Protein AF-A0A964ZDN5-F1 (afdb_monomer)

Mean predicted aligned error: 12.37 Å

Sequence (653 aa):
MYTLMAFVLLLPAGPNDLDLGQLRELLYDRLDPRGQSQAALLLVQSKDPAAEKIVRIGLRQTENEETFQALAAAVRLKQDSRFVSELLGALVANRPRIRQVVAETLAGLASPELVKRLAVVITDPKTDLRVRQTALWTLGRTGRQEAAAVLIGQCDASEELRRVAMLALTELTGQTHGTDAARWKTWWEEHKSMTHEQWLEMRLAYHTARSLRLEGDLLRYRAQVNRLHQMLYARLPLAERFGYLEALRDHEDPSVRALAVVFAVELRSTVTDVLRIAFLSEMVVHLTHDTNADVQRGAVLALGRFNDDKATDRLRDLLAAPSSVVRSAAVRALATRARGNTTENRALQKEAIPLLQKALDDKSLEVVVEAAEALGTLGAAEAGPVLTDLLRHGAENVRHTAAQALERTADAGLLDGLVKGLDDTSGPVRFSLVGAISKALAGSKEITIEQRKRWLTRLVQVMTSDEDVAVRTRAASVLGECGGPDQLEALWGVVQSGTEGRLQEKAWEAMLDVLGRATNLKQVEAWDQELIKNKQLGRRVQLWSRVYARWEERADQRENATQALAGLVGAQTDDGKWQAAAPLGQTLLVRCAEAGEAARSRCLKLLLRIAHMALADGNKSEVLRIVQEVRGYLMPGPLTEEFEAVRMKASRE

Nearest PDB structures (foldseek):
  7p0h-assembly2_B  TM=8.931E-01  e=7.434E-08  synthetic construct
  6hwp-assembly1_A  TM=4.500E-01  e=1.275E-10  synthetic construct
  3ltm-assembly1_B  TM=8.274E-01  e=6.513E-05  synthetic construct
  6gx7-assembly2_F  TM=7.157E-01  e=1.850E-05  synthetic construct
  4d4z-assembly1_A  TM=3.824E-01  e=1.417E-04  Homo sapiens

Radius of gyration: 45.0 Å; Cα contacts (8 Å, |Δi|>4): 819; chains: 1; bounding box: 92×51×133 Å

pLDDT: mean 90.54, std 9.88, range [26.73, 98.5]

Structure (mmCIF, N/CA/C/O backbone):
data_AF-A0A964ZDN5-F1
#
_entry.id   AF-A0A964ZDN5-F1
#
loop_
_atom_site.group_PDB
_atom_site.id
_atom_site.type_symbol
_atom_site.label_atom_id
_atom_site.label_alt_id
_atom_site.label_comp_id
_atom_site.label_asym_id
_atom_site.label_entity_id
_atom_site.label_seq_id
_atom_site.pdbx_PDB_ins_code
_atom_site.Cartn_x
_atom_site.Cartn_y
_atom_site.Cartn_z
_atom_site.occupancy
_atom_site.B_iso_or_equiv
_atom_site.auth_seq_id
_atom_site.auth_comp_id
_atom_site.auth_asym_id
_atom_site.auth_atom_id
_atom_site.pdbx_PDB_model_num
ATOM 1 N N . MET A 1 1 ? 24.102 2.404 -35.359 1.00 33.84 1 MET A N 1
ATOM 2 C CA . MET A 1 1 ? 23.690 0.984 -35.465 1.00 33.84 1 MET A CA 1
ATOM 3 C C . MET A 1 1 ? 22.176 0.848 -35.276 1.00 33.84 1 MET A C 1
ATOM 5 O O . MET A 1 1 ? 21.541 0.240 -36.125 1.00 33.84 1 MET A O 1
ATOM 9 N N . TYR A 1 2 ? 21.582 1.520 -34.278 1.00 26.73 2 TYR A N 1
ATOM 10 C CA . TYR A 1 2 ? 20.122 1.569 -34.079 1.00 26.73 2 TYR A CA 1
ATOM 11 C C . TYR A 1 2 ? 19.316 2.252 -35.205 1.00 26.73 2 TYR A C 1
ATOM 13 O O . TYR A 1 2 ? 18.208 1.825 -35.493 1.00 26.73 2 TYR A O 1
ATOM 21 N N . THR A 1 3 ? 19.885 3.214 -35.935 1.00 33.50 3 THR A N 1
ATOM 22 C CA . THR A 1 3 ? 19.218 3.876 -37.076 1.00 33.50 3 THR A CA 1
ATOM 23 C C . THR A 1 3 ? 19.219 3.085 -38.388 1.00 33.50 3 THR A C 1
ATOM 25 O O . THR A 1 3 ? 18.589 3.519 -39.337 1.00 33.50 3 THR A O 1
ATOM 28 N N . LEU A 1 4 ? 19.897 1.934 -38.467 1.00 34.56 4 LEU A N 1
ATOM 29 C CA . LEU A 1 4 ? 19.897 1.074 -39.665 1.00 34.56 4 LEU A CA 1
ATOM 30 C C . LEU A 1 4 ? 19.229 -0.285 -39.410 1.00 34.56 4 LEU A C 1
ATOM 32 O O . LEU A 1 4 ? 18.619 -0.830 -40.322 1.00 34.56 4 LEU A O 1
ATOM 36 N N . MET A 1 5 ? 19.270 -0.816 -38.178 1.00 34.88 5 MET A N 1
ATOM 37 C CA . MET A 1 5 ? 18.525 -2.043 -37.845 1.00 34.88 5 MET A CA 1
ATOM 38 C C . MET A 1 5 ? 17.014 -1.819 -37.710 1.00 34.88 5 MET A C 1
ATOM 40 O O . MET A 1 5 ? 16.253 -2.737 -37.992 1.00 34.88 5 MET A O 1
ATOM 44 N N . ALA A 1 6 ? 16.565 -0.615 -37.340 1.00 34.84 6 ALA A N 1
ATOM 45 C CA . ALA A 1 6 ? 15.138 -0.312 -37.194 1.00 34.84 6 ALA A CA 1
ATOM 46 C C . ALA A 1 6 ? 14.388 -0.090 -38.528 1.00 34.84 6 ALA A C 1
ATOM 48 O O . ALA A 1 6 ? 13.175 0.071 -38.515 1.00 34.84 6 ALA A O 1
ATOM 49 N N . PHE A 1 7 ? 15.076 -0.093 -39.677 1.00 46.03 7 PHE A N 1
ATOM 50 C CA . PHE A 1 7 ? 14.495 0.300 -40.972 1.00 46.03 7 PHE A CA 1
ATOM 51 C C . PHE A 1 7 ? 14.442 -0.829 -42.020 1.00 46.03 7 PHE A C 1
ATOM 53 O O . PHE A 1 7 ? 14.193 -0.568 -43.191 1.00 46.03 7 PHE A O 1
ATOM 60 N N . VAL A 1 8 ? 14.643 -2.094 -41.626 1.00 38.12 8 VAL A N 1
ATOM 61 C CA . VAL A 1 8 ? 14.678 -3.248 -42.561 1.00 38.12 8 VAL A CA 1
ATOM 62 C C . VAL A 1 8 ? 13.284 -3.811 -42.905 1.00 38.12 8 VAL A C 1
ATOM 64 O O . VAL A 1 8 ? 13.169 -4.795 -43.628 1.00 38.12 8 VAL A O 1
ATOM 67 N N . LEU A 1 9 ? 12.193 -3.183 -42.470 1.00 40.91 9 LEU A N 1
ATOM 68 C CA . LEU A 1 9 ? 10.842 -3.617 -42.835 1.00 40.91 9 LEU A CA 1
ATOM 69 C C . LEU A 1 9 ? 10.139 -2.539 -43.655 1.00 40.91 9 LEU A C 1
ATOM 71 O O . LEU A 1 9 ? 9.464 -1.695 -43.081 1.00 40.91 9 LEU A O 1
ATOM 75 N N . LEU A 1 10 ? 10.303 -2.588 -44.984 1.00 36.94 10 LEU A N 1
ATOM 76 C CA . LEU A 1 10 ? 9.213 -2.425 -45.958 1.00 36.94 10 LEU A CA 1
ATOM 77 C C . LEU A 1 10 ? 9.695 -2.679 -47.405 1.00 36.94 10 LEU A C 1
ATOM 79 O O . LEU A 1 10 ? 10.447 -1.900 -47.981 1.00 36.94 10 LEU A O 1
ATOM 83 N N . LEU A 1 11 ? 9.118 -3.753 -47.961 1.00 40.62 11 LEU A N 1
ATOM 84 C CA . LEU A 1 11 ? 8.831 -4.085 -49.366 1.00 40.62 11 LEU A CA 1
ATOM 85 C C . LEU A 1 11 ? 9.754 -5.035 -50.167 1.00 40.62 11 LEU A C 1
ATOM 87 O O . LEU A 1 11 ? 10.964 -5.093 -49.947 1.00 40.62 11 LEU A O 1
ATOM 91 N N . PRO A 1 12 ? 9.138 -5.844 -51.066 1.00 42.34 12 PRO A N 1
ATOM 92 C CA . PRO A 1 12 ? 9.705 -7.043 -51.657 1.00 42.34 12 PRO A CA 1
ATOM 93 C C . PRO A 1 12 ? 10.286 -6.736 -53.038 1.00 42.34 12 PRO A C 1
ATOM 95 O O . PRO A 1 12 ? 9.567 -6.354 -53.956 1.00 42.34 12 PRO A O 1
ATOM 98 N N . ALA A 1 13 ? 11.574 -6.974 -53.225 1.00 39.81 13 ALA A N 1
ATOM 99 C CA . ALA A 1 13 ? 12.118 -7.167 -54.560 1.00 39.81 13 ALA A CA 1
ATOM 100 C C . ALA A 1 13 ? 13.007 -8.405 -54.509 1.00 39.81 13 ALA A C 1
ATOM 102 O O . ALA A 1 13 ? 13.967 -8.471 -53.738 1.00 39.81 13 ALA A O 1
ATOM 103 N N . GLY A 1 14 ? 12.631 -9.427 -55.278 1.00 44.53 14 GLY A N 1
ATOM 104 C CA . GLY A 1 14 ? 13.486 -10.585 -55.498 1.00 44.53 14 GLY A CA 1
ATOM 105 C C . GLY A 1 14 ? 14.813 -10.150 -56.140 1.00 44.53 14 GLY A C 1
ATOM 106 O O . GLY A 1 14 ? 14.854 -9.136 -56.833 1.00 44.53 14 GLY A O 1
ATOM 107 N N . PRO A 1 15 ? 15.904 -10.903 -55.937 1.00 48.38 15 PRO A N 1
ATOM 108 C CA . PRO A 1 15 ? 17.268 -10.486 -56.279 1.00 48.38 15 PRO A CA 1
ATOM 109 C C . PRO A 1 15 ? 17.588 -10.321 -57.782 1.00 48.38 15 PRO A C 1
ATOM 111 O O . PRO A 1 15 ? 18.757 -10.130 -58.101 1.00 48.38 15 PRO A O 1
ATOM 114 N N . ASN A 1 16 ? 16.610 -10.380 -58.696 1.00 48.16 16 ASN A N 1
ATOM 115 C CA . ASN A 1 16 ? 16.863 -10.500 -60.139 1.00 48.16 16 ASN A CA 1
ATOM 116 C C . ASN A 1 16 ? 16.370 -9.352 -61.041 1.00 48.16 16 ASN A C 1
ATOM 118 O O . ASN A 1 16 ? 16.678 -9.407 -62.221 1.00 48.16 16 ASN A O 1
ATOM 122 N N . ASP A 1 17 ? 15.724 -8.302 -60.523 1.00 55.12 17 ASP A N 1
ATOM 123 C CA . ASP A 1 17 ? 15.399 -7.084 -61.301 1.00 55.12 17 ASP A CA 1
ATOM 124 C C . ASP A 1 17 ? 15.786 -5.824 -60.506 1.00 55.12 17 ASP A C 1
ATOM 126 O O . ASP A 1 17 ? 14.956 -4.987 -60.153 1.00 55.12 17 ASP A O 1
ATOM 130 N N . LEU A 1 18 ? 17.064 -5.714 -60.131 1.00 66.06 18 LEU A N 1
ATOM 131 C CA . LEU A 1 18 ? 17.584 -4.485 -59.529 1.00 66.06 18 LEU A CA 1
ATOM 132 C C . LEU A 1 18 ? 17.942 -3.502 -60.649 1.00 66.06 18 LEU A C 1
ATOM 134 O O . LEU A 1 18 ? 18.928 -3.710 -61.357 1.00 66.06 18 LEU A O 1
ATOM 138 N N . ASP A 1 19 ? 17.184 -2.413 -60.788 1.00 83.50 19 ASP A N 1
ATOM 139 C CA . ASP A 1 19 ? 17.571 -1.301 -61.661 1.00 83.50 19 ASP A CA 1
ATOM 140 C C . ASP A 1 19 ? 18.791 -0.579 -61.061 1.00 83.50 19 ASP A C 1
ATOM 142 O O . ASP A 1 19 ? 18.693 0.283 -60.182 1.00 83.50 19 ASP A O 1
ATOM 146 N N . LEU A 1 20 ? 19.983 -0.965 -61.525 1.00 84.19 20 LEU A N 1
ATOM 147 C CA . LEU A 1 20 ? 21.248 -0.388 -61.072 1.00 84.19 20 LEU A CA 1
ATOM 148 C C . LEU A 1 20 ? 21.388 1.098 -61.430 1.00 84.19 20 LEU A C 1
ATOM 150 O O . LEU A 1 20 ? 22.160 1.799 -60.772 1.00 84.19 20 LEU A O 1
ATOM 154 N N . GLY A 1 21 ? 20.673 1.579 -62.452 1.00 83.12 21 GLY A N 1
ATOM 155 C CA . GLY A 1 21 ? 20.617 2.995 -62.804 1.00 83.12 21 GLY A CA 1
ATOM 156 C C . GLY A 1 21 ? 19.886 3.779 -61.722 1.00 83.12 21 GLY A C 1
ATOM 157 O O . GLY A 1 21 ? 20.460 4.698 -61.138 1.00 83.12 21 GLY A O 1
ATOM 158 N N . GLN A 1 22 ? 18.684 3.326 -61.367 1.00 85.62 22 GLN A N 1
ATOM 159 C CA . GLN A 1 22 ? 17.873 3.925 -60.308 1.00 85.62 22 GLN A CA 1
ATOM 160 C C . GLN A 1 22 ? 18.565 3.862 -58.937 1.00 85.62 22 GLN A C 1
ATOM 162 O O . GLN A 1 22 ? 18.602 4.852 -58.206 1.00 85.62 22 GLN A O 1
ATOM 167 N N . LEU A 1 23 ? 19.175 2.725 -58.581 1.00 87.38 23 LEU A N 1
ATOM 168 C CA . LEU A 1 23 ? 19.924 2.600 -57.323 1.00 87.38 23 LEU A CA 1
ATOM 169 C C . LEU A 1 23 ? 21.140 3.524 -57.283 1.00 87.38 23 LEU A C 1
ATOM 171 O O . LEU A 1 23 ? 21.480 4.053 -56.226 1.00 87.38 23 LEU A O 1
ATOM 175 N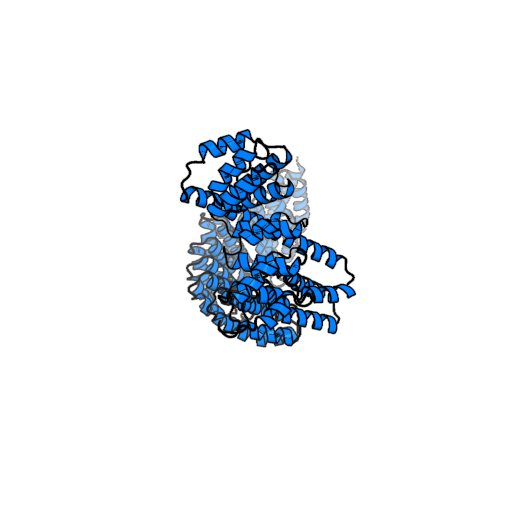 N . ARG A 1 24 ? 21.806 3.730 -58.423 1.00 87.94 24 ARG A N 1
ATOM 176 C CA . ARG A 1 24 ? 22.903 4.689 -58.511 1.00 87.94 24 ARG A CA 1
ATOM 177 C C . ARG A 1 24 ? 22.389 6.114 -58.328 1.00 87.94 24 ARG A C 1
ATOM 179 O O . ARG A 1 24 ? 23.028 6.857 -57.599 1.00 87.94 24 ARG A O 1
ATOM 186 N N . GLU A 1 25 ? 21.271 6.498 -58.931 1.00 87.69 25 GLU A N 1
ATOM 187 C CA . GLU A 1 25 ? 20.685 7.830 -58.725 1.00 87.69 25 GLU A CA 1
ATOM 188 C C . GLU A 1 25 ? 20.334 8.072 -57.251 1.00 87.69 25 GLU A C 1
ATOM 190 O O . GLU A 1 25 ? 20.810 9.046 -56.667 1.00 87.69 25 GLU A O 1
ATOM 195 N N . LEU A 1 26 ? 19.630 7.129 -56.616 1.00 88.06 26 LEU A N 1
ATOM 196 C CA . LEU A 1 26 ? 19.280 7.192 -55.191 1.00 88.06 26 LEU A CA 1
ATOM 197 C C . LEU A 1 26 ? 20.508 7.253 -54.274 1.00 88.06 26 LEU A C 1
ATOM 199 O O . LEU A 1 26 ? 20.492 7.934 -53.254 1.00 88.06 26 LEU A O 1
ATOM 203 N N . LEU A 1 27 ? 21.599 6.571 -54.632 1.00 88.69 27 LEU A N 1
ATOM 204 C CA . LEU A 1 27 ? 22.844 6.592 -53.862 1.00 88.69 27 LEU A CA 1
ATOM 205 C C . LEU A 1 27 ? 23.512 7.982 -53.826 1.00 88.69 27 LEU A C 1
ATOM 207 O O . LEU A 1 27 ? 24.248 8.286 -52.881 1.00 88.69 27 LEU A O 1
ATOM 211 N N . TYR A 1 28 ? 23.290 8.808 -54.852 1.00 88.44 28 TYR A N 1
ATOM 212 C CA . TYR A 1 28 ? 23.845 10.161 -54.955 1.00 88.44 28 TYR A CA 1
ATOM 213 C C . TYR A 1 28 ? 22.821 11.265 -54.631 1.00 88.44 28 TYR A C 1
ATOM 215 O O . TYR A 1 28 ? 23.195 12.441 -54.625 1.00 88.44 28 TYR A O 1
ATOM 223 N N . ASP A 1 29 ? 21.568 10.920 -54.315 1.00 86.31 29 ASP A N 1
ATOM 224 C CA . ASP A 1 29 ? 20.534 11.888 -53.943 1.00 86.31 29 ASP A CA 1
ATOM 225 C C . ASP A 1 29 ? 20.711 12.369 -52.498 1.00 86.31 29 ASP A C 1
ATOM 227 O O . ASP A 1 29 ? 20.417 11.658 -51.541 1.00 86.31 29 ASP A O 1
ATOM 231 N N . ARG A 1 30 ? 21.207 13.597 -52.320 1.00 79.62 30 ARG A N 1
ATOM 232 C CA . ARG A 1 30 ? 21.460 14.195 -50.996 1.00 79.62 30 ARG A CA 1
ATOM 233 C C . ARG A 1 30 ? 20.195 14.579 -50.231 1.00 79.62 30 ARG A C 1
ATOM 235 O O . ARG A 1 30 ? 20.268 14.818 -49.028 1.00 79.62 30 ARG A O 1
ATOM 242 N N . LEU A 1 31 ? 19.056 14.678 -50.914 1.00 82.88 31 LEU A N 1
ATOM 243 C CA . LEU A 1 31 ? 17.787 15.057 -50.296 1.00 82.88 31 LEU A CA 1
ATOM 244 C C . LEU A 1 31 ? 17.078 13.857 -49.654 1.00 82.88 31 LEU A C 1
ATOM 246 O O . LEU A 1 31 ? 16.189 14.063 -48.827 1.00 82.88 31 LEU A O 1
ATOM 250 N N . ASP A 1 32 ? 17.520 12.628 -49.951 1.00 80.12 32 ASP A N 1
ATOM 251 C CA . ASP A 1 32 ? 16.988 11.398 -49.362 1.00 80.12 32 ASP A CA 1
ATOM 252 C C . ASP A 1 32 ? 18.076 10.497 -48.728 1.00 80.12 32 ASP A C 1
ATOM 254 O O . ASP A 1 32 ? 18.463 9.461 -49.277 1.00 80.12 32 ASP A O 1
ATOM 258 N N . PRO A 1 33 ? 18.543 10.815 -47.503 1.00 79.69 33 PRO A N 1
ATOM 259 C CA . PRO A 1 33 ? 19.502 9.977 -46.775 1.00 79.69 33 PRO A CA 1
ATOM 260 C C . PRO A 1 33 ? 19.015 8.540 -46.506 1.00 79.69 33 PRO A C 1
ATOM 262 O O . PRO A 1 33 ? 19.828 7.629 -46.288 1.00 79.69 33 PRO A O 1
ATOM 265 N N . ARG A 1 34 ? 17.690 8.317 -46.483 1.00 78.56 34 ARG A N 1
ATOM 266 C CA . ARG A 1 34 ? 17.104 6.982 -46.294 1.00 78.56 34 ARG A CA 1
ATOM 267 C C . ARG A 1 34 ? 17.252 6.168 -47.573 1.00 78.56 34 ARG A C 1
ATOM 269 O O . ARG A 1 34 ? 17.802 5.067 -47.510 1.00 78.56 34 ARG A O 1
ATOM 276 N N . GLY A 1 35 ? 16.851 6.741 -48.706 1.00 82.62 35 GLY A N 1
ATOM 277 C CA . GLY A 1 35 ? 17.055 6.174 -50.036 1.00 82.62 35 GLY A CA 1
ATOM 278 C C . GLY A 1 35 ? 18.522 5.858 -50.307 1.00 82.62 35 GLY A C 1
ATOM 279 O O . GLY A 1 35 ? 18.831 4.741 -50.720 1.00 82.62 35 GLY A O 1
ATOM 280 N N . GLN A 1 36 ? 19.447 6.757 -49.950 1.00 86.75 36 GLN A N 1
ATOM 281 C CA . GLN A 1 36 ? 20.892 6.512 -50.060 1.00 86.75 36 GLN A CA 1
ATOM 282 C C . GLN A 1 36 ? 21.345 5.269 -49.285 1.00 86.75 36 GLN A C 1
ATOM 284 O O . GLN A 1 36 ? 22.065 4.415 -49.809 1.00 86.75 36 GLN A O 1
ATOM 289 N N . SER A 1 37 ? 20.931 5.161 -48.020 1.00 85.88 37 SER A N 1
ATOM 290 C CA . SER A 1 37 ? 21.315 4.050 -47.142 1.00 85.88 37 SER A CA 1
ATOM 291 C C . SER A 1 37 ? 20.750 2.716 -47.636 1.00 85.88 37 SER A C 1
ATOM 293 O O . SER A 1 37 ? 21.432 1.690 -47.588 1.00 85.88 37 SER A O 1
ATOM 295 N N . GLN A 1 38 ? 19.517 2.730 -48.144 1.00 85.50 38 GLN A N 1
ATOM 296 C CA . GLN A 1 38 ? 18.861 1.562 -48.725 1.00 85.50 38 GLN A CA 1
ATOM 297 C C . GLN A 1 38 ? 19.515 1.145 -50.047 1.00 85.50 38 GLN A C 1
ATOM 299 O O . GLN A 1 38 ? 19.815 -0.035 -50.234 1.00 85.50 38 GLN A O 1
ATOM 304 N N . ALA A 1 39 ? 19.806 2.100 -50.933 1.00 89.38 39 ALA A N 1
ATOM 305 C CA . ALA A 1 39 ? 20.486 1.844 -52.196 1.00 89.38 39 ALA A CA 1
ATOM 306 C C . ALA A 1 39 ? 21.887 1.260 -51.971 1.00 89.38 39 ALA A C 1
ATOM 308 O O . ALA A 1 39 ? 22.244 0.250 -52.578 1.00 89.38 39 ALA A O 1
ATOM 309 N N . ALA A 1 40 ? 22.650 1.824 -51.030 1.00 92.06 40 ALA A N 1
ATOM 310 C CA . ALA A 1 40 ? 23.947 1.290 -50.626 1.00 92.06 40 ALA A CA 1
ATOM 311 C C . ALA A 1 40 ? 23.851 -0.165 -50.137 1.00 92.06 40 ALA A C 1
ATOM 313 O O . ALA A 1 40 ? 24.679 -0.999 -50.507 1.00 92.06 40 ALA A O 1
ATOM 314 N N . LEU A 1 41 ? 22.831 -0.489 -49.336 1.00 90.00 41 LEU A N 1
ATOM 315 C CA . LEU A 1 41 ? 22.609 -1.841 -48.830 1.00 90.00 41 LEU A CA 1
ATOM 316 C C . LEU A 1 41 ? 22.322 -2.841 -49.957 1.00 90.00 41 LEU A C 1
ATOM 318 O O . LEU A 1 41 ? 22.949 -3.900 -50.000 1.00 90.00 41 LEU A O 1
ATOM 322 N N . LEU A 1 42 ? 21.418 -2.490 -50.873 1.00 89.94 42 LEU A N 1
ATOM 323 C CA . LEU A 1 42 ? 21.045 -3.334 -52.011 1.00 89.94 42 LEU A CA 1
ATOM 324 C C . LEU A 1 42 ? 22.228 -3.563 -52.960 1.00 89.94 42 LEU A C 1
ATOM 326 O O . LEU A 1 42 ? 22.466 -4.693 -53.384 1.00 89.94 42 LEU A O 1
ATOM 330 N N . LEU A 1 43 ? 23.019 -2.520 -53.231 1.00 91.56 43 LEU A N 1
ATOM 331 C CA . LEU A 1 43 ? 24.215 -2.614 -54.072 1.00 91.56 43 LEU A CA 1
ATOM 332 C C . LEU A 1 43 ? 25.286 -3.529 -53.462 1.00 91.56 43 LEU A C 1
ATOM 334 O O . LEU A 1 43 ? 25.861 -4.345 -54.176 1.00 91.56 43 LEU A O 1
ATOM 338 N N . VAL A 1 44 ? 25.529 -3.441 -52.149 1.00 92.06 44 VAL A N 1
ATOM 339 C CA . VAL A 1 44 ? 26.494 -4.313 -51.450 1.00 92.06 44 VAL A CA 1
ATOM 340 C C . VAL A 1 44 ? 26.017 -5.770 -51.406 1.00 92.06 44 VAL A C 1
ATOM 342 O O . VAL A 1 44 ? 26.829 -6.686 -51.520 1.00 92.06 44 VAL A O 1
ATOM 345 N N . GLN A 1 45 ? 24.710 -6.004 -51.254 1.00 89.69 45 GLN A N 1
ATOM 346 C CA . GLN A 1 45 ? 24.133 -7.354 -51.241 1.00 89.69 45 GLN A CA 1
ATOM 347 C C . GLN A 1 45 ? 24.080 -8.017 -52.618 1.00 89.69 45 GLN A C 1
ATOM 349 O O . GLN A 1 45 ? 24.014 -9.247 -52.694 1.00 89.69 45 GLN A O 1
ATOM 354 N N . SER A 1 46 ? 24.063 -7.221 -53.687 1.00 87.00 46 SER A N 1
ATOM 355 C CA . SER A 1 46 ? 23.949 -7.732 -55.045 1.00 87.00 46 SER A CA 1
ATOM 356 C C . SER A 1 46 ? 25.146 -8.611 -55.421 1.00 87.00 46 SER A C 1
ATOM 358 O O . SER A 1 46 ? 26.300 -8.335 -55.080 1.00 87.00 46 SER A O 1
ATOM 360 N N . LYS A 1 47 ? 24.853 -9.693 -56.149 1.00 84.31 47 LYS A N 1
ATOM 361 C CA . LYS A 1 47 ? 25.860 -10.577 -56.755 1.00 84.31 47 LYS A CA 1
ATOM 362 C C . LYS A 1 47 ? 26.286 -10.108 -58.149 1.00 84.31 47 LYS A C 1
ATOM 364 O O . LYS A 1 47 ? 27.176 -10.718 -58.734 1.00 84.31 47 LYS A O 1
ATOM 369 N N . ASP A 1 48 ? 25.659 -9.056 -58.676 1.00 87.44 48 ASP A N 1
ATOM 370 C CA . ASP A 1 48 ? 25.983 -8.496 -59.984 1.00 87.44 48 ASP A CA 1
ATOM 371 C C . ASP A 1 48 ? 27.371 -7.812 -59.956 1.00 87.44 48 ASP A C 1
ATOM 373 O O . ASP A 1 48 ? 27.582 -6.882 -59.164 1.00 87.44 48 ASP A O 1
ATOM 377 N N . PRO A 1 49 ? 28.325 -8.210 -60.823 1.00 88.19 49 PRO A N 1
ATOM 378 C CA . PRO A 1 49 ? 29.619 -7.539 -60.955 1.00 88.19 49 PRO A CA 1
ATOM 379 C C . PRO A 1 49 ? 29.521 -6.031 -61.240 1.00 88.19 49 PRO A C 1
ATOM 381 O O . PRO A 1 49 ? 30.403 -5.265 -60.840 1.00 88.19 49 PRO A O 1
ATOM 384 N N . ALA A 1 50 ? 28.459 -5.576 -61.912 1.00 88.50 50 ALA A N 1
ATOM 385 C CA . ALA A 1 50 ? 28.212 -4.161 -62.160 1.00 88.50 50 ALA A CA 1
ATOM 386 C C . ALA A 1 50 ? 27.866 -3.407 -60.866 1.00 88.50 50 ALA A C 1
ATOM 388 O O . ALA A 1 50 ? 28.379 -2.306 -60.650 1.00 88.50 50 ALA A O 1
ATOM 389 N N . ALA A 1 51 ? 27.083 -4.014 -59.968 1.00 90.12 51 ALA A N 1
ATOM 390 C CA . ALA A 1 51 ? 26.798 -3.455 -58.646 1.00 90.12 51 ALA A CA 1
ATOM 391 C C . ALA A 1 51 ? 28.070 -3.383 -57.787 1.00 90.12 51 ALA A C 1
ATOM 393 O O . ALA A 1 51 ? 28.362 -2.338 -57.202 1.00 90.12 51 ALA A O 1
ATOM 394 N N . GLU A 1 52 ? 28.894 -4.438 -57.794 1.00 93.31 52 GLU A N 1
ATOM 395 C CA . GLU A 1 52 ? 30.190 -4.434 -57.103 1.00 93.31 52 GLU A CA 1
ATOM 396 C C . GLU A 1 52 ? 31.093 -3.293 -57.603 1.00 93.31 52 GLU A C 1
ATOM 398 O O . GLU A 1 52 ? 31.721 -2.588 -56.807 1.00 93.31 52 GLU A O 1
ATOM 403 N N . LYS A 1 53 ? 31.128 -3.058 -58.920 1.00 93.31 53 LYS A N 1
ATOM 404 C CA . LYS A 1 53 ? 31.884 -1.952 -59.520 1.00 93.31 53 LYS A CA 1
ATOM 405 C C . LYS A 1 53 ? 31.388 -0.587 -59.033 1.00 93.31 53 LYS A C 1
ATOM 407 O O . LYS A 1 53 ? 32.223 0.271 -58.744 1.00 93.31 53 LYS A O 1
ATOM 412 N N . ILE A 1 54 ? 30.073 -0.386 -58.906 1.00 93.62 54 ILE A N 1
ATOM 413 C CA . ILE A 1 54 ? 29.491 0.851 -58.355 1.00 93.62 54 ILE A CA 1
ATOM 414 C C . ILE A 1 54 ? 29.973 1.066 -56.914 1.00 93.62 54 ILE A C 1
ATOM 416 O O . ILE A 1 54 ? 30.471 2.147 -56.595 1.00 93.62 54 ILE A O 1
ATOM 420 N N . VAL A 1 55 ? 29.924 0.027 -56.071 1.00 94.69 55 VAL A N 1
ATOM 421 C CA . VAL A 1 55 ? 30.399 0.094 -54.677 1.00 94.69 55 VAL A CA 1
ATOM 422 C C . VAL A 1 55 ? 31.895 0.423 -54.614 1.00 94.69 55 VAL A C 1
ATOM 424 O O . VAL A 1 55 ? 32.291 1.330 -53.882 1.00 94.69 55 VAL A O 1
ATOM 427 N N . ARG A 1 56 ? 32.740 -0.248 -55.415 1.00 95.94 56 ARG A N 1
ATOM 428 C CA . ARG A 1 56 ? 34.192 0.024 -55.462 1.00 95.94 56 ARG A CA 1
ATOM 429 C C . ARG A 1 56 ? 34.502 1.456 -55.888 1.00 95.94 56 ARG A C 1
ATOM 431 O O . ARG A 1 56 ? 35.418 2.062 -55.339 1.00 95.94 56 ARG A O 1
ATOM 438 N N . ILE A 1 57 ? 33.768 1.999 -56.860 1.00 93.69 57 ILE A N 1
ATOM 439 C CA . ILE A 1 57 ? 33.936 3.389 -57.305 1.00 93.69 57 ILE A CA 1
ATOM 440 C C . ILE A 1 57 ? 33.529 4.352 -56.187 1.00 93.69 57 ILE A C 1
ATOM 442 O O . ILE A 1 57 ? 34.306 5.245 -55.852 1.00 93.69 57 ILE A O 1
ATOM 446 N N . GLY A 1 58 ? 32.365 4.145 -55.567 1.00 92.50 58 GLY A N 1
ATOM 447 C CA . GLY A 1 58 ? 31.888 4.998 -54.477 1.00 92.50 58 GLY A CA 1
ATOM 448 C C . GLY A 1 58 ? 32.831 5.006 -53.268 1.00 92.50 58 GLY A C 1
ATOM 449 O O . GLY A 1 58 ? 33.149 6.069 -52.745 1.00 92.50 58 GLY A O 1
ATOM 450 N N . LEU A 1 59 ? 33.395 3.851 -52.896 1.00 94.31 59 LEU A N 1
ATOM 451 C CA . LEU A 1 59 ? 34.393 3.737 -51.821 1.00 94.31 59 LEU A CA 1
ATOM 452 C C . LEU A 1 59 ? 35.778 4.309 -52.178 1.00 94.31 59 LEU A C 1
ATOM 454 O O . LEU A 1 59 ? 36.637 4.417 -51.308 1.00 94.31 59 LEU A O 1
ATOM 458 N N . ARG A 1 60 ? 36.031 4.695 -53.433 1.00 93.69 60 ARG A N 1
ATOM 459 C CA . ARG A 1 60 ? 37.236 5.459 -53.818 1.00 93.69 60 ARG A CA 1
ATOM 460 C C . ARG A 1 60 ? 36.978 6.965 -53.838 1.00 93.69 60 ARG A C 1
ATOM 462 O O . ARG A 1 60 ? 37.913 7.753 -53.707 1.00 93.69 60 ARG A O 1
ATOM 469 N N . GLN A 1 61 ? 35.720 7.378 -53.970 1.00 91.75 61 GLN A N 1
ATOM 470 C CA . GLN A 1 61 ? 35.305 8.778 -54.037 1.00 91.75 61 GLN A CA 1
ATOM 471 C C . GLN A 1 61 ? 35.152 9.386 -52.639 1.00 91.75 61 GLN A C 1
ATOM 473 O O . GLN A 1 61 ? 34.057 9.696 -52.179 1.00 91.75 61 GLN A O 1
ATOM 478 N N . THR A 1 62 ? 36.281 9.623 -51.973 1.00 89.12 62 THR A N 1
ATOM 479 C CA . THR A 1 62 ? 36.309 10.216 -50.621 1.00 89.12 62 THR A CA 1
ATOM 480 C C . THR A 1 62 ? 35.876 11.690 -50.572 1.00 89.12 62 THR A C 1
ATOM 482 O O . THR A 1 62 ? 35.797 12.267 -49.493 1.00 89.12 62 THR A O 1
ATOM 485 N N . GLU A 1 63 ? 35.594 12.307 -51.726 1.00 88.50 63 GLU A N 1
ATOM 486 C CA . GLU A 1 63 ? 35.002 13.647 -51.866 1.00 88.50 63 GLU A CA 1
ATOM 487 C C . GLU A 1 63 ? 33.533 13.697 -51.424 1.00 88.50 63 GLU A C 1
ATOM 489 O O . GLU A 1 63 ? 33.074 14.731 -50.942 1.00 88.50 63 GLU A O 1
ATOM 494 N N . ASN A 1 64 ? 32.796 12.591 -51.574 1.00 88.44 64 ASN A N 1
ATOM 495 C CA . ASN A 1 64 ? 31.376 12.525 -51.250 1.00 88.44 64 ASN A CA 1
ATOM 496 C C . ASN A 1 64 ? 31.158 11.763 -49.934 1.00 88.44 64 ASN A C 1
ATOM 498 O O . ASN A 1 64 ? 30.992 10.542 -49.936 1.00 88.44 64 ASN A O 1
ATOM 502 N N . GLU A 1 65 ? 31.196 12.487 -48.810 1.00 89.31 65 GLU A N 1
ATOM 503 C CA . GLU A 1 65 ? 31.152 11.893 -47.465 1.00 89.31 65 GLU A CA 1
ATOM 504 C C . GLU A 1 65 ? 29.893 11.057 -47.210 1.00 89.31 65 GLU A C 1
ATOM 506 O O . GLU A 1 65 ? 29.998 9.973 -46.641 1.00 89.31 65 GLU A O 1
ATOM 511 N N . GLU A 1 66 ? 28.729 11.523 -47.662 1.00 88.94 66 GLU A N 1
ATOM 512 C CA . GLU A 1 66 ? 27.432 10.872 -47.435 1.00 88.94 66 GLU A CA 1
ATOM 513 C C . GLU A 1 66 ? 27.348 9.523 -48.156 1.00 88.94 66 GLU A C 1
ATOM 515 O O . GLU A 1 66 ? 27.124 8.486 -47.528 1.00 88.94 66 GLU A O 1
ATOM 520 N N . THR A 1 67 ? 27.637 9.511 -49.461 1.00 90.75 67 THR A N 1
ATOM 521 C CA . THR A 1 67 ? 27.659 8.284 -50.269 1.00 90.75 67 THR A CA 1
ATOM 522 C C . THR A 1 67 ? 28.723 7.305 -49.772 1.00 90.75 67 THR A C 1
ATOM 524 O O . THR A 1 67 ? 28.458 6.107 -49.652 1.00 90.75 67 THR A O 1
ATOM 527 N N . PHE A 1 68 ? 29.921 7.797 -49.432 1.00 94.38 68 PHE A N 1
ATOM 528 C CA . PHE A 1 68 ? 30.972 6.961 -48.854 1.00 94.38 68 PHE A CA 1
ATOM 529 C C . PHE A 1 68 ? 30.508 6.324 -47.541 1.00 94.38 68 PHE A C 1
ATOM 531 O O . PHE A 1 68 ? 30.687 5.124 -47.333 1.00 94.38 68 PHE A O 1
ATOM 538 N N . GLN A 1 69 ? 29.894 7.113 -46.656 1.00 92.44 69 GLN A N 1
ATOM 539 C CA . GLN A 1 69 ? 29.393 6.647 -45.370 1.00 92.44 69 GLN A CA 1
ATOM 540 C C . GLN A 1 69 ? 28.284 5.606 -45.529 1.00 92.44 69 GLN A C 1
ATOM 542 O O . GLN A 1 69 ? 28.324 4.591 -44.832 1.00 92.44 69 GLN A O 1
ATOM 547 N N . ALA A 1 70 ? 27.331 5.816 -46.440 1.00 90.94 70 ALA A N 1
ATOM 548 C CA . ALA A 1 70 ? 26.262 4.862 -46.723 1.00 90.94 70 ALA A CA 1
ATOM 549 C C . ALA A 1 70 ? 26.826 3.512 -47.205 1.00 90.94 70 ALA A C 1
ATOM 551 O O . ALA A 1 70 ? 26.489 2.464 -46.648 1.00 90.94 70 ALA A O 1
ATOM 552 N N . LEU A 1 71 ? 27.757 3.532 -48.169 1.00 95.38 71 LEU A N 1
ATOM 553 C CA . LEU A 1 71 ? 28.416 2.326 -48.684 1.00 95.38 71 LEU A CA 1
ATOM 554 C C . LEU A 1 71 ? 29.260 1.626 -47.616 1.00 95.38 71 LEU A C 1
ATOM 556 O O . LEU A 1 71 ? 29.136 0.418 -47.428 1.00 95.38 71 LEU A O 1
ATOM 560 N N . ALA A 1 72 ? 30.086 2.364 -46.876 1.00 94.50 72 ALA A N 1
ATOM 561 C CA . ALA A 1 72 ? 30.920 1.798 -45.821 1.00 94.50 72 ALA A CA 1
ATOM 562 C C . ALA A 1 72 ? 30.070 1.198 -44.684 1.00 94.50 72 ALA A C 1
ATOM 564 O O . ALA A 1 72 ? 30.369 0.113 -44.182 1.00 94.50 72 ALA A O 1
ATOM 565 N N . ALA A 1 73 ? 28.958 1.847 -44.321 1.00 91.06 73 ALA A N 1
ATOM 566 C CA . ALA A 1 73 ? 28.006 1.315 -43.352 1.00 91.06 73 ALA A CA 1
ATOM 567 C C . ALA A 1 73 ? 27.330 0.027 -43.849 1.00 91.06 73 ALA A C 1
ATOM 569 O O . ALA A 1 73 ? 27.215 -0.919 -43.067 1.00 91.06 73 ALA A O 1
ATOM 570 N N . ALA A 1 74 ? 26.932 -0.034 -45.123 1.00 92.69 74 ALA A N 1
ATOM 571 C CA . ALA A 1 74 ? 26.371 -1.233 -45.744 1.00 92.69 74 ALA A CA 1
ATOM 572 C C . ALA A 1 74 ? 27.383 -2.391 -45.780 1.00 92.69 74 ALA A C 1
ATOM 574 O O . ALA A 1 74 ? 27.050 -3.508 -45.383 1.00 92.69 74 ALA A O 1
ATOM 575 N N . VAL A 1 75 ? 28.636 -2.114 -46.157 1.00 94.88 75 VAL A N 1
ATOM 576 C CA . VAL A 1 75 ? 29.744 -3.084 -46.133 1.00 94.88 75 VAL A CA 1
ATOM 577 C C . VAL A 1 75 ? 29.977 -3.626 -44.720 1.00 94.88 75 VAL A C 1
ATOM 579 O O . VAL A 1 75 ? 30.019 -4.842 -44.531 1.00 94.88 75 VAL A O 1
ATOM 582 N N . ARG A 1 76 ? 30.053 -2.749 -43.707 1.00 92.75 76 ARG A N 1
ATOM 583 C CA . ARG A 1 76 ? 30.185 -3.153 -42.295 1.00 92.75 76 ARG A CA 1
ATOM 584 C C . ARG A 1 76 ? 29.011 -4.018 -41.840 1.00 92.75 76 ARG A C 1
ATOM 586 O O . ARG A 1 76 ? 29.216 -5.024 -41.172 1.00 92.75 76 ARG A O 1
ATOM 593 N N . LEU A 1 77 ? 27.784 -3.623 -42.183 1.00 88.75 77 LEU A N 1
ATOM 594 C CA . LEU A 1 77 ? 26.563 -4.334 -41.796 1.00 88.75 77 LEU A CA 1
ATOM 595 C C . LEU A 1 77 ? 26.502 -5.740 -42.406 1.00 88.75 77 LEU A C 1
ATOM 597 O O . LEU A 1 77 ? 26.049 -6.670 -41.746 1.00 88.75 77 LEU A O 1
ATOM 601 N N . LYS A 1 78 ? 26.957 -5.896 -43.654 1.00 91.19 78 LYS A N 1
ATOM 602 C CA . LYS A 1 78 ? 26.989 -7.187 -44.355 1.00 91.19 78 LYS A CA 1
ATOM 603 C C . LYS A 1 78 ? 28.249 -8.000 -44.101 1.00 91.19 78 LYS A C 1
ATOM 605 O O . LYS A 1 78 ? 28.314 -9.132 -44.565 1.00 91.19 78 LYS A O 1
ATOM 610 N N . GLN A 1 79 ? 29.202 -7.456 -43.343 1.00 89.62 79 GLN A N 1
ATOM 611 C CA . GLN A 1 79 ? 30.480 -8.104 -43.059 1.00 89.62 79 GLN A CA 1
ATOM 612 C C . GLN A 1 79 ? 31.231 -8.502 -44.345 1.00 89.62 79 GLN A C 1
ATOM 614 O O . GLN A 1 79 ? 31.893 -9.536 -44.408 1.00 89.62 79 GLN A O 1
ATOM 619 N N . ASP A 1 80 ? 31.109 -7.680 -45.394 1.00 90.94 80 ASP A N 1
ATOM 620 C CA . ASP A 1 80 ? 31.648 -7.989 -46.718 1.00 90.94 80 ASP A CA 1
ATOM 621 C C . ASP A 1 80 ? 33.123 -7.576 -46.842 1.00 90.94 80 ASP A C 1
ATOM 623 O O . ASP A 1 80 ? 33.470 -6.397 -46.936 1.00 90.94 80 ASP A O 1
ATOM 627 N N . SER A 1 81 ? 34.018 -8.562 -46.858 1.00 90.44 81 SER A N 1
ATOM 628 C CA . SER A 1 81 ? 35.465 -8.343 -46.903 1.00 90.44 81 SER A CA 1
ATOM 629 C C . SER A 1 81 ? 36.013 -8.008 -48.299 1.00 90.44 81 SER A C 1
ATOM 631 O O . SER A 1 81 ? 37.183 -7.625 -48.412 1.00 90.44 81 SER A O 1
ATOM 633 N N . ARG A 1 82 ? 35.197 -8.075 -49.365 1.00 93.12 82 ARG A N 1
ATOM 634 C CA . ARG A 1 82 ? 35.634 -7.814 -50.756 1.00 93.12 82 ARG A CA 1
ATOM 635 C C . ARG A 1 82 ? 36.176 -6.399 -50.979 1.00 93.12 82 ARG A C 1
ATOM 637 O O . ARG A 1 82 ? 36.962 -6.185 -51.907 1.00 93.12 82 ARG A O 1
ATOM 644 N N . PHE A 1 83 ? 35.767 -5.446 -50.141 1.00 95.06 83 PHE A N 1
ATOM 645 C CA . PHE A 1 83 ? 36.053 -4.013 -50.285 1.00 95.06 83 PHE A CA 1
ATOM 646 C C . PHE A 1 83 ? 37.133 -3.490 -49.323 1.00 95.06 83 PHE A C 1
ATOM 648 O O . PHE A 1 83 ? 37.363 -2.284 -49.225 1.00 95.06 83 PHE A O 1
ATOM 655 N N . VAL A 1 84 ? 37.821 -4.382 -48.599 1.00 93.88 84 VAL A N 1
ATOM 656 C CA . VAL A 1 84 ? 38.854 -4.000 -47.616 1.00 93.88 84 VAL A CA 1
ATOM 657 C C . VAL A 1 84 ? 39.989 -3.193 -48.256 1.00 93.88 84 VAL A C 1
ATOM 659 O O . VAL A 1 84 ? 40.542 -2.298 -47.622 1.00 93.88 84 VAL A O 1
ATOM 662 N N . SER A 1 85 ? 40.341 -3.474 -49.513 1.00 93.56 85 SER A N 1
ATOM 663 C CA . SER A 1 85 ? 41.410 -2.753 -50.213 1.00 93.56 85 SER A CA 1
ATOM 664 C C . SER A 1 85 ? 41.039 -1.304 -50.530 1.00 93.56 85 SER A C 1
ATOM 666 O O . SER A 1 85 ? 41.860 -0.415 -50.320 1.00 93.56 85 SER A O 1
ATOM 668 N N . GLU A 1 86 ? 39.808 -1.052 -50.973 1.00 95.50 86 GLU A N 1
ATOM 669 C CA . GLU A 1 86 ? 39.277 0.297 -51.180 1.00 95.50 86 GLU A CA 1
ATOM 670 C C . GLU A 1 86 ? 39.246 1.082 -49.867 1.00 95.50 86 GLU A C 1
ATOM 672 O O . GLU A 1 86 ? 39.709 2.220 -49.817 1.00 95.50 86 GLU A O 1
ATOM 677 N N . LEU A 1 87 ? 38.782 0.448 -48.787 1.00 94.62 87 LEU A N 1
ATOM 678 C CA . LEU A 1 87 ? 38.728 1.059 -47.460 1.00 94.62 87 LEU A CA 1
ATOM 679 C C . LEU A 1 87 ? 40.126 1.397 -46.922 1.00 94.62 87 LEU A C 1
ATOM 681 O O . LEU A 1 87 ? 40.334 2.498 -46.422 1.00 94.62 87 LEU A O 1
ATOM 685 N N . LEU A 1 88 ? 41.109 0.502 -47.066 1.00 91.88 88 LEU A N 1
ATOM 686 C CA . LEU A 1 88 ? 42.495 0.791 -46.676 1.00 91.88 88 LEU A CA 1
ATOM 687 C C . LEU A 1 88 ? 43.097 1.936 -47.500 1.00 91.88 88 LEU A C 1
ATOM 689 O O . LEU A 1 88 ? 43.768 2.795 -46.933 1.00 91.88 88 LEU A O 1
ATOM 693 N N . GLY A 1 89 ? 42.817 1.995 -48.806 1.00 90.81 89 GLY A N 1
ATOM 694 C CA . GLY A 1 89 ? 43.221 3.124 -49.650 1.00 90.81 89 GLY A CA 1
ATOM 695 C C . GLY A 1 89 ? 42.605 4.452 -49.195 1.00 90.81 89 GLY A C 1
ATOM 696 O O . GLY A 1 89 ? 43.268 5.488 -49.219 1.00 90.81 89 GLY A O 1
ATOM 697 N N . ALA A 1 90 ? 41.369 4.418 -48.693 1.00 92.81 90 ALA A N 1
ATOM 698 C CA . ALA A 1 90 ? 40.669 5.589 -48.175 1.00 92.81 90 ALA A CA 1
ATOM 699 C C . ALA A 1 90 ? 41.202 6.095 -46.817 1.00 92.81 90 ALA A C 1
ATOM 701 O O . ALA A 1 90 ? 40.870 7.215 -46.426 1.00 92.81 90 ALA A O 1
ATOM 702 N N . LEU A 1 91 ? 42.067 5.349 -46.111 1.00 87.81 91 LEU A N 1
ATOM 703 C CA . LEU A 1 91 ? 42.714 5.845 -44.886 1.00 87.81 91 LEU A CA 1
ATOM 704 C C . LEU A 1 91 ? 43.591 7.078 -45.143 1.00 87.81 91 LEU A C 1
ATOM 706 O O . LEU A 1 91 ? 43.696 7.937 -44.270 1.00 87.81 91 LEU A O 1
ATOM 710 N N . VAL A 1 92 ? 44.187 7.181 -46.336 1.00 87.44 92 VAL A N 1
ATOM 711 C CA . VAL A 1 92 ? 45.066 8.296 -46.740 1.00 87.44 92 VAL A CA 1
ATOM 712 C C . VAL A 1 92 ? 44.271 9.579 -47.025 1.00 87.44 92 VAL A C 1
ATOM 714 O O . VAL A 1 92 ? 44.845 10.659 -47.149 1.00 87.44 92 VAL A O 1
ATOM 717 N N . ALA A 1 93 ? 42.937 9.504 -47.081 1.00 84.50 93 ALA A N 1
ATOM 718 C CA . ALA A 1 93 ? 42.100 10.668 -47.325 1.00 84.50 93 ALA A CA 1
ATOM 719 C C . ALA A 1 93 ? 42.337 11.767 -46.275 1.00 84.50 93 ALA A C 1
ATOM 721 O O . ALA A 1 93 ? 42.288 11.542 -45.057 1.00 84.50 93 ALA A O 1
ATOM 722 N N . ASN A 1 94 ? 42.506 13.008 -46.739 1.00 80.00 94 ASN A N 1
ATOM 723 C CA . ASN A 1 94 ? 42.685 14.175 -45.873 1.00 80.00 94 ASN A CA 1
ATOM 724 C C . ASN A 1 94 ? 41.355 14.680 -45.266 1.00 80.00 94 ASN A C 1
ATOM 726 O O . ASN A 1 94 ? 41.139 15.878 -45.115 1.00 80.00 94 ASN A O 1
ATOM 730 N N . ARG A 1 95 ? 40.441 13.767 -44.915 1.00 88.00 95 ARG A N 1
ATOM 731 C CA . ARG A 1 95 ? 39.130 14.067 -44.322 1.00 88.00 95 ARG A CA 1
ATOM 732 C C . ARG A 1 95 ? 38.940 13.266 -43.029 1.00 88.00 95 ARG A C 1
ATOM 734 O O . ARG A 1 95 ? 38.866 12.038 -43.089 1.00 88.00 95 ARG A O 1
ATOM 741 N N . PRO A 1 96 ? 38.867 13.919 -41.852 1.00 87.56 96 PRO A N 1
ATOM 742 C CA . PRO A 1 96 ? 38.747 13.226 -40.567 1.00 87.56 96 PRO A CA 1
ATOM 743 C C . PRO A 1 96 ? 37.539 12.284 -40.472 1.00 87.56 96 PRO A C 1
ATOM 745 O O . PRO A 1 96 ? 37.681 11.171 -39.970 1.00 87.56 96 PRO A O 1
ATOM 748 N N . ARG A 1 97 ? 36.378 12.696 -41.002 1.00 87.31 97 ARG A N 1
ATOM 749 C CA . ARG A 1 97 ? 35.147 11.888 -41.001 1.00 87.31 97 ARG A CA 1
ATOM 750 C C . ARG A 1 97 ? 35.300 10.597 -41.803 1.00 87.31 97 ARG A C 1
ATOM 752 O O . ARG A 1 97 ? 34.986 9.530 -41.288 1.00 87.31 97 ARG A O 1
ATOM 759 N N . ILE A 1 98 ? 35.862 10.676 -43.013 1.00 91.94 98 ILE A N 1
ATOM 760 C CA . ILE A 1 98 ? 36.146 9.499 -43.851 1.00 91.94 98 ILE A CA 1
ATOM 761 C C . ILE A 1 98 ? 37.067 8.525 -43.117 1.00 91.94 98 ILE A C 1
ATOM 763 O O . ILE A 1 98 ? 36.749 7.344 -43.018 1.00 91.94 98 ILE A O 1
ATOM 767 N N . ARG A 1 99 ? 38.170 9.011 -42.531 1.00 91.12 99 ARG A N 1
ATOM 768 C CA . ARG A 1 99 ? 39.097 8.152 -41.776 1.00 91.12 99 ARG A CA 1
ATOM 769 C C . ARG A 1 99 ? 38.424 7.457 -40.596 1.00 91.12 99 ARG A C 1
ATOM 771 O O . ARG A 1 99 ? 38.679 6.277 -40.372 1.00 91.12 99 ARG A O 1
ATOM 778 N N . GLN A 1 100 ? 37.548 8.153 -39.872 1.00 89.56 100 GLN A N 1
ATOM 779 C CA . GLN A 1 100 ? 36.773 7.549 -38.790 1.00 89.56 100 GLN A CA 1
ATOM 780 C C . GLN A 1 100 ? 35.840 6.449 -39.314 1.00 89.56 100 GLN A C 1
ATOM 782 O O . GLN A 1 100 ? 35.857 5.337 -38.792 1.00 89.56 100 GLN A O 1
ATOM 787 N N . VAL A 1 101 ? 35.060 6.730 -40.361 1.00 91.25 101 VAL A N 1
ATOM 788 C CA . VAL A 1 101 ? 34.140 5.754 -40.967 1.00 91.25 101 VAL A CA 1
ATOM 789 C C . VAL A 1 101 ? 34.899 4.526 -41.473 1.00 91.25 101 VAL A C 1
ATOM 791 O O . VAL A 1 101 ? 34.473 3.396 -41.228 1.00 91.25 101 VAL A O 1
ATOM 794 N N . VAL A 1 102 ? 36.048 4.726 -42.123 1.00 94.44 102 VAL A N 1
ATOM 795 C CA . VAL A 1 102 ? 36.938 3.647 -42.565 1.00 94.44 102 VAL A CA 1
ATOM 796 C C . VAL A 1 102 ? 37.425 2.821 -41.379 1.00 94.44 102 VAL A C 1
ATOM 798 O O . VAL A 1 102 ? 37.289 1.601 -41.410 1.00 94.44 102 VAL A O 1
ATOM 801 N N . ALA A 1 103 ? 37.942 3.460 -40.327 1.00 92.44 103 ALA A N 1
ATOM 802 C CA . ALA A 1 103 ? 38.425 2.776 -39.129 1.00 92.44 103 ALA A CA 1
ATOM 803 C C . ALA A 1 103 ? 37.331 1.918 -38.481 1.00 92.44 103 ALA A C 1
ATOM 805 O O . ALA A 1 103 ? 37.554 0.756 -38.150 1.00 92.44 103 ALA A O 1
ATOM 806 N N . GLU A 1 104 ? 36.118 2.454 -38.341 1.00 90.31 104 GLU A N 1
ATOM 807 C CA . GLU A 1 104 ? 35.001 1.700 -37.777 1.00 90.31 104 GLU A CA 1
ATOM 808 C C . GLU A 1 104 ? 34.525 0.557 -38.685 1.00 90.31 104 GLU A C 1
ATOM 810 O O . GLU A 1 104 ? 34.075 -0.477 -38.188 1.00 90.31 104 GLU A O 1
ATOM 815 N N . THR A 1 105 ? 34.592 0.741 -40.005 1.00 93.44 105 THR A N 1
ATOM 816 C CA . THR A 1 105 ? 34.215 -0.277 -40.998 1.00 93.44 105 THR A CA 1
ATOM 817 C C . THR A 1 105 ? 35.224 -1.417 -41.000 1.00 93.44 105 THR A C 1
ATOM 819 O O . THR A 1 105 ? 34.841 -2.571 -40.841 1.00 93.44 105 THR A O 1
ATOM 822 N N . LEU A 1 106 ? 36.518 -1.099 -41.075 1.00 95.00 106 LEU A N 1
ATOM 823 C CA . LEU A 1 106 ? 37.606 -2.072 -41.013 1.00 95.00 106 LEU A CA 1
ATOM 824 C C . LEU A 1 106 ? 37.628 -2.827 -39.679 1.00 95.00 106 LEU A C 1
ATOM 826 O O . LEU A 1 106 ? 37.784 -4.044 -39.680 1.00 95.00 106 LEU A O 1
ATOM 830 N N . ALA A 1 107 ? 37.408 -2.148 -38.549 1.00 92.12 107 ALA A N 1
ATOM 831 C CA . ALA A 1 107 ? 37.297 -2.815 -37.252 1.00 92.12 107 ALA A CA 1
ATOM 832 C C . ALA A 1 107 ? 36.134 -3.824 -37.209 1.00 92.12 107 ALA A C 1
ATOM 834 O O . ALA A 1 107 ? 36.261 -4.871 -36.581 1.00 92.12 107 ALA A O 1
ATOM 835 N N . GLY A 1 108 ? 35.025 -3.532 -37.901 1.00 89.19 108 GLY A N 1
ATOM 836 C CA . GLY A 1 108 ? 33.911 -4.466 -38.068 1.00 89.19 108 GLY A CA 1
ATOM 837 C C . GLY A 1 108 ? 34.280 -5.701 -38.893 1.00 89.19 108 GLY A C 1
ATOM 838 O O . GLY A 1 108 ? 33.856 -6.791 -38.535 1.00 89.19 108 GLY A O 1
ATOM 839 N N . LEU A 1 109 ? 35.124 -5.540 -39.919 1.00 92.25 109 LEU A N 1
ATOM 840 C CA . LEU A 1 109 ? 35.603 -6.591 -40.833 1.00 92.25 109 LEU A CA 1
ATOM 841 C C . LEU A 1 109 ? 36.862 -7.325 -40.323 1.00 92.25 109 LEU A C 1
ATOM 843 O O . LEU A 1 109 ? 37.693 -7.796 -41.108 1.00 92.25 109 LEU A O 1
ATOM 847 N N . ALA A 1 110 ? 37.052 -7.381 -39.004 1.00 89.19 110 ALA A N 1
ATOM 848 C CA . ALA A 1 110 ? 38.276 -7.868 -38.384 1.00 89.19 110 ALA A CA 1
ATOM 849 C C . ALA A 1 110 ? 38.635 -9.301 -38.811 1.00 89.19 110 ALA A C 1
ATOM 851 O O . ALA A 1 110 ? 37.934 -10.264 -38.496 1.00 89.19 110 ALA A O 1
ATOM 852 N N . SER A 1 111 ? 39.801 -9.462 -39.433 1.00 91.56 111 SER A N 1
ATOM 853 C CA . SER A 1 111 ? 40.393 -10.754 -39.793 1.00 91.56 111 SER A CA 1
ATOM 854 C C . SER A 1 111 ? 41.894 -10.758 -39.485 1.00 91.56 111 SER A C 1
ATOM 856 O O . SER A 1 111 ? 42.497 -9.681 -39.439 1.00 91.56 111 SER A O 1
ATOM 858 N N . PRO A 1 112 ? 42.526 -11.934 -39.309 1.00 91.25 112 PRO A N 1
ATOM 859 C CA . PRO A 1 112 ? 43.977 -12.014 -39.126 1.00 91.25 112 PRO A CA 1
ATOM 860 C C . PRO A 1 112 ? 44.754 -11.342 -40.267 1.00 91.25 112 PRO A C 1
ATOM 862 O O . PRO A 1 112 ? 45.762 -10.680 -40.036 1.00 91.25 112 PRO A O 1
ATOM 865 N N . GLU A 1 113 ? 44.247 -11.445 -41.499 1.00 92.62 113 GLU A N 1
ATOM 866 C CA . GLU A 1 113 ? 44.850 -10.798 -42.667 1.00 92.62 113 GLU A CA 1
ATOM 867 C C . GLU A 1 113 ? 44.727 -9.270 -42.613 1.00 92.62 113 GLU A C 1
ATOM 869 O O . GLU A 1 113 ? 45.685 -8.554 -42.901 1.00 92.62 113 GLU A O 1
ATOM 874 N N . LEU A 1 114 ? 43.583 -8.741 -42.168 1.00 94.12 114 LEU A N 1
ATOM 875 C CA . LEU A 1 114 ? 43.429 -7.302 -41.965 1.00 94.12 114 LEU A CA 1
ATOM 876 C C . LEU A 1 114 ? 44.387 -6.775 -40.886 1.00 94.12 114 LEU A C 1
ATOM 878 O O . LEU A 1 114 ? 44.974 -5.711 -41.075 1.00 94.12 114 LEU A O 1
ATOM 882 N N . VAL A 1 115 ? 44.584 -7.520 -39.790 1.00 95.75 115 VAL A N 1
ATOM 883 C CA . VAL A 1 115 ? 45.550 -7.151 -38.738 1.00 95.75 115 VAL A CA 1
ATOM 884 C C . VAL A 1 115 ? 46.962 -7.053 -39.315 1.00 95.75 115 VAL A C 1
ATOM 886 O O . VAL A 1 115 ? 47.639 -6.054 -39.080 1.00 95.75 115 VAL A O 1
ATOM 889 N N . LYS A 1 116 ? 47.383 -8.028 -40.134 1.00 95.00 116 LYS A N 1
ATOM 890 C CA . LYS A 1 116 ? 48.687 -7.996 -40.821 1.00 95.00 116 LYS A CA 1
ATOM 891 C C . LYS A 1 116 ? 48.820 -6.787 -41.746 1.00 95.00 116 LYS A C 1
ATOM 893 O O . LYS A 1 116 ? 49.820 -6.077 -41.684 1.00 95.00 116 LYS A O 1
ATOM 898 N N . ARG A 1 117 ? 47.804 -6.511 -42.569 1.00 94.81 117 ARG A N 1
ATOM 899 C CA . ARG A 1 117 ? 47.807 -5.360 -43.489 1.00 94.81 117 ARG A CA 1
ATOM 900 C C . ARG A 1 117 ? 47.882 -4.025 -42.745 1.00 94.81 117 ARG A C 1
ATOM 902 O O . ARG A 1 117 ? 48.647 -3.155 -43.148 1.00 94.81 117 ARG A O 1
ATOM 909 N N . LEU A 1 118 ? 47.136 -3.867 -41.650 1.00 94.81 118 LEU A N 1
ATOM 910 C CA . LEU A 1 118 ? 47.205 -2.672 -40.802 1.00 94.81 118 LEU A CA 1
ATOM 911 C C . LEU A 1 118 ? 48.558 -2.555 -40.089 1.00 94.81 118 LEU A C 1
ATOM 913 O O . LEU A 1 118 ? 49.078 -1.449 -39.980 1.00 94.81 118 LEU A O 1
ATOM 917 N N . ALA A 1 119 ? 49.160 -3.669 -39.659 1.00 94.94 119 ALA A N 1
ATOM 918 C CA . ALA A 1 119 ? 50.490 -3.668 -39.054 1.00 94.94 119 ALA A CA 1
ATOM 919 C C . ALA A 1 119 ? 51.547 -3.092 -40.008 1.00 94.94 119 ALA A C 1
ATOM 921 O O . ALA A 1 119 ? 52.318 -2.232 -39.593 1.00 94.94 119 ALA A O 1
ATOM 922 N N . VAL A 1 120 ? 51.517 -3.477 -41.292 1.00 94.62 120 VAL A N 1
ATOM 923 C CA . VAL A 1 120 ? 52.418 -2.925 -42.323 1.00 94.62 120 VAL A CA 1
ATOM 924 C C . VAL A 1 120 ? 52.271 -1.404 -42.430 1.00 94.62 120 VAL A C 1
ATOM 926 O O . VAL A 1 120 ? 53.275 -0.694 -42.382 1.00 94.62 120 VAL A O 1
ATOM 929 N N . VAL A 1 121 ? 51.031 -0.901 -42.493 1.00 93.50 121 VAL A N 1
ATOM 930 C CA . VAL A 1 121 ? 50.727 0.544 -42.544 1.00 93.50 121 VAL A CA 1
ATOM 931 C C . VAL A 1 121 ? 51.267 1.275 -41.309 1.00 93.50 121 VAL A C 1
ATOM 933 O O . VAL A 1 121 ? 51.779 2.383 -41.418 1.00 93.50 121 VAL A O 1
ATOM 936 N N . ILE A 1 122 ? 51.176 0.663 -40.127 1.00 94.38 122 ILE A N 1
ATOM 937 C CA . ILE A 1 122 ? 51.631 1.256 -38.860 1.00 94.38 122 ILE A CA 1
ATOM 938 C C . ILE A 1 122 ? 53.160 1.308 -38.771 1.00 94.38 122 ILE A C 1
ATOM 940 O O . ILE A 1 122 ? 53.704 2.283 -38.244 1.00 94.38 122 ILE A O 1
ATOM 944 N N . THR A 1 123 ? 53.855 0.279 -39.257 1.00 90.12 123 THR A N 1
ATOM 945 C CA . THR A 1 123 ? 55.319 0.177 -39.164 1.00 90.12 123 THR A CA 1
ATOM 946 C C . THR A 1 123 ? 56.062 0.937 -40.258 1.00 90.12 123 THR A C 1
ATOM 948 O O . THR A 1 123 ? 57.234 1.246 -40.068 1.00 90.12 123 THR A O 1
ATOM 951 N N . ASP A 1 124 ? 55.410 1.251 -41.381 1.00 91.56 124 ASP A N 1
ATOM 952 C CA . ASP A 1 124 ? 56.039 1.983 -42.479 1.00 91.56 124 ASP A CA 1
ATOM 953 C C . ASP A 1 124 ? 56.293 3.459 -42.097 1.00 91.56 124 ASP A C 1
ATOM 955 O O . ASP A 1 124 ? 55.339 4.227 -41.925 1.00 91.56 124 ASP A O 1
ATOM 959 N N . PRO A 1 125 ? 57.562 3.902 -41.992 1.00 86.19 125 PRO A N 1
ATOM 960 C CA . PRO A 1 125 ? 57.885 5.281 -41.639 1.00 86.19 125 PRO A CA 1
ATOM 961 C C . PRO A 1 125 ? 57.492 6.293 -42.724 1.00 86.19 125 PRO A C 1
ATOM 963 O O . PRO A 1 125 ? 57.413 7.482 -42.423 1.00 86.19 125 PRO A O 1
ATOM 966 N N . LYS A 1 126 ? 57.246 5.855 -43.969 1.00 91.12 126 LYS A N 1
ATOM 967 C CA . LYS A 1 126 ? 56.808 6.729 -45.071 1.00 91.12 126 LYS A CA 1
ATOM 968 C C . LYS A 1 126 ? 55.313 7.037 -45.026 1.00 91.12 126 LYS A C 1
ATOM 970 O O . LYS A 1 126 ? 54.864 7.967 -45.694 1.00 91.12 126 LYS A O 1
ATOM 975 N N . THR A 1 127 ? 54.542 6.265 -44.263 1.00 90.50 127 THR A N 1
ATOM 976 C CA . THR A 1 127 ? 53.105 6.482 -44.115 1.00 90.50 127 THR A CA 1
ATOM 977 C C . THR A 1 127 ? 52.841 7.689 -43.207 1.00 90.50 127 THR A C 1
ATOM 979 O O . THR A 1 127 ? 53.454 7.835 -42.149 1.00 90.50 127 THR A O 1
ATOM 982 N N . ASP A 1 128 ? 51.894 8.544 -43.606 1.00 91.44 128 ASP A N 1
ATOM 983 C CA . ASP A 1 128 ? 51.482 9.724 -42.838 1.00 91.44 128 ASP A CA 1
ATOM 984 C C . ASP A 1 128 ? 51.098 9.378 -41.386 1.00 91.44 128 ASP A C 1
ATOM 986 O O . ASP A 1 128 ? 50.424 8.381 -41.108 1.00 91.44 128 ASP A O 1
ATOM 990 N N . LEU A 1 129 ? 51.496 10.235 -40.441 1.00 91.06 129 LEU A N 1
ATOM 991 C CA . LEU A 1 129 ? 51.301 9.997 -39.010 1.00 91.06 129 LEU A CA 1
ATOM 992 C C . LEU A 1 129 ? 49.821 9.800 -38.644 1.00 91.06 129 LEU A C 1
ATOM 994 O O . LEU A 1 129 ? 49.504 8.924 -37.838 1.00 91.06 129 LEU A O 1
ATOM 998 N N . ARG A 1 130 ? 48.895 10.555 -39.251 1.00 90.69 130 ARG A N 1
ATOM 999 C CA . ARG A 1 130 ? 47.455 10.449 -38.952 1.00 90.69 130 ARG A CA 1
ATOM 1000 C C . ARG A 1 130 ? 46.881 9.135 -39.465 1.00 90.69 130 ARG A C 1
ATOM 1002 O O . ARG A 1 130 ? 45.991 8.563 -38.832 1.00 90.69 130 ARG A O 1
ATOM 1009 N N . VAL A 1 131 ? 47.391 8.644 -40.593 1.00 92.69 131 VAL A N 1
ATOM 1010 C CA . VAL A 1 131 ? 47.038 7.330 -41.150 1.00 92.69 131 VAL A CA 1
ATOM 1011 C C . VAL A 1 131 ? 47.499 6.224 -40.204 1.00 92.69 131 VAL A C 1
ATOM 1013 O O . VAL A 1 131 ? 46.699 5.362 -39.840 1.00 92.69 131 VAL A O 1
ATOM 1016 N N . ARG A 1 132 ? 48.741 6.302 -39.713 1.00 94.06 132 ARG A N 1
ATOM 1017 C CA . ARG A 1 132 ? 49.301 5.357 -38.731 1.00 94.06 132 ARG A CA 1
ATOM 1018 C C . ARG A 1 132 ? 48.518 5.361 -37.416 1.00 94.06 132 ARG A C 1
ATOM 1020 O O . ARG A 1 132 ? 48.172 4.299 -36.907 1.00 94.06 132 ARG A O 1
ATOM 1027 N N . GLN A 1 133 ? 48.154 6.539 -36.904 1.00 93.19 133 GLN A N 1
ATOM 1028 C CA . GLN A 1 133 ? 47.297 6.679 -35.719 1.00 93.19 133 GLN A CA 1
ATOM 1029 C C . GLN A 1 133 ? 45.904 6.070 -35.935 1.00 93.19 133 GLN A C 1
ATOM 1031 O O . GLN A 1 133 ? 45.389 5.366 -35.069 1.00 93.19 133 GLN A O 1
ATOM 1036 N N . THR A 1 134 ? 45.298 6.303 -37.101 1.00 93.25 134 THR A N 1
ATOM 1037 C CA . THR A 1 134 ? 43.984 5.737 -37.443 1.00 93.25 134 THR A CA 1
ATOM 1038 C C . THR A 1 134 ? 44.055 4.211 -37.551 1.00 93.25 134 THR A C 1
ATOM 1040 O O . THR A 1 134 ? 43.171 3.517 -37.049 1.00 93.25 134 THR A O 1
ATOM 1043 N N . ALA A 1 135 ? 45.122 3.668 -38.144 1.00 94.50 135 ALA A N 1
ATOM 1044 C CA . ALA A 1 135 ? 45.359 2.230 -38.228 1.00 94.50 135 ALA A CA 1
ATOM 1045 C C . ALA A 1 135 ? 45.567 1.597 -36.838 1.00 94.50 135 ALA A C 1
ATOM 1047 O O . ALA A 1 135 ? 44.968 0.561 -36.550 1.00 94.50 135 ALA A O 1
ATOM 1048 N N . LEU A 1 136 ? 46.322 2.252 -35.946 1.00 94.94 136 LEU A N 1
ATOM 1049 C CA . LEU A 1 136 ? 46.472 1.844 -34.541 1.00 94.94 136 LEU A CA 1
ATOM 1050 C C . LEU A 1 136 ? 45.130 1.800 -33.808 1.00 94.94 136 LEU A C 1
ATOM 1052 O O . LEU A 1 136 ? 44.784 0.800 -33.181 1.00 94.94 136 LEU A O 1
ATOM 1056 N N . TRP A 1 137 ? 44.343 2.868 -33.923 1.00 93.81 137 TRP A N 1
ATOM 1057 C CA . TRP A 1 137 ? 43.011 2.929 -33.327 1.00 93.81 137 TRP A CA 1
ATOM 1058 C C . TRP A 1 137 ? 42.076 1.843 -33.878 1.00 93.81 137 TRP A C 1
ATOM 1060 O O . TRP A 1 137 ? 41.327 1.217 -33.128 1.00 93.81 137 TRP A O 1
ATOM 1070 N N . THR A 1 138 ? 42.157 1.573 -35.185 1.00 95.06 138 THR A N 1
ATOM 1071 C CA . THR A 1 138 ? 41.398 0.503 -35.848 1.00 95.06 138 THR A CA 1
ATOM 1072 C C . THR A 1 138 ? 41.749 -0.858 -35.257 1.00 95.06 138 THR A C 1
ATOM 1074 O O . THR A 1 138 ? 40.839 -1.600 -34.892 1.00 95.06 138 THR A O 1
ATOM 1077 N N . LEU A 1 139 ? 43.045 -1.161 -35.094 1.00 95.44 139 LEU A N 1
ATOM 1078 C CA . LEU A 1 139 ? 43.522 -2.404 -34.479 1.00 95.44 139 LEU A CA 1
ATOM 1079 C C . LEU A 1 139 ? 42.934 -2.625 -33.084 1.00 95.44 139 LEU A C 1
ATOM 1081 O O . LEU A 1 139 ? 42.446 -3.722 -32.809 1.00 95.44 139 LEU A O 1
ATOM 1085 N N . GLY A 1 140 ? 42.889 -1.581 -32.252 1.00 93.12 140 GLY A N 1
ATOM 1086 C CA . GLY A 1 140 ? 42.288 -1.650 -30.917 1.00 93.12 140 GLY A CA 1
ATOM 1087 C C . GLY A 1 140 ? 40.826 -2.113 -30.922 1.00 93.12 140 GLY A C 1
ATOM 1088 O O . GLY A 1 140 ? 40.372 -2.822 -30.030 1.00 93.12 140 GLY A O 1
ATOM 1089 N N . ARG A 1 141 ? 40.080 -1.787 -31.980 1.00 91.88 141 ARG A N 1
ATOM 1090 C CA . ARG A 1 141 ? 38.653 -2.114 -32.106 1.00 91.88 141 ARG A CA 1
ATOM 1091 C C . ARG A 1 141 ? 38.368 -3.431 -32.825 1.00 91.88 141 ARG A C 1
ATOM 1093 O O . ARG A 1 141 ? 37.215 -3.852 -32.842 1.00 91.88 141 ARG A O 1
ATOM 1100 N N . THR A 1 142 ? 39.385 -4.101 -33.372 1.00 91.50 142 THR A N 1
ATOM 1101 C CA . THR A 1 142 ? 39.212 -5.381 -34.087 1.00 91.50 142 THR A CA 1
ATOM 1102 C C . THR A 1 142 ? 38.780 -6.531 -33.179 1.00 91.50 142 THR A C 1
ATOM 1104 O O . THR A 1 142 ? 38.185 -7.496 -33.649 1.00 91.50 142 THR A O 1
ATOM 1107 N N . GLY A 1 143 ? 39.117 -6.471 -31.885 1.00 88.75 143 GLY A N 1
ATOM 1108 C CA . GLY A 1 143 ? 38.892 -7.579 -30.952 1.00 88.75 143 GLY A CA 1
ATOM 1109 C C . GLY A 1 143 ? 39.774 -8.807 -31.191 1.00 88.75 143 GLY A C 1
ATOM 1110 O O . GLY A 1 143 ? 39.548 -9.832 -30.553 1.00 88.75 143 GLY A O 1
ATOM 1111 N N . ARG A 1 144 ? 40.767 -8.724 -32.084 1.00 91.38 144 ARG A N 1
ATOM 1112 C CA . ARG A 1 144 ? 41.689 -9.816 -32.426 1.00 91.38 144 ARG A CA 1
ATOM 1113 C C . ARG A 1 144 ? 42.903 -9.806 -31.495 1.00 91.38 144 ARG A C 1
ATOM 1115 O O . ARG A 1 144 ? 43.511 -8.755 -31.305 1.00 91.38 144 ARG A O 1
ATOM 1122 N N . GLN A 1 145 ? 43.273 -10.958 -30.939 1.00 92.00 145 GLN A N 1
ATOM 1123 C CA . GLN A 1 145 ? 44.424 -11.087 -30.031 1.00 92.00 145 GLN A CA 1
ATOM 1124 C C . GLN A 1 145 ? 45.736 -10.712 -30.726 1.00 92.00 145 GLN A C 1
ATOM 1126 O O . GLN A 1 145 ? 46.607 -10.083 -30.133 1.00 92.00 145 GLN A O 1
ATOM 1131 N N . GLU A 1 146 ? 45.845 -11.005 -32.020 1.00 92.38 146 GLU A N 1
ATOM 1132 C CA . GLU A 1 146 ? 47.001 -10.693 -32.857 1.00 92.38 146 GLU A CA 1
ATOM 1133 C C . GLU A 1 146 ? 47.270 -9.184 -32.943 1.00 92.38 146 GLU A C 1
ATOM 1135 O O . GLU A 1 146 ? 48.414 -8.761 -33.112 1.00 92.38 146 GLU A O 1
ATOM 1140 N N . ALA A 1 147 ? 46.232 -8.354 -32.784 1.00 94.38 147 ALA A N 1
ATOM 1141 C CA . ALA A 1 147 ? 46.381 -6.906 -32.757 1.00 94.38 147 ALA A CA 1
ATOM 1142 C C . ALA A 1 147 ? 47.149 -6.430 -31.512 1.00 94.38 147 ALA A C 1
ATOM 1144 O O . ALA A 1 147 ? 47.861 -5.431 -31.595 1.00 94.38 147 ALA A O 1
ATOM 1145 N N . ALA A 1 148 ? 47.061 -7.145 -30.383 1.00 94.00 148 ALA A N 1
ATOM 1146 C CA . ALA A 1 148 ? 47.733 -6.760 -29.144 1.00 94.00 148 ALA A CA 1
ATOM 1147 C C . ALA A 1 148 ? 49.256 -6.728 -29.318 1.00 94.00 148 ALA A C 1
ATOM 1149 O O . ALA A 1 148 ? 49.885 -5.746 -28.936 1.00 94.00 148 ALA A O 1
ATOM 1150 N N . ALA A 1 149 ? 49.839 -7.726 -29.990 1.00 93.06 149 ALA A N 1
ATOM 1151 C CA . ALA A 1 149 ? 51.276 -7.763 -30.269 1.00 93.06 149 ALA A CA 1
ATOM 1152 C C . ALA A 1 149 ? 51.750 -6.530 -31.061 1.00 93.06 149 ALA A C 1
ATOM 1154 O O . ALA A 1 149 ? 52.774 -5.927 -30.736 1.00 93.06 149 ALA A O 1
ATOM 1155 N N . VAL A 1 150 ? 50.977 -6.121 -32.074 1.00 94.50 150 VAL A N 1
ATOM 1156 C CA . VAL A 1 150 ? 51.290 -4.949 -32.908 1.00 94.50 150 VAL A CA 1
ATOM 1157 C C . VAL A 1 150 ? 51.216 -3.662 -32.088 1.00 94.50 150 VAL A C 1
ATOM 1159 O O . VAL A 1 150 ? 52.106 -2.819 -32.185 1.00 94.50 150 VAL A O 1
ATOM 1162 N N . LEU A 1 151 ? 50.180 -3.515 -31.256 1.00 96.06 151 LEU A N 1
ATOM 1163 C CA . LEU A 1 151 ? 50.005 -2.343 -30.399 1.00 96.06 151 LEU A CA 1
ATOM 1164 C C . LEU A 1 151 ? 51.104 -2.247 -29.329 1.00 96.06 151 LEU A C 1
ATOM 1166 O O . LEU A 1 151 ? 51.654 -1.168 -29.125 1.00 96.06 151 LEU A O 1
ATOM 1170 N N . ILE A 1 152 ? 51.479 -3.370 -28.705 1.00 95.44 152 ILE A N 1
ATOM 1171 C CA . ILE A 1 152 ? 52.575 -3.441 -27.725 1.00 95.44 152 ILE A CA 1
ATOM 1172 C C . ILE A 1 152 ? 53.904 -3.022 -28.356 1.00 95.44 152 ILE A C 1
ATOM 1174 O O . ILE A 1 152 ? 54.657 -2.261 -27.749 1.00 95.44 152 ILE A O 1
ATOM 1178 N N . GLY A 1 153 ? 54.165 -3.435 -29.600 1.00 93.12 153 GLY A N 1
ATOM 1179 C CA . GLY A 1 153 ? 55.352 -3.010 -30.346 1.00 93.12 153 GLY A CA 1
ATOM 1180 C C . GLY A 1 153 ? 55.419 -1.498 -30.606 1.00 93.12 153 GLY A C 1
ATOM 1181 O O . GLY A 1 153 ? 56.508 -0.958 -30.777 1.00 93.12 153 GLY A O 1
ATOM 1182 N N . GLN A 1 154 ? 54.283 -0.791 -30.601 1.00 94.88 154 GLN A N 1
ATOM 1183 C CA . GLN A 1 154 ? 54.235 0.667 -30.772 1.00 94.88 154 GLN A CA 1
ATOM 1184 C C . GLN A 1 154 ? 54.266 1.448 -29.450 1.00 94.88 154 GLN A C 1
ATOM 1186 O O . GLN A 1 154 ? 54.294 2.679 -29.471 1.00 94.88 154 GLN A O 1
ATOM 1191 N N . CYS A 1 155 ? 54.338 0.776 -28.297 1.00 90.81 155 CYS A N 1
ATOM 1192 C CA . CYS A 1 155 ? 54.533 1.446 -27.008 1.00 90.81 155 CYS A CA 1
ATOM 1193 C C . CYS A 1 155 ? 55.908 2.133 -26.895 1.00 90.81 155 CYS A C 1
ATOM 1195 O O . CYS A 1 155 ? 56.040 3.092 -26.140 1.00 90.81 155 CYS A O 1
ATOM 1197 N N . ASP A 1 156 ? 56.910 1.702 -27.668 1.00 88.31 156 ASP A N 1
ATOM 1198 C CA . ASP A 1 156 ? 58.249 2.318 -27.699 1.00 88.31 156 ASP A CA 1
ATOM 1199 C C . ASP A 1 156 ? 58.429 3.347 -28.821 1.00 88.31 156 ASP A C 1
ATOM 1201 O O . ASP A 1 156 ? 59.493 3.952 -28.944 1.00 88.31 156 ASP A O 1
ATOM 1205 N N . ALA A 1 157 ? 57.395 3.569 -29.635 1.00 89.19 157 ALA A N 1
ATOM 1206 C CA . ALA A 1 157 ? 57.432 4.536 -30.725 1.00 89.19 157 ALA A CA 1
ATOM 1207 C C . ALA A 1 157 ? 57.447 5.991 -30.204 1.00 89.19 157 ALA A C 1
ATOM 1209 O O . ALA A 1 157 ? 57.578 6.250 -28.997 1.00 89.19 157 ALA A O 1
ATOM 1210 N N . SER A 1 158 ? 57.303 6.951 -31.129 1.00 88.94 158 SER A N 1
ATOM 1211 C CA . SER A 1 158 ? 57.149 8.371 -30.791 1.00 88.94 158 SER A CA 1
ATOM 1212 C C . SER A 1 158 ? 55.986 8.586 -29.818 1.00 88.94 158 SER A C 1
ATOM 1214 O O . SER A 1 158 ? 55.060 7.772 -29.747 1.00 88.94 158 SER A O 1
ATOM 1216 N N . GLU A 1 159 ? 56.021 9.684 -29.065 1.00 89.19 159 GLU A N 1
ATOM 1217 C CA . GLU A 1 159 ? 55.018 9.995 -28.040 1.00 89.19 159 GLU A CA 1
ATOM 1218 C C . GLU A 1 159 ? 53.581 9.954 -28.594 1.00 89.19 159 GLU A C 1
ATOM 1220 O O . GLU A 1 159 ? 52.669 9.402 -27.970 1.00 89.19 159 GLU A O 1
ATOM 1225 N N . GLU A 1 160 ? 53.391 10.451 -29.816 1.00 88.25 160 GLU A N 1
ATOM 1226 C CA . GLU A 1 160 ? 52.100 10.520 -30.495 1.00 88.25 160 GLU A CA 1
ATOM 1227 C C . GLU A 1 160 ? 51.544 9.139 -30.855 1.00 88.25 160 GLU A C 1
ATOM 1229 O O . GLU A 1 160 ? 50.334 8.923 -30.768 1.00 88.25 160 GLU A O 1
ATOM 1234 N N . LEU A 1 161 ? 52.401 8.198 -31.267 1.00 92.44 161 LEU A N 1
ATOM 1235 C CA . LEU A 1 161 ? 51.995 6.827 -31.592 1.00 92.44 161 LEU A CA 1
ATOM 1236 C C . LEU A 1 161 ? 51.820 5.988 -30.330 1.00 92.44 161 LEU A C 1
ATOM 1238 O O . LEU A 1 161 ? 50.841 5.250 -30.221 1.00 92.44 161 LEU A O 1
ATOM 1242 N N . ARG A 1 162 ? 52.711 6.165 -29.351 1.00 93.81 162 ARG A N 1
ATOM 1243 C CA . ARG A 1 162 ? 52.665 5.502 -28.046 1.00 93.81 162 ARG A CA 1
ATOM 1244 C C . ARG A 1 162 ? 51.332 5.737 -27.348 1.00 93.81 162 ARG A C 1
ATOM 1246 O O . ARG A 1 162 ? 50.673 4.785 -26.932 1.00 93.81 162 ARG A O 1
ATOM 1253 N N . ARG A 1 163 ? 50.894 6.998 -27.265 1.00 91.25 163 ARG A N 1
ATOM 1254 C CA . ARG A 1 163 ? 49.619 7.353 -26.627 1.00 91.25 163 ARG A CA 1
ATOM 1255 C C . ARG A 1 163 ? 48.432 6.666 -27.304 1.00 91.25 163 ARG A C 1
ATOM 1257 O O . ARG A 1 163 ? 47.556 6.141 -26.619 1.00 91.25 163 ARG A O 1
ATOM 1264 N N . VAL A 1 164 ? 48.391 6.664 -28.638 1.00 93.62 164 VAL A N 1
ATOM 1265 C CA . VAL A 1 164 ? 47.298 6.033 -29.395 1.00 93.62 164 VAL A CA 1
ATOM 1266 C C . VAL A 1 164 ? 47.336 4.512 -29.255 1.00 93.62 164 VAL A C 1
ATOM 1268 O O . VAL A 1 164 ? 46.282 3.904 -29.087 1.00 93.62 164 VAL A O 1
ATOM 1271 N N . ALA A 1 165 ? 48.523 3.899 -29.245 1.00 94.88 165 ALA A N 1
ATOM 1272 C CA . ALA A 1 165 ? 48.688 2.464 -29.032 1.00 94.88 165 ALA A CA 1
ATOM 1273 C C . ALA A 1 165 ? 48.143 2.014 -27.665 1.00 94.88 165 ALA A C 1
ATOM 1275 O O . ALA A 1 165 ? 47.418 1.027 -27.589 1.00 94.88 165 ALA A O 1
ATOM 1276 N N . MET A 1 166 ? 48.398 2.773 -26.597 1.00 94.12 166 MET A N 1
ATOM 1277 C CA . MET A 1 166 ? 47.901 2.472 -25.245 1.00 94.12 166 MET A CA 1
ATOM 1278 C C . MET A 1 166 ? 46.382 2.647 -25.108 1.00 94.12 166 MET A C 1
ATOM 1280 O O . MET A 1 166 ? 45.709 1.849 -24.451 1.00 94.12 166 MET A O 1
ATOM 1284 N N . LEU A 1 167 ? 45.815 3.665 -25.763 1.00 93.06 167 LEU A N 1
ATOM 1285 C CA . LEU A 1 167 ? 44.360 3.830 -25.847 1.00 93.06 167 LEU A CA 1
ATOM 1286 C C . LEU A 1 167 ? 43.717 2.685 -26.640 1.00 93.06 167 LEU A C 1
ATOM 1288 O O . LEU A 1 167 ? 42.694 2.145 -26.223 1.00 93.06 167 LEU A O 1
ATOM 1292 N N . ALA A 1 168 ? 44.336 2.279 -27.749 1.00 94.44 168 ALA A N 1
ATOM 1293 C CA . ALA A 1 168 ? 43.892 1.143 -28.545 1.00 94.44 168 ALA A CA 1
ATOM 1294 C C . ALA A 1 168 ? 43.996 -0.181 -27.769 1.00 94.44 168 ALA A C 1
ATOM 1296 O O . ALA A 1 168 ? 43.101 -1.010 -27.886 1.00 94.44 168 ALA A O 1
ATOM 1297 N N . LEU A 1 169 ? 45.027 -0.365 -26.935 1.00 95.12 169 LEU A N 1
ATOM 1298 C CA . LEU A 1 169 ? 45.145 -1.517 -26.035 1.00 95.12 169 LEU A CA 1
ATOM 1299 C C . LEU A 1 169 ? 44.022 -1.535 -24.999 1.00 95.12 169 LEU A C 1
ATOM 1301 O O . LEU A 1 169 ? 43.398 -2.572 -24.809 1.00 95.12 169 LEU A O 1
ATOM 1305 N N . THR A 1 170 ? 43.700 -0.384 -24.405 1.00 93.31 170 THR A N 1
ATOM 1306 C CA . THR A 1 170 ? 42.568 -0.252 -23.471 1.00 93.31 170 THR A CA 1
ATOM 1307 C C . THR A 1 170 ? 41.246 -0.654 -24.134 1.00 93.31 170 THR A C 1
ATOM 1309 O O . THR A 1 170 ? 40.449 -1.378 -23.546 1.00 93.31 170 THR A O 1
ATOM 1312 N N . GLU A 1 171 ? 41.010 -0.217 -25.373 1.00 92.12 171 GLU A N 1
ATOM 1313 C CA . GLU A 1 171 ? 39.806 -0.570 -26.142 1.00 92.12 171 GLU A CA 1
ATOM 1314 C C . GLU A 1 171 ? 39.798 -2.047 -26.586 1.00 92.12 171 GLU A C 1
ATOM 1316 O O . GLU A 1 171 ? 38.735 -2.669 -26.678 1.00 92.12 171 GLU A O 1
ATOM 1321 N N . LEU A 1 172 ? 40.975 -2.630 -26.838 1.00 92.69 172 LEU A N 1
ATOM 1322 C CA . LEU A 1 172 ? 41.119 -4.023 -27.254 1.00 92.69 172 LEU A CA 1
ATOM 1323 C C . LEU A 1 172 ? 40.863 -4.992 -26.103 1.00 92.69 172 LEU A C 1
ATOM 1325 O O . LEU A 1 172 ? 40.117 -5.956 -26.289 1.00 92.69 172 LEU A O 1
ATOM 1329 N N . THR A 1 173 ? 41.486 -4.733 -24.951 1.00 91.38 173 THR A N 1
ATOM 1330 C CA . THR A 1 173 ? 41.594 -5.668 -23.820 1.00 91.38 173 THR A CA 1
ATOM 1331 C C . THR A 1 173 ? 40.651 -5.330 -22.671 1.00 91.38 173 THR A C 1
ATOM 1333 O O . THR A 1 173 ? 40.336 -6.196 -21.862 1.00 91.38 173 THR A O 1
ATOM 1336 N N . GLY A 1 174 ? 40.205 -4.076 -22.577 1.00 89.25 174 GLY A N 1
ATOM 1337 C CA . GLY A 1 174 ? 39.440 -3.566 -21.445 1.00 89.25 174 GLY A CA 1
ATOM 1338 C C . GLY A 1 174 ? 40.260 -3.246 -20.194 1.00 89.25 174 GLY A C 1
ATOM 1339 O O . GLY A 1 174 ? 39.683 -2.792 -19.206 1.00 89.25 174 GLY A O 1
ATOM 1340 N N . GLN A 1 175 ? 41.580 -3.456 -20.224 1.00 90.38 175 GLN A N 1
ATOM 1341 C CA . GLN A 1 175 ? 42.476 -3.207 -19.095 1.00 90.38 175 GLN A CA 1
ATOM 1342 C C . GLN A 1 175 ? 42.877 -1.733 -19.004 1.00 90.38 175 GLN A C 1
ATOM 1344 O O . GLN A 1 175 ? 43.092 -1.065 -20.015 1.00 90.38 175 GLN A O 1
ATOM 1349 N N . THR A 1 176 ? 43.027 -1.218 -17.785 1.00 87.00 176 THR A N 1
ATOM 1350 C CA . THR A 1 176 ? 43.382 0.186 -17.538 1.00 87.00 176 THR A CA 1
ATOM 1351 C C . THR A 1 176 ? 44.786 0.303 -16.950 1.00 87.00 176 THR A C 1
ATOM 1353 O O . THR A 1 176 ? 44.956 0.424 -15.738 1.00 87.00 176 THR A O 1
ATOM 1356 N N . HIS A 1 177 ? 45.807 0.308 -17.809 1.00 90.56 177 HIS A N 1
ATOM 1357 C CA . HIS A 1 177 ? 47.194 0.593 -17.405 1.00 90.56 177 HIS A CA 1
ATOM 1358 C C . HIS A 1 177 ? 47.637 2.032 -17.724 1.00 90.56 177 HIS A C 1
ATOM 1360 O O . HIS A 1 177 ? 48.775 2.410 -17.454 1.00 90.56 177 HIS A O 1
ATOM 1366 N N . GLY A 1 178 ? 46.735 2.858 -18.267 1.00 85.19 178 GLY A N 1
ATOM 1367 C CA . GLY A 1 178 ? 47.022 4.249 -18.614 1.00 85.19 178 GLY A CA 1
ATOM 1368 C C . GLY A 1 178 ? 48.111 4.356 -19.683 1.00 85.19 178 GLY A C 1
ATOM 1369 O O . GLY A 1 178 ? 48.142 3.561 -20.624 1.00 85.19 178 GLY A O 1
ATOM 1370 N N . THR A 1 179 ? 49.002 5.338 -19.532 1.00 85.56 179 THR A N 1
ATOM 1371 C CA . THR A 1 179 ? 50.117 5.595 -20.458 1.00 85.56 179 THR A CA 1
ATOM 1372 C C . THR A 1 179 ? 51.420 4.872 -20.078 1.00 85.56 179 THR A C 1
ATOM 1374 O O . THR A 1 179 ? 52.495 5.243 -20.549 1.00 85.56 179 THR A O 1
ATOM 1377 N N . ASP A 1 180 ? 51.357 3.868 -19.200 1.00 90.38 180 ASP A N 1
ATOM 1378 C CA . ASP A 1 180 ? 52.529 3.136 -18.713 1.00 90.38 180 ASP A CA 1
ATOM 1379 C C . ASP A 1 180 ? 52.893 1.981 -19.663 1.00 90.38 180 ASP A C 1
ATOM 1381 O O . ASP A 1 180 ? 52.262 0.920 -19.670 1.00 90.38 180 ASP A O 1
ATOM 1385 N N . ALA A 1 181 ? 53.927 2.193 -20.483 1.00 90.62 181 ALA A N 1
ATOM 1386 C CA . ALA A 1 181 ? 54.406 1.202 -21.449 1.00 90.62 181 ALA A CA 1
ATOM 1387 C C . ALA A 1 181 ? 54.918 -0.078 -20.779 1.00 90.62 181 ALA A C 1
ATOM 1389 O O . ALA A 1 181 ? 54.760 -1.160 -21.344 1.00 90.62 181 ALA A O 1
ATOM 1390 N N . ALA A 1 182 ? 55.524 0.030 -19.592 1.00 92.44 182 ALA A N 1
ATOM 1391 C CA . ALA A 1 182 ? 56.088 -1.117 -18.896 1.00 92.44 182 ALA A CA 1
ATOM 1392 C C . ALA A 1 182 ? 54.971 -2.051 -18.423 1.00 92.44 182 ALA A C 1
ATOM 1394 O O . ALA A 1 182 ? 55.021 -3.244 -18.706 1.00 92.44 182 ALA A O 1
ATOM 1395 N N . ARG A 1 183 ? 53.909 -1.503 -17.817 1.00 93.56 183 ARG A N 1
ATOM 1396 C CA . ARG A 1 183 ? 52.739 -2.291 -17.391 1.00 93.56 183 ARG A CA 1
ATOM 1397 C C . ARG A 1 183 ? 52.052 -3.002 -18.549 1.00 93.56 183 ARG A C 1
ATOM 1399 O O . ARG A 1 183 ? 51.714 -4.173 -18.419 1.00 93.56 183 ARG A O 1
ATOM 1406 N N . TRP A 1 184 ? 51.880 -2.320 -19.682 1.00 94.50 184 TRP A N 1
ATOM 1407 C CA . TRP A 1 184 ? 51.304 -2.936 -20.879 1.00 94.50 184 TRP A CA 1
ATOM 1408 C C . TRP A 1 184 ? 52.152 -4.101 -21.402 1.00 94.50 184 TRP A C 1
ATOM 1410 O O . TRP A 1 184 ? 51.600 -5.139 -21.763 1.00 94.50 184 TRP A O 1
ATOM 1420 N N . LYS A 1 185 ? 53.483 -3.959 -21.413 1.00 93.75 185 LYS A N 1
ATOM 1421 C CA . LYS A 1 185 ? 54.402 -5.033 -21.820 1.00 93.75 185 LYS A CA 1
ATOM 1422 C C . LYS A 1 185 ? 54.378 -6.213 -20.855 1.00 93.75 185 LYS A C 1
ATOM 1424 O O . LYS A 1 185 ? 54.283 -7.342 -21.317 1.00 93.75 185 LYS A O 1
ATOM 1429 N N . THR A 1 186 ? 54.419 -5.961 -19.547 1.00 94.62 186 THR A N 1
ATOM 1430 C CA . THR A 1 186 ? 54.313 -7.014 -18.525 1.00 94.62 186 THR A CA 1
ATOM 1431 C C . THR A 1 186 ? 53.004 -7.778 -18.670 1.00 94.62 186 THR A C 1
ATOM 1433 O O . THR A 1 186 ? 53.017 -9.002 -18.757 1.00 94.62 186 THR A O 1
ATOM 1436 N N . TRP A 1 187 ? 51.888 -7.056 -18.806 1.00 94.31 187 TRP A N 1
ATOM 1437 C CA . TRP A 1 187 ? 50.586 -7.669 -19.042 1.00 94.31 187 TRP A CA 1
ATOM 1438 C C . TRP A 1 187 ? 50.600 -8.555 -20.293 1.00 94.31 187 TRP A C 1
ATOM 1440 O O . TRP A 1 187 ? 50.132 -9.690 -20.251 1.00 94.31 187 TRP A O 1
ATOM 1450 N N . TRP A 1 188 ? 51.179 -8.078 -21.399 1.00 94.69 188 TRP A N 1
ATOM 1451 C CA . TRP A 1 188 ? 51.259 -8.870 -22.625 1.00 94.69 188 TRP A CA 1
ATOM 1452 C C . TRP A 1 188 ? 52.124 -10.121 -22.466 1.00 94.69 188 TRP A C 1
ATOM 1454 O O . TRP A 1 188 ? 51.735 -11.180 -22.944 1.00 94.69 188 TRP A O 1
ATOM 1464 N N . GLU A 1 189 ? 53.258 -10.045 -21.774 1.00 94.38 189 GLU A N 1
ATOM 1465 C CA . GLU A 1 189 ? 54.111 -11.213 -21.527 1.00 94.38 189 GLU A CA 1
ATOM 1466 C C . GLU A 1 189 ? 53.389 -12.313 -20.737 1.00 94.38 189 GLU A C 1
ATOM 1468 O O . GLU A 1 189 ? 53.546 -13.491 -21.056 1.00 94.38 189 GLU A O 1
ATOM 1473 N N . GLU A 1 190 ? 52.546 -11.930 -19.778 1.00 92.19 190 GLU A N 1
ATOM 1474 C CA . GLU A 1 190 ? 51.732 -12.848 -18.973 1.00 92.19 190 GLU A CA 1
ATOM 1475 C C . GLU A 1 190 ? 50.539 -13.443 -19.747 1.00 92.19 190 GLU A C 1
ATOM 1477 O O . GLU A 1 190 ? 50.097 -14.548 -19.441 1.00 92.19 190 GLU A O 1
ATOM 1482 N N . HIS A 1 191 ? 50.021 -12.734 -20.759 1.00 91.31 191 HIS A N 1
ATOM 1483 C CA . HIS A 1 191 ? 48.742 -13.054 -21.414 1.00 91.31 191 HIS A CA 1
ATOM 1484 C C . HIS A 1 191 ? 48.861 -13.398 -22.913 1.00 91.31 191 HIS A C 1
ATOM 1486 O O . HIS A 1 191 ? 47.877 -13.783 -23.546 1.00 91.31 191 HIS A O 1
ATOM 1492 N N . LYS A 1 192 ? 50.054 -13.316 -23.518 1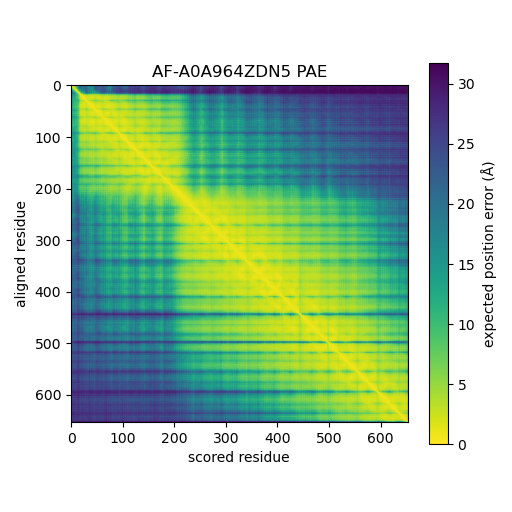.00 90.94 192 LYS A N 1
ATOM 1493 C CA . LYS A 1 192 ? 50.262 -13.602 -24.953 1.00 90.94 192 LYS A CA 1
ATOM 1494 C C . LYS A 1 192 ? 49.953 -15.046 -25.352 1.00 90.94 192 LYS A C 1
ATOM 1496 O O . LYS A 1 192 ? 49.670 -15.292 -26.521 1.00 90.94 192 LYS A O 1
ATOM 1501 N N . SER A 1 193 ? 50.001 -15.980 -24.402 1.00 90.94 193 SER A N 1
ATOM 1502 C CA . SER A 1 193 ? 49.691 -17.405 -24.585 1.00 90.94 193 SER A CA 1
ATOM 1503 C C . SER A 1 193 ? 48.242 -17.778 -24.244 1.00 90.94 193 SER A C 1
ATOM 1505 O O . SER A 1 193 ? 47.926 -18.967 -24.220 1.00 90.94 193 SER A O 1
ATOM 1507 N N . MET A 1 194 ? 47.362 -16.799 -23.988 1.00 91.12 194 MET A N 1
ATOM 1508 C CA . MET A 1 194 ? 45.933 -17.053 -23.764 1.00 91.12 194 MET A CA 1
ATOM 1509 C C . MET A 1 194 ? 45.317 -17.844 -24.919 1.00 91.12 194 MET A C 1
ATOM 1511 O O . MET A 1 194 ? 45.603 -17.576 -26.091 1.00 91.12 194 MET A O 1
ATOM 1515 N N . THR A 1 195 ? 44.432 -18.783 -24.581 1.00 94.25 195 THR A N 1
ATOM 1516 C CA . THR A 1 195 ? 43.618 -19.482 -25.578 1.00 94.25 195 THR A CA 1
ATOM 1517 C C . THR A 1 195 ? 42.597 -18.530 -26.203 1.00 94.25 195 THR A C 1
ATOM 1519 O O . THR A 1 195 ? 42.257 -17.484 -25.643 1.00 94.25 195 THR A O 1
ATOM 1522 N N . HIS A 1 196 ? 42.055 -18.909 -27.365 1.00 89.88 196 HIS A N 1
ATOM 1523 C CA . HIS A 1 196 ? 41.003 -18.128 -28.016 1.00 89.88 196 HIS A CA 1
ATOM 1524 C C . HIS A 1 196 ? 39.778 -17.932 -27.106 1.00 89.88 196 HIS A C 1
ATOM 1526 O O . HIS A 1 196 ? 39.205 -16.847 -27.072 1.00 89.88 196 HIS A O 1
ATOM 1532 N N . GLU A 1 197 ? 39.413 -18.959 -26.334 1.00 93.69 197 GLU A N 1
ATOM 1533 C CA . GLU A 1 197 ? 38.300 -18.918 -25.381 1.00 93.69 197 GLU A CA 1
ATOM 1534 C C . GLU A 1 197 ? 38.563 -17.919 -24.249 1.00 93.69 197 GLU A C 1
ATOM 1536 O O . GLU A 1 197 ? 37.751 -17.024 -24.031 1.00 93.69 197 GLU A O 1
ATOM 1541 N N . GLN A 1 198 ? 39.738 -17.977 -23.613 1.00 93.62 198 GLN A N 1
ATOM 1542 C CA . GLN A 1 198 ? 40.130 -17.037 -22.553 1.00 93.62 198 GLN A CA 1
ATOM 1543 C C . GLN A 1 198 ? 40.149 -15.580 -23.046 1.00 93.62 198 GLN A C 1
ATOM 1545 O O . GLN A 1 198 ? 39.745 -14.657 -22.334 1.00 93.62 198 GLN A O 1
ATOM 1550 N N . TRP A 1 199 ? 40.587 -15.359 -24.289 1.00 92.75 199 TRP A N 1
ATOM 1551 C CA . TRP A 1 199 ? 40.543 -14.042 -24.921 1.00 92.75 199 TRP A CA 1
ATOM 1552 C C . TRP A 1 199 ? 39.103 -13.548 -25.129 1.00 92.75 199 TRP A C 1
ATOM 1554 O O . TRP A 1 199 ? 38.795 -12.382 -24.854 1.00 92.75 199 TRP A O 1
ATOM 1564 N N . LEU A 1 200 ? 38.205 -14.424 -25.593 1.00 91.56 200 LEU A N 1
ATOM 1565 C CA . LEU A 1 200 ? 36.785 -14.109 -25.760 1.00 91.56 200 LEU A CA 1
ATOM 1566 C C . LEU A 1 200 ? 36.093 -13.827 -24.420 1.00 91.56 200 LEU A C 1
ATOM 1568 O O . LEU A 1 200 ? 35.304 -12.887 -24.347 1.00 91.56 200 LEU A O 1
ATOM 1572 N N . GLU A 1 201 ? 36.410 -14.572 -23.362 1.00 93.06 201 GLU A N 1
ATOM 1573 C CA . GLU A 1 201 ? 35.873 -14.348 -22.014 1.00 93.06 201 GLU A CA 1
ATOM 1574 C C . GLU A 1 201 ? 36.260 -12.969 -21.468 1.00 93.06 201 GLU A C 1
ATOM 1576 O O . GLU A 1 201 ? 35.393 -12.208 -21.031 1.00 93.06 201 GLU A O 1
ATOM 1581 N N . MET A 1 202 ? 37.539 -12.589 -21.568 1.00 91.75 202 MET A N 1
ATOM 1582 C CA . MET A 1 202 ? 38.008 -11.257 -21.166 1.00 91.75 202 MET A CA 1
ATOM 1583 C C . MET A 1 202 ? 37.265 -10.149 -21.929 1.00 91.75 202 MET A C 1
ATOM 1585 O O . MET A 1 202 ? 36.796 -9.164 -21.350 1.00 91.75 202 MET A O 1
ATOM 1589 N N . ARG A 1 203 ? 37.117 -10.326 -23.244 1.00 91.62 203 ARG A N 1
ATOM 1590 C CA . ARG A 1 203 ? 36.387 -9.404 -24.121 1.00 91.62 203 ARG A CA 1
ATOM 1591 C C . ARG A 1 203 ? 34.912 -9.293 -23.737 1.00 91.62 203 ARG A C 1
ATOM 1593 O O . ARG A 1 203 ? 34.374 -8.184 -23.707 1.00 91.62 203 ARG A O 1
ATOM 1600 N N . LEU A 1 204 ? 34.262 -10.418 -23.453 1.00 91.19 204 LEU A N 1
ATOM 1601 C CA . LEU A 1 204 ? 32.865 -10.471 -23.039 1.00 91.19 204 LEU A CA 1
ATOM 1602 C C . LEU A 1 204 ? 32.659 -9.756 -21.701 1.00 91.19 204 LEU A C 1
ATOM 1604 O O . LEU A 1 204 ? 31.726 -8.959 -21.575 1.00 91.19 204 LEU A O 1
ATOM 1608 N N . ALA A 1 205 ? 33.552 -9.974 -20.733 1.00 90.31 205 ALA A N 1
ATOM 1609 C CA . ALA A 1 205 ? 33.514 -9.299 -19.439 1.00 90.31 205 ALA A CA 1
ATOM 1610 C C . ALA A 1 205 ? 33.626 -7.773 -19.595 1.00 90.31 205 ALA A C 1
ATOM 1612 O O . ALA A 1 205 ? 32.826 -7.026 -19.025 1.00 90.31 205 ALA A O 1
ATOM 1613 N N . TYR A 1 206 ? 34.556 -7.298 -20.431 1.00 89.62 206 TYR A N 1
ATOM 1614 C CA . TYR A 1 206 ? 34.718 -5.870 -20.705 1.00 89.62 206 TYR A CA 1
ATOM 1615 C C . TYR A 1 206 ? 33.467 -5.239 -21.333 1.00 89.62 206 TYR A C 1
ATOM 1617 O O . TYR A 1 206 ? 32.992 -4.206 -20.849 1.00 89.62 206 TYR A O 1
ATOM 1625 N N . HIS A 1 207 ? 32.917 -5.846 -22.391 1.00 88.88 207 HIS A N 1
ATOM 1626 C CA . HIS A 1 207 ? 31.749 -5.293 -23.089 1.00 88.88 207 HIS A CA 1
ATOM 1627 C C . HIS A 1 207 ? 30.482 -5.348 -22.239 1.00 88.88 207 HIS A C 1
ATOM 1629 O O . HIS A 1 207 ? 29.727 -4.378 -22.233 1.00 88.88 207 HIS A O 1
ATOM 1635 N N . THR A 1 208 ? 30.297 -6.407 -21.449 1.00 91.62 208 THR A N 1
ATOM 1636 C CA . THR A 1 208 ? 29.196 -6.501 -20.477 1.00 91.62 208 THR A CA 1
ATOM 1637 C C . THR A 1 208 ? 29.291 -5.382 -19.438 1.00 91.62 208 THR A C 1
ATOM 1639 O O . THR A 1 208 ? 28.337 -4.631 -19.237 1.00 91.62 208 THR A O 1
ATOM 1642 N N . ALA A 1 209 ? 30.470 -5.185 -18.836 1.00 90.00 209 ALA A N 1
ATOM 1643 C CA . ALA A 1 209 ? 30.682 -4.116 -17.863 1.00 90.00 209 ALA A CA 1
ATOM 1644 C C . ALA A 1 209 ? 30.512 -2.718 -18.485 1.00 90.00 209 ALA A C 1
ATOM 1646 O O . ALA A 1 209 ? 30.000 -1.801 -17.841 1.00 90.00 209 ALA A O 1
ATOM 1647 N N . ARG A 1 210 ? 30.930 -2.534 -19.744 1.00 89.25 210 ARG A N 1
ATOM 1648 C CA . ARG A 1 210 ? 30.738 -1.281 -20.483 1.00 89.25 210 ARG A CA 1
ATOM 1649 C C . ARG A 1 210 ? 29.264 -1.018 -20.795 1.00 89.25 210 ARG A C 1
ATOM 1651 O O . ARG A 1 210 ? 28.847 0.124 -20.627 1.00 89.25 210 ARG A O 1
ATOM 1658 N N . SER A 1 211 ? 28.492 -2.034 -21.192 1.00 90.81 211 SER A N 1
ATOM 1659 C CA . SER A 1 211 ? 27.044 -1.911 -21.433 1.00 90.81 211 SER A CA 1
ATOM 1660 C C . SER A 1 211 ? 26.325 -1.428 -20.179 1.00 90.81 211 SER A C 1
ATOM 1662 O O . SER A 1 211 ? 25.670 -0.392 -20.214 1.00 90.81 211 SER A O 1
ATOM 1664 N N . LEU A 1 212 ? 26.565 -2.089 -19.041 1.00 91.19 212 LEU A N 1
ATOM 1665 C CA . LEU A 1 212 ? 25.959 -1.723 -17.757 1.00 91.19 212 LEU A CA 1
ATOM 1666 C C . LEU A 1 212 ? 26.303 -0.289 -17.328 1.00 91.19 212 LEU A C 1
ATOM 1668 O O . LEU A 1 212 ? 25.441 0.444 -16.844 1.00 91.19 212 LEU A O 1
ATOM 1672 N N . ARG A 1 213 ? 27.557 0.147 -17.522 1.00 91.19 213 ARG A N 1
ATOM 1673 C CA . ARG A 1 213 ? 27.949 1.538 -17.232 1.00 91.19 213 ARG A CA 1
ATOM 1674 C C . ARG A 1 213 ? 27.199 2.536 -18.110 1.00 91.19 213 ARG A C 1
ATOM 1676 O O . ARG A 1 213 ? 26.692 3.519 -17.579 1.00 91.19 213 ARG A O 1
ATOM 1683 N N . LEU A 1 214 ? 27.107 2.270 -19.415 1.00 91.56 214 LEU A N 1
ATOM 1684 C CA . LEU A 1 214 ? 26.403 3.134 -20.365 1.00 91.56 214 LEU A CA 1
ATOM 1685 C C . LEU A 1 214 ? 24.893 3.174 -20.105 1.00 91.56 214 LEU A C 1
ATOM 1687 O O . LEU A 1 214 ? 24.291 4.238 -20.208 1.00 91.56 214 LEU A O 1
ATOM 1691 N N . GLU A 1 215 ? 24.283 2.053 -19.724 1.00 90.81 215 GLU A N 1
ATOM 1692 C CA . GLU A 1 215 ? 22.887 2.005 -19.276 1.00 90.81 215 GLU A CA 1
ATOM 1693 C C . GLU A 1 215 ? 22.685 2.845 -18.008 1.00 90.81 215 GLU A C 1
ATOM 1695 O O . GLU A 1 215 ? 21.754 3.648 -17.935 1.00 90.81 215 GLU A O 1
ATOM 1700 N N . GLY A 1 216 ? 23.600 2.741 -17.039 1.00 92.31 216 GLY A N 1
ATOM 1701 C CA . GLY A 1 216 ? 23.598 3.583 -15.843 1.00 92.31 216 GLY A CA 1
ATOM 1702 C C . GLY A 1 216 ? 23.755 5.076 -16.153 1.00 92.31 216 GLY A C 1
ATOM 1703 O O . GLY A 1 216 ? 23.053 5.901 -15.566 1.00 92.31 216 GLY A O 1
ATOM 1704 N N . ASP A 1 217 ? 24.640 5.440 -17.086 1.00 94.06 217 ASP A N 1
ATOM 1705 C CA . ASP A 1 217 ? 24.783 6.815 -17.579 1.00 94.06 217 ASP A CA 1
ATOM 1706 C C . ASP A 1 217 ? 23.500 7.303 -18.257 1.00 94.06 217 ASP A C 1
ATOM 1708 O O . ASP A 1 217 ? 23.011 8.385 -17.937 1.00 94.06 217 ASP A O 1
ATOM 1712 N N . LEU A 1 218 ? 22.906 6.493 -19.137 1.00 88.56 218 LEU A N 1
ATOM 1713 C CA . LEU A 1 218 ? 21.649 6.817 -19.809 1.00 88.56 218 LEU A CA 1
ATOM 1714 C C . LEU A 1 218 ? 20.525 7.084 -18.800 1.00 88.56 218 LEU A C 1
ATOM 1716 O O . LEU A 1 218 ? 19.808 8.076 -18.931 1.00 88.56 218 LEU A O 1
ATOM 1720 N N . LEU A 1 219 ? 20.395 6.245 -17.768 1.00 88.69 219 LEU A N 1
ATOM 1721 C CA . LEU A 1 219 ? 19.423 6.441 -16.689 1.00 88.69 219 LEU A CA 1
ATOM 1722 C C . LEU A 1 219 ? 19.679 7.744 -15.918 1.00 88.69 219 LEU A C 1
ATOM 1724 O O . LEU A 1 219 ? 18.733 8.490 -15.655 1.00 88.69 219 LEU A O 1
ATOM 1728 N N . ARG A 1 220 ? 20.943 8.064 -15.603 1.00 93.19 220 ARG A N 1
ATOM 1729 C CA . ARG A 1 220 ? 21.314 9.341 -14.964 1.00 93.19 220 ARG A CA 1
ATOM 1730 C C . ARG A 1 220 ? 20.930 10.540 -15.826 1.00 93.19 220 ARG A C 1
ATOM 1732 O O . ARG A 1 220 ? 20.350 11.496 -15.310 1.00 93.19 220 ARG A O 1
ATOM 1739 N N . TYR A 1 221 ? 21.217 10.492 -17.125 1.00 91.19 221 TYR A N 1
ATOM 1740 C CA . TYR A 1 221 ? 20.872 11.574 -18.045 1.00 91.19 221 TYR A CA 1
ATOM 1741 C C . TYR A 1 221 ? 19.359 11.729 -18.206 1.00 91.19 221 TYR A C 1
ATOM 1743 O O . TYR A 1 221 ? 18.869 12.853 -18.124 1.00 91.19 221 TYR A O 1
ATOM 1751 N N . ARG A 1 222 ? 18.598 10.634 -18.324 1.00 91.06 222 ARG A N 1
ATOM 1752 C CA . ARG A 1 222 ? 17.123 10.676 -18.338 1.00 91.06 222 ARG A CA 1
ATOM 1753 C C . ARG A 1 222 ? 16.547 11.290 -17.063 1.00 91.06 222 ARG A C 1
ATOM 1755 O O . ARG A 1 222 ? 15.685 12.161 -17.130 1.00 91.06 222 ARG A O 1
ATOM 1762 N N . ALA A 1 223 ? 17.063 10.906 -15.895 1.00 91.75 223 ALA A N 1
ATOM 1763 C CA . ALA A 1 223 ? 16.648 11.501 -14.626 1.00 91.75 223 ALA A CA 1
ATOM 1764 C C . ALA A 1 223 ? 16.955 13.009 -14.566 1.00 91.75 223 ALA A C 1
ATOM 1766 O O . ALA A 1 223 ? 16.138 13.790 -14.074 1.00 91.75 223 ALA A O 1
ATOM 1767 N N . GLN A 1 224 ? 18.105 13.433 -15.099 1.00 95.25 224 GLN A N 1
ATOM 1768 C CA . GLN A 1 224 ? 18.453 14.848 -15.197 1.00 95.25 224 GLN A CA 1
ATOM 1769 C C . GLN A 1 224 ? 17.526 15.601 -16.165 1.00 95.25 224 GLN A C 1
ATOM 1771 O O . GLN A 1 224 ? 17.094 16.702 -15.832 1.00 95.25 224 GLN A O 1
ATOM 1776 N N . VAL A 1 225 ? 17.175 15.014 -17.313 1.00 93.69 225 VAL A N 1
ATOM 1777 C CA . VAL A 1 225 ? 16.189 15.573 -18.256 1.00 93.69 225 VAL A CA 1
ATOM 1778 C C . VAL A 1 225 ? 14.840 15.773 -17.561 1.00 93.69 225 VAL A C 1
ATOM 1780 O O . VAL A 1 225 ? 14.312 16.883 -17.566 1.00 93.69 225 VAL A O 1
ATOM 1783 N N . ASN A 1 226 ? 14.332 14.759 -16.857 1.00 94.19 226 ASN A N 1
ATOM 1784 C CA . ASN A 1 226 ? 13.076 14.860 -16.106 1.00 94.19 226 ASN A CA 1
ATOM 1785 C C . ASN A 1 226 ? 13.115 15.954 -15.032 1.00 94.19 226 ASN A C 1
ATOM 1787 O O . ASN A 1 226 ? 12.166 16.727 -14.892 1.00 94.19 226 ASN A O 1
ATOM 1791 N N . ARG A 1 227 ? 14.233 16.074 -14.308 1.00 97.00 227 ARG A N 1
ATOM 1792 C CA . ARG A 1 227 ? 14.435 17.146 -13.325 1.00 97.00 227 ARG A CA 1
ATOM 1793 C C . ARG A 1 227 ? 14.384 18.528 -13.978 1.00 97.00 227 ARG A C 1
ATOM 1795 O O . ARG A 1 227 ? 13.776 19.442 -13.427 1.00 97.00 227 ARG A O 1
ATOM 1802 N N . LEU A 1 228 ? 14.999 18.691 -15.149 1.00 97.06 228 LEU A N 1
ATOM 1803 C CA . LEU A 1 228 ? 14.964 19.952 -15.888 1.00 97.06 228 LEU A CA 1
ATOM 1804 C C . LEU A 1 228 ? 13.552 20.275 -16.397 1.00 97.06 228 LEU A C 1
ATOM 1806 O O . LEU A 1 228 ? 13.130 21.420 -16.249 1.00 97.06 228 LEU A O 1
ATOM 1810 N N . HIS A 1 229 ? 12.795 19.287 -16.893 1.00 97.38 229 HIS A N 1
ATOM 1811 C CA . HIS A 1 229 ? 11.379 19.464 -17.242 1.00 97.38 229 HIS A CA 1
ATOM 1812 C C . HIS A 1 229 ? 10.562 19.968 -16.045 1.00 97.38 229 HIS A C 1
ATOM 1814 O O . HIS A 1 229 ? 9.831 20.946 -16.171 1.00 97.38 229 HIS A O 1
ATOM 1820 N N . GLN A 1 230 ? 10.735 19.370 -14.862 1.00 96.94 230 GLN A N 1
ATOM 1821 C CA . GLN A 1 230 ? 10.072 19.820 -13.631 1.00 96.94 230 GLN A CA 1
ATOM 1822 C C . GLN A 1 230 ? 10.467 21.252 -13.238 1.00 96.94 230 GLN A C 1
ATOM 1824 O O . GLN A 1 230 ? 9.605 22.067 -12.911 1.00 96.94 230 GLN A O 1
ATOM 1829 N N . MET A 1 231 ? 11.762 21.583 -13.292 1.00 97.69 231 MET A N 1
ATOM 1830 C CA . MET A 1 231 ? 12.266 22.922 -12.964 1.00 97.69 231 MET A CA 1
ATOM 1831 C C . MET A 1 231 ? 11.779 24.002 -13.931 1.00 97.69 231 MET A C 1
ATOM 1833 O O . MET A 1 231 ? 11.556 25.137 -13.498 1.00 97.69 231 MET A O 1
ATOM 1837 N N . LEU A 1 232 ? 11.669 23.670 -15.220 1.00 96.81 232 LEU A N 1
ATOM 1838 C CA . LEU A 1 232 ? 11.141 24.562 -16.245 1.00 96.81 232 LEU A CA 1
ATOM 1839 C C . LEU A 1 232 ? 9.640 24.752 -16.038 1.00 96.81 232 LEU A C 1
ATOM 1841 O O . LEU A 1 232 ? 9.195 25.881 -15.857 1.00 96.81 232 LEU A O 1
ATOM 1845 N N . TYR A 1 233 ? 8.888 23.655 -15.952 1.00 96.94 233 TYR A N 1
ATOM 1846 C CA . TYR A 1 233 ? 7.443 23.659 -15.739 1.00 96.94 233 TYR A CA 1
ATOM 1847 C C . TYR A 1 233 ? 7.021 24.490 -14.517 1.00 96.94 233 TYR A C 1
ATOM 1849 O O . TYR A 1 233 ? 6.123 25.325 -14.609 1.00 96.94 233 TYR A O 1
ATOM 1857 N N . ALA A 1 234 ? 7.721 24.338 -13.387 1.00 95.94 234 ALA A N 1
ATOM 1858 C CA . ALA A 1 234 ? 7.436 25.093 -12.167 1.00 95.94 234 ALA A CA 1
ATOM 1859 C C . ALA A 1 234 ? 7.592 26.618 -12.336 1.00 95.94 234 ALA A C 1
ATOM 1861 O O . ALA A 1 234 ? 6.922 27.379 -11.639 1.00 95.94 234 ALA A O 1
ATOM 1862 N N . ARG A 1 235 ? 8.455 27.067 -13.259 1.00 96.88 235 ARG A N 1
ATOM 1863 C CA . ARG A 1 235 ? 8.694 28.488 -13.562 1.00 96.88 235 ARG A CA 1
ATOM 1864 C C . ARG A 1 235 ? 7.744 29.054 -14.614 1.00 96.88 235 ARG A C 1
ATOM 1866 O O . ARG A 1 235 ? 7.634 30.273 -14.704 1.00 96.88 235 ARG A O 1
ATOM 1873 N N . LEU A 1 236 ? 7.080 28.204 -15.400 1.00 96.88 236 LEU A N 1
ATOM 1874 C CA . LEU A 1 236 ? 6.173 28.661 -16.447 1.00 96.88 236 LEU A CA 1
ATOM 1875 C C . LEU A 1 236 ? 4.920 29.318 -15.844 1.00 96.88 236 LEU A C 1
ATOM 1877 O O . LEU A 1 236 ? 4.327 28.756 -14.907 1.00 96.88 236 LEU A O 1
ATOM 1881 N N . PRO A 1 237 ? 4.464 30.455 -16.406 1.00 95.88 237 PRO A N 1
ATOM 1882 C CA . PRO A 1 237 ? 3.142 31.002 -16.128 1.00 95.88 237 PRO A CA 1
ATOM 1883 C C . PRO A 1 237 ? 2.045 29.983 -16.447 1.00 95.88 237 PRO A C 1
ATOM 1885 O O . PRO A 1 237 ? 2.168 29.194 -17.384 1.00 95.88 237 PRO A O 1
ATOM 1888 N N . LEU A 1 238 ? 0.926 30.036 -15.717 1.00 93.38 238 LEU A N 1
ATOM 1889 C CA . LEU A 1 238 ? -0.174 29.073 -15.867 1.00 93.38 238 LEU A CA 1
ATOM 1890 C C . LEU A 1 238 ? -0.676 28.939 -17.318 1.00 93.38 238 LEU A C 1
ATOM 1892 O O . LEU A 1 238 ? -1.012 27.839 -17.739 1.00 93.38 238 LEU A O 1
ATOM 1896 N N . ALA A 1 239 ? -0.712 30.034 -18.084 1.00 90.00 239 ALA A N 1
ATOM 1897 C CA . ALA A 1 239 ? -1.156 30.019 -19.479 1.00 90.00 239 ALA A CA 1
ATOM 1898 C C . ALA A 1 239 ? -0.231 29.195 -20.397 1.00 90.00 239 ALA A C 1
ATOM 1900 O O . ALA A 1 239 ? -0.715 28.490 -21.278 1.00 90.00 239 ALA A O 1
ATOM 1901 N N . GLU A 1 240 ? 1.082 29.237 -20.164 1.00 95.94 240 GLU A N 1
ATOM 1902 C CA . GLU A 1 240 ? 2.082 28.546 -20.990 1.00 95.94 240 GLU A CA 1
ATOM 1903 C C . GLU A 1 240 ? 2.200 27.055 -20.646 1.00 95.94 240 GLU A C 1
ATOM 1905 O O . GLU A 1 240 ? 2.607 26.248 -21.483 1.00 95.94 240 GLU A O 1
ATOM 1910 N N . ARG A 1 241 ? 1.794 26.658 -19.432 1.00 96.56 241 ARG A N 1
ATOM 1911 C CA . ARG A 1 241 ? 1.860 25.261 -18.974 1.00 96.56 241 ARG A CA 1
ATOM 1912 C C . ARG A 1 241 ? 1.036 24.298 -19.831 1.00 96.56 241 ARG A C 1
ATOM 1914 O O . ARG A 1 241 ? 1.427 23.144 -19.970 1.00 96.56 241 ARG A O 1
ATOM 1921 N N . PHE A 1 242 ? -0.062 24.761 -20.428 1.00 95.25 242 PHE A N 1
ATOM 1922 C CA . PHE A 1 242 ? -0.918 23.938 -21.292 1.00 95.25 242 PHE A CA 1
ATOM 1923 C C . PHE A 1 242 ? -0.240 23.596 -22.624 1.00 95.25 242 PHE A C 1
ATOM 1925 O O . PHE A 1 242 ? -0.206 22.428 -23.002 1.00 95.25 242 PHE A O 1
ATOM 1932 N N . GLY A 1 243 ? 0.372 24.582 -23.289 1.00 94.12 243 GLY A N 1
ATOM 1933 C CA . GLY A 1 243 ? 1.148 24.331 -24.509 1.00 94.12 243 GLY A CA 1
ATOM 1934 C C . GLY A 1 243 ? 2.395 23.487 -24.234 1.00 94.12 243 GLY A C 1
ATOM 1935 O O . GLY A 1 243 ? 2.765 22.629 -25.031 1.00 94.12 243 GLY A O 1
ATOM 1936 N N . TYR A 1 244 ? 3.010 23.664 -23.062 1.00 96.12 244 TYR A N 1
ATOM 1937 C CA . TYR A 1 244 ? 4.125 22.820 -22.646 1.00 96.12 244 TYR A CA 1
ATOM 1938 C C . TYR A 1 244 ? 3.710 21.357 -22.449 1.00 96.12 244 TYR A C 1
ATOM 1940 O O . TYR A 1 244 ? 4.393 20.458 -22.929 1.00 96.12 244 TYR A O 1
ATOM 1948 N N . LEU A 1 245 ? 2.576 21.114 -21.788 1.00 95.62 245 LEU A N 1
ATOM 1949 C CA . LEU A 1 245 ? 1.988 19.781 -21.628 1.00 95.62 245 LEU A CA 1
ATOM 1950 C C . LEU A 1 245 ? 1.709 19.096 -22.968 1.00 95.62 245 LEU A C 1
ATOM 1952 O O . LEU A 1 245 ? 2.018 17.916 -23.115 1.00 95.62 245 LEU A O 1
ATOM 1956 N N . GLU A 1 246 ? 1.182 19.836 -23.945 1.00 93.75 246 GLU A N 1
ATOM 1957 C CA . GLU A 1 246 ? 0.948 19.316 -25.294 1.00 93.75 246 GLU A CA 1
ATOM 1958 C C . GLU A 1 246 ? 2.245 18.818 -25.945 1.00 93.75 246 GLU A C 1
ATOM 1960 O O . GLU A 1 246 ? 2.272 17.720 -26.498 1.00 93.75 246 GLU A O 1
ATOM 1965 N N . ALA A 1 247 ? 3.348 19.557 -25.789 1.00 94.00 247 ALA A N 1
ATOM 1966 C CA . ALA A 1 247 ? 4.657 19.135 -26.288 1.00 94.00 247 ALA A CA 1
ATOM 1967 C C . ALA A 1 247 ? 5.202 17.881 -25.576 1.00 94.00 247 ALA A C 1
ATOM 1969 O O . ALA A 1 247 ? 5.944 17.105 -26.179 1.00 94.00 247 ALA A O 1
ATOM 1970 N N . LEU A 1 248 ? 4.849 17.665 -24.302 1.00 95.81 248 LEU A N 1
ATOM 1971 C CA . LEU A 1 248 ? 5.274 16.471 -23.565 1.00 95.81 248 LEU A CA 1
ATOM 1972 C C . LEU A 1 248 ? 4.439 15.232 -23.907 1.00 95.81 248 LEU A C 1
ATOM 1974 O O . LEU A 1 248 ? 4.946 14.124 -23.746 1.00 95.81 248 LEU A O 1
ATOM 1978 N N . ARG A 1 249 ? 3.188 15.399 -24.361 1.00 94.12 249 ARG A N 1
ATOM 1979 C CA . ARG A 1 249 ? 2.255 14.296 -24.653 1.00 94.12 249 ARG A CA 1
ATOM 1980 C C . ARG A 1 249 ? 2.843 13.290 -25.641 1.00 94.12 249 ARG A C 1
ATOM 1982 O O . ARG A 1 249 ? 2.795 12.097 -25.376 1.00 94.12 249 ARG A O 1
ATOM 1989 N N . ASP A 1 250 ? 3.446 13.776 -26.723 1.00 90.81 250 ASP A N 1
ATOM 1990 C CA . ASP A 1 250 ? 3.937 12.940 -27.829 1.00 90.81 250 ASP A CA 1
ATOM 1991 C C . ASP A 1 250 ? 5.471 12.770 -27.798 1.00 90.81 250 ASP A C 1
ATOM 1993 O O . ASP A 1 250 ? 6.099 12.409 -28.793 1.00 90.81 250 ASP A O 1
ATOM 1997 N N . HIS A 1 251 ? 6.102 13.048 -26.651 1.00 94.06 251 HIS A N 1
ATOM 1998 C CA . HIS A 1 251 ? 7.556 13.002 -26.507 1.00 94.06 251 HIS A CA 1
ATOM 1999 C C . HIS A 1 251 ? 8.103 11.571 -26.651 1.00 94.06 251 HIS A C 1
ATOM 2001 O O . HIS A 1 251 ? 7.519 10.627 -26.125 1.00 94.06 251 HIS A O 1
ATOM 2007 N N . GLU A 1 252 ? 9.261 11.390 -27.297 1.00 90.12 252 GLU A N 1
ATOM 2008 C CA . GLU A 1 252 ? 9.838 10.058 -27.558 1.00 90.12 252 GLU A CA 1
ATOM 2009 C C . GLU A 1 252 ? 10.150 9.275 -26.269 1.00 90.12 252 GLU A C 1
ATOM 2011 O O . GLU A 1 252 ? 9.906 8.069 -26.189 1.00 90.12 252 GLU A O 1
ATOM 2016 N N . ASP A 1 253 ? 10.658 9.963 -25.240 1.00 91.00 253 ASP A N 1
ATOM 2017 C CA . ASP A 1 253 ? 10.968 9.363 -23.936 1.00 91.00 253 ASP A CA 1
ATOM 2018 C C . ASP A 1 253 ? 9.692 9.154 -23.085 1.00 91.00 253 ASP A C 1
ATOM 2020 O O . ASP A 1 253 ? 9.062 10.142 -22.689 1.00 91.00 253 ASP A O 1
ATOM 2024 N N . PRO A 1 254 ? 9.330 7.902 -22.731 1.00 95.06 254 PRO A N 1
ATOM 2025 C CA . PRO A 1 254 ? 8.156 7.609 -21.907 1.00 95.06 254 PRO A CA 1
ATOM 2026 C C . PRO A 1 254 ? 8.179 8.273 -20.531 1.00 95.06 254 PRO A C 1
ATOM 2028 O O . PRO A 1 254 ? 7.130 8.605 -19.990 1.00 95.06 254 PRO A O 1
ATOM 2031 N N . SER A 1 255 ? 9.361 8.501 -19.953 1.00 94.31 255 SER A N 1
ATOM 2032 C CA . SER A 1 255 ? 9.464 9.138 -18.639 1.00 94.31 255 SER A CA 1
ATOM 2033 C C . SER A 1 255 ? 9.046 10.614 -18.673 1.00 94.31 255 SER A C 1
ATOM 2035 O O . SER A 1 255 ? 8.490 11.117 -17.698 1.00 94.31 255 SER A O 1
ATOM 2037 N N . VAL A 1 256 ? 9.203 11.276 -19.823 1.00 96.38 256 VAL A N 1
ATOM 2038 C CA . VAL A 1 256 ? 8.704 12.636 -20.062 1.00 96.38 256 VAL A CA 1
ATOM 2039 C C . VAL A 1 256 ? 7.191 12.629 -20.300 1.00 96.38 256 VAL A C 1
ATOM 2041 O O . VAL A 1 256 ? 6.483 13.464 -19.738 1.00 96.38 256 VAL A O 1
ATOM 2044 N N . ARG A 1 257 ? 6.657 11.642 -21.033 1.00 97.44 257 ARG A N 1
ATOM 2045 C CA . ARG A 1 257 ? 5.197 11.468 -21.172 1.00 97.44 257 ARG A CA 1
ATOM 2046 C C . ARG A 1 257 ? 4.523 11.170 -19.829 1.00 97.44 257 ARG A C 1
ATOM 2048 O O . ARG A 1 257 ? 3.451 11.694 -19.539 1.00 97.44 257 ARG A O 1
ATOM 2055 N N . ALA A 1 258 ? 5.179 10.411 -18.950 1.00 96.44 258 ALA A N 1
ATOM 2056 C CA . ALA A 1 258 ? 4.715 10.198 -17.580 1.00 96.44 258 ALA A CA 1
ATOM 2057 C C . ALA A 1 258 ? 4.664 11.510 -16.772 1.00 96.44 258 ALA A C 1
ATOM 2059 O O . ALA A 1 258 ? 3.719 11.720 -16.010 1.00 96.44 258 ALA A O 1
ATOM 2060 N N . LEU A 1 259 ? 5.625 12.427 -16.962 1.00 97.00 259 LEU A N 1
ATOM 2061 C CA . LEU A 1 259 ? 5.546 13.770 -16.371 1.00 97.00 259 LEU A CA 1
ATOM 2062 C C . LEU A 1 259 ? 4.346 14.559 -16.898 1.00 97.00 259 LEU A C 1
ATOM 2064 O O . LEU A 1 259 ? 3.722 15.271 -16.114 1.00 97.00 259 LEU A O 1
ATOM 2068 N N . ALA A 1 260 ? 3.982 14.401 -18.176 1.00 97.62 260 ALA A N 1
ATOM 2069 C CA . ALA A 1 260 ? 2.785 15.032 -18.726 1.00 97.62 260 ALA A CA 1
ATOM 2070 C C . ALA A 1 260 ? 1.528 14.626 -17.939 1.00 97.62 260 ALA A C 1
ATOM 2072 O O . ALA A 1 260 ? 0.738 15.486 -17.559 1.00 97.62 260 ALA A O 1
ATOM 2073 N N . VAL A 1 261 ? 1.387 13.341 -17.590 1.00 97.94 261 VAL A N 1
ATOM 2074 C CA . VAL A 1 261 ? 0.289 12.857 -16.733 1.00 97.94 261 VAL A CA 1
ATOM 2075 C C . VAL A 1 261 ? 0.321 13.514 -15.348 1.00 97.94 261 VAL A C 1
ATOM 2077 O O . VAL A 1 261 ? -0.708 13.980 -14.857 1.00 97.94 261 VAL A O 1
ATOM 2080 N N . VAL A 1 262 ? 1.494 13.578 -14.712 1.00 97.00 262 VAL A N 1
ATOM 2081 C CA . VAL A 1 262 ? 1.651 14.175 -13.373 1.00 97.00 262 VAL A CA 1
ATOM 2082 C C . VAL A 1 262 ? 1.257 15.653 -13.378 1.00 97.00 262 VAL A C 1
ATOM 2084 O O . VAL A 1 262 ? 0.477 16.092 -12.531 1.00 97.00 262 VAL A O 1
ATOM 2087 N N . PHE A 1 263 ? 1.756 16.415 -14.349 1.00 97.50 263 PHE A N 1
ATOM 2088 C CA . PHE A 1 263 ? 1.427 17.829 -14.508 1.00 97.50 263 PHE A CA 1
ATOM 2089 C C . PHE A 1 263 ? -0.051 18.033 -14.860 1.00 97.50 263 PHE A C 1
ATOM 2091 O O . PHE A 1 263 ? -0.663 18.977 -14.365 1.00 97.50 263 PHE A O 1
ATOM 2098 N N . ALA A 1 264 ? -0.668 17.119 -15.616 1.00 96.94 264 ALA A N 1
ATOM 2099 C CA . ALA A 1 264 ? -2.101 17.168 -15.896 1.00 96.94 264 ALA A CA 1
ATOM 2100 C C . ALA A 1 264 ? -2.945 17.129 -14.619 1.00 96.94 264 ALA A C 1
ATOM 2102 O O . ALA A 1 264 ? -3.892 17.899 -14.473 1.00 96.94 264 ALA A O 1
ATOM 2103 N N . VAL A 1 265 ? -2.597 16.239 -13.686 1.00 95.88 265 VAL A N 1
ATOM 2104 C CA . VAL A 1 265 ? -3.307 16.081 -12.408 1.00 95.88 265 VAL A CA 1
ATOM 2105 C C . VAL A 1 265 ? -3.110 17.302 -11.506 1.00 95.88 265 VAL A C 1
ATOM 2107 O O . VAL A 1 265 ? -4.053 17.742 -10.838 1.00 95.88 265 VAL A O 1
ATOM 2110 N N . GLU A 1 266 ? -1.906 17.878 -11.500 1.00 96.12 266 GLU A N 1
ATOM 2111 C CA . GLU A 1 266 ? -1.631 19.124 -10.781 1.00 96.12 266 GLU A CA 1
ATOM 2112 C C . GLU A 1 266 ? -2.452 20.285 -11.353 1.00 96.12 266 GLU A C 1
ATOM 2114 O O . GLU A 1 266 ? -3.190 20.927 -10.603 1.00 96.12 266 GLU A O 1
ATOM 2119 N N . LEU A 1 267 ? -2.438 20.499 -12.675 1.00 95.50 267 LEU A N 1
ATOM 2120 C CA . LEU A 1 267 ? -3.260 21.541 -13.296 1.00 95.50 267 LEU A CA 1
ATOM 2121 C C . LEU A 1 267 ? -4.749 21.307 -13.090 1.00 95.50 267 LEU A C 1
ATOM 2123 O O . LEU A 1 267 ? -5.476 22.246 -12.785 1.00 95.50 267 LEU A O 1
ATOM 2127 N N . ARG A 1 268 ? -5.210 20.058 -13.179 1.00 94.50 268 ARG A N 1
ATOM 2128 C CA . ARG A 1 268 ? -6.607 19.706 -12.914 1.00 94.50 268 ARG A CA 1
ATOM 2129 C C . ARG A 1 268 ? -7.058 20.163 -11.524 1.00 94.50 268 ARG A C 1
ATOM 2131 O O . ARG A 1 268 ? -8.226 20.509 -11.365 1.00 94.50 268 ARG A O 1
ATOM 2138 N N . SER A 1 269 ? -6.156 20.174 -10.544 1.00 91.81 269 SER A N 1
ATOM 2139 C CA . SER A 1 269 ? -6.438 20.615 -9.173 1.00 91.81 269 SER A CA 1
ATOM 2140 C C . SER A 1 269 ? -6.407 22.141 -9.006 1.00 91.81 269 SER A C 1
ATOM 2142 O O . SER A 1 269 ? -6.925 22.647 -8.015 1.00 91.81 269 SER A O 1
ATOM 2144 N N . THR A 1 270 ? -5.811 22.877 -9.951 1.00 92.38 270 THR A N 1
ATOM 2145 C CA . THR A 1 270 ? -5.662 24.341 -9.887 1.00 92.38 270 THR A CA 1
ATOM 2146 C C . THR A 1 270 ? -6.656 25.094 -10.767 1.00 92.38 270 THR A C 1
ATOM 2148 O O . THR A 1 270 ? -7.020 26.222 -10.434 1.00 92.38 270 THR A O 1
ATOM 2151 N N . VAL A 1 271 ? -7.116 24.501 -11.875 1.00 93.00 271 VAL A N 1
ATOM 2152 C CA . VAL A 1 271 ? -8.023 25.166 -12.821 1.00 93.00 271 VAL A CA 1
ATOM 2153 C C . VAL A 1 271 ? -9.484 24.761 -12.636 1.00 93.00 271 VAL A C 1
ATOM 2155 O O . VAL A 1 271 ? -9.807 23.596 -12.410 1.00 93.00 271 VAL A O 1
ATOM 2158 N N . THR A 1 272 ? -10.376 25.741 -12.783 1.00 91.44 272 THR A N 1
ATOM 2159 C CA . THR A 1 272 ? -11.840 25.570 -12.769 1.00 91.44 272 THR A CA 1
ATOM 2160 C C . THR A 1 272 ? -12.479 25.749 -14.148 1.00 91.44 272 THR A C 1
ATOM 2162 O O . THR A 1 272 ? -13.656 25.447 -14.322 1.00 91.44 272 THR A O 1
ATOM 2165 N N . ASP A 1 273 ? -11.712 26.230 -15.129 1.00 92.75 273 ASP A N 1
ATOM 2166 C CA . ASP A 1 273 ? -12.176 26.467 -16.495 1.00 92.75 273 ASP A CA 1
ATOM 2167 C C . ASP A 1 273 ? -12.510 25.150 -17.215 1.00 92.75 273 ASP A C 1
ATOM 2169 O O . ASP A 1 273 ? -11.678 24.243 -17.299 1.00 92.75 273 ASP A O 1
ATOM 2173 N N . VAL A 1 274 ? -13.730 25.060 -17.750 1.00 91.50 274 VAL A N 1
ATOM 2174 C CA . VAL A 1 274 ? -14.274 23.831 -18.348 1.00 91.50 274 VAL A CA 1
ATOM 2175 C C . VAL A 1 274 ? -13.481 23.398 -19.582 1.00 91.50 274 VAL A C 1
ATOM 2177 O O . VAL A 1 274 ? -13.218 22.207 -19.743 1.00 91.50 274 VAL A O 1
ATOM 2180 N N . LEU A 1 275 ? -13.048 24.339 -20.428 1.00 92.31 275 LEU A N 1
ATOM 2181 C CA . LEU A 1 275 ? -12.298 24.022 -21.647 1.00 92.31 275 LEU A CA 1
ATOM 2182 C C . LEU A 1 275 ? -10.895 23.507 -21.316 1.00 92.31 275 LEU A C 1
ATOM 2184 O O . LEU A 1 275 ? -10.433 22.535 -21.912 1.00 92.31 275 LEU A O 1
ATOM 2188 N N . ARG A 1 276 ? -10.231 24.100 -20.319 1.00 94.06 276 ARG A N 1
ATOM 2189 C CA . ARG A 1 276 ? -8.934 23.624 -19.821 1.00 94.06 276 ARG A CA 1
ATOM 2190 C C . ARG A 1 276 ? -9.040 22.254 -19.163 1.00 94.06 276 ARG A C 1
ATOM 2192 O O . ARG A 1 276 ? -8.161 21.425 -19.370 1.00 94.06 276 ARG A O 1
ATOM 2199 N N . ILE A 1 277 ? -10.102 21.990 -18.400 1.00 94.00 277 ILE A N 1
ATOM 2200 C CA . ILE A 1 277 ? -10.344 20.657 -17.824 1.00 94.00 277 ILE A CA 1
ATOM 2201 C C . ILE A 1 277 ? -10.576 19.628 -18.937 1.00 94.00 277 ILE A C 1
ATOM 2203 O O . ILE A 1 277 ? -9.993 18.547 -18.876 1.00 94.00 277 ILE A O 1
ATOM 2207 N N . ALA A 1 278 ? -11.368 19.968 -19.960 1.00 93.75 278 ALA A N 1
ATOM 2208 C CA . ALA A 1 278 ? -11.610 19.096 -21.106 1.00 93.75 278 ALA A CA 1
ATOM 2209 C C 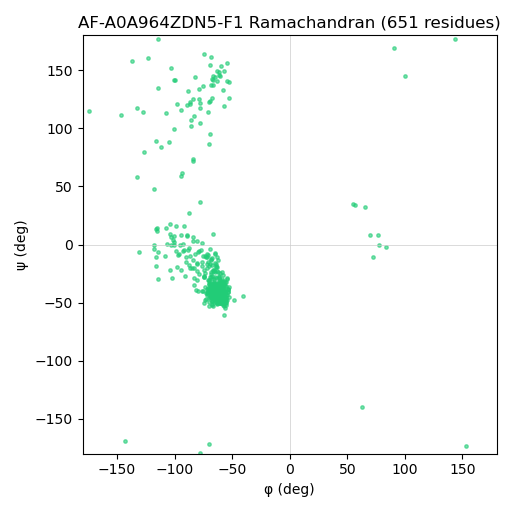. ALA A 1 278 ? -10.313 18.783 -21.868 1.00 93.75 278 ALA A C 1
ATOM 2211 O O . ALA A 1 278 ? -10.033 17.617 -22.126 1.00 93.75 278 ALA A O 1
ATOM 2212 N N . PHE A 1 279 ? -9.474 19.791 -22.129 1.00 94.75 279 PHE A N 1
ATOM 2213 C CA . PHE A 1 279 ? -8.155 19.602 -22.741 1.00 94.75 279 PHE A CA 1
ATOM 2214 C C . PHE A 1 279 ? -7.280 18.624 -21.942 1.00 94.75 279 PHE A C 1
ATOM 2216 O O . PHE A 1 279 ? -6.705 17.689 -22.498 1.00 94.75 279 PHE A O 1
ATOM 2223 N N . LEU A 1 280 ? -7.196 18.813 -20.620 1.00 96.56 280 LEU A N 1
ATOM 2224 C CA . LEU A 1 280 ? -6.415 17.932 -19.752 1.00 96.56 280 LEU A CA 1
ATOM 2225 C C . LEU A 1 280 ? -6.964 16.503 -19.750 1.00 96.56 280 LEU A C 1
ATOM 2227 O O . LEU A 1 280 ? -6.181 15.554 -19.780 1.00 96.56 280 LEU A O 1
ATOM 2231 N N . SER A 1 281 ? -8.289 16.351 -19.748 1.00 95.75 281 SER A N 1
ATOM 2232 C CA . SER A 1 281 ? -8.939 15.043 -19.834 1.00 95.75 281 SER A CA 1
ATOM 2233 C C . SER A 1 281 ? -8.611 14.345 -21.154 1.00 95.75 281 SER A C 1
ATOM 2235 O O . SER A 1 281 ? -8.148 13.208 -21.144 1.00 95.75 281 SER A O 1
ATOM 2237 N N . GLU A 1 282 ? -8.734 15.038 -22.289 1.00 95.38 282 GLU A N 1
ATOM 2238 C CA . GLU A 1 282 ? -8.416 14.486 -23.612 1.00 95.38 282 GLU A CA 1
ATOM 2239 C C . GLU A 1 282 ? -6.953 14.053 -23.727 1.00 95.38 282 GLU A C 1
ATOM 2241 O O . GLU A 1 282 ? -6.660 12.975 -24.250 1.00 95.38 282 GLU A O 1
ATOM 2246 N N . MET A 1 283 ? -6.031 14.840 -23.173 1.00 96.00 283 MET A N 1
ATOM 2247 C CA . MET A 1 283 ? -4.618 14.474 -23.107 1.00 96.00 283 MET A CA 1
ATOM 2248 C C . MET A 1 283 ? -4.388 13.207 -22.269 1.00 96.00 283 MET A C 1
ATOM 2250 O O . MET A 1 283 ? -3.651 12.316 -22.691 1.00 96.00 283 MET A O 1
ATOM 2254 N N . VAL A 1 284 ? -5.011 13.093 -21.092 1.00 97.69 284 VAL A N 1
ATOM 2255 C CA . VAL A 1 284 ? -4.869 11.897 -20.246 1.00 97.69 284 VAL A CA 1
ATOM 2256 C C . VAL A 1 284 ? -5.523 10.679 -20.908 1.00 97.69 284 VAL A C 1
ATOM 2258 O O . VAL A 1 284 ? -4.925 9.605 -20.913 1.00 97.69 284 VAL A O 1
ATOM 2261 N N . VAL A 1 285 ? -6.690 10.835 -21.544 1.00 97.38 285 VAL A N 1
ATOM 2262 C CA . VAL A 1 285 ? -7.344 9.779 -22.338 1.00 97.38 285 VAL A CA 1
ATOM 2263 C C . VAL A 1 285 ? -6.425 9.296 -23.461 1.00 97.38 285 VAL A C 1
ATOM 2265 O O . VAL A 1 285 ? -6.275 8.084 -23.641 1.00 97.38 285 VAL A O 1
ATOM 2268 N N . HIS A 1 286 ? -5.758 10.206 -24.176 1.00 96.50 286 HIS A N 1
ATOM 2269 C CA . HIS A 1 286 ? -4.769 9.852 -25.194 1.00 96.50 286 HIS A CA 1
ATOM 2270 C C . HIS A 1 286 ? -3.658 8.967 -24.607 1.00 96.50 286 HIS A C 1
ATOM 2272 O O . HIS A 1 286 ? -3.421 7.866 -25.103 1.00 96.50 286 HIS A O 1
ATOM 2278 N N . LEU A 1 287 ? -3.063 9.377 -23.483 1.00 97.62 287 LEU A N 1
ATOM 2279 C CA . LEU A 1 287 ? -1.977 8.641 -22.824 1.00 97.62 287 LEU A CA 1
ATOM 2280 C C . LEU A 1 287 ? -2.409 7.291 -22.218 1.00 97.62 287 LEU A C 1
ATOM 2282 O O . LEU A 1 287 ? -1.561 6.456 -21.916 1.00 97.62 287 LEU A O 1
ATOM 2286 N N . THR A 1 288 ? -3.710 6.989 -22.112 1.00 97.62 288 THR A N 1
ATOM 2287 C CA . THR A 1 288 ? -4.163 5.616 -21.791 1.00 97.62 288 THR A CA 1
ATOM 2288 C C . THR A 1 288 ? -3.953 4.609 -22.930 1.00 97.62 288 THR A C 1
ATOM 2290 O O . THR A 1 288 ? -4.162 3.409 -22.737 1.00 97.62 288 THR A O 1
ATOM 2293 N N . HIS A 1 289 ? -3.568 5.070 -24.121 1.00 95.62 289 HIS A N 1
ATOM 2294 C CA . HIS A 1 289 ? -3.214 4.235 -25.274 1.00 95.62 289 HIS A CA 1
ATOM 2295 C C . HIS A 1 289 ? -1.696 4.099 -25.459 1.00 95.62 289 HIS A C 1
ATOM 2297 O O . HIS A 1 289 ? -1.253 3.557 -26.470 1.00 95.62 289 HIS A O 1
ATOM 2303 N N . ASP A 1 290 ? -0.902 4.594 -24.505 1.00 96.56 290 ASP A N 1
ATOM 2304 C CA . ASP A 1 290 ? 0.553 4.548 -24.587 1.00 96.56 290 ASP A CA 1
ATOM 2305 C C . ASP A 1 290 ? 1.080 3.109 -24.674 1.00 96.56 290 ASP A C 1
ATOM 2307 O O . ASP A 1 290 ? 0.542 2.185 -24.062 1.00 96.56 290 ASP A O 1
ATOM 2311 N N . THR A 1 291 ? 2.164 2.923 -25.427 1.00 93.50 291 THR A N 1
ATOM 2312 C CA . THR A 1 291 ? 2.837 1.625 -25.566 1.00 93.50 291 THR A CA 1
ATOM 2313 C C . THR A 1 291 ? 3.645 1.254 -24.325 1.00 93.50 291 THR A C 1
ATOM 2315 O O . THR A 1 291 ? 3.930 0.078 -24.097 1.00 93.50 291 THR A O 1
ATOM 2318 N N . ASN A 1 292 ? 4.022 2.241 -23.512 1.00 94.75 292 ASN A N 1
ATOM 2319 C CA . ASN A 1 292 ? 4.695 2.041 -22.246 1.00 94.75 292 ASN A CA 1
ATOM 2320 C C . ASN A 1 292 ? 3.673 1.823 -21.119 1.00 94.75 292 ASN A C 1
ATOM 2322 O O . ASN A 1 292 ? 2.833 2.678 -20.836 1.00 94.75 292 ASN A O 1
ATOM 2326 N N . ALA A 1 293 ? 3.796 0.684 -20.434 1.00 92.69 293 ALA A N 1
ATOM 2327 C CA . ALA A 1 293 ? 2.866 0.269 -19.388 1.00 92.69 293 ALA A CA 1
ATOM 2328 C C . ALA A 1 293 ? 2.799 1.241 -18.195 1.00 92.69 293 ALA A C 1
ATOM 2330 O O . ALA A 1 293 ? 1.723 1.411 -17.623 1.00 92.69 293 ALA A O 1
ATOM 2331 N N . ASP A 1 294 ? 3.904 1.901 -17.830 1.00 92.62 294 ASP A N 1
ATOM 2332 C CA . ASP A 1 294 ? 3.928 2.840 -16.701 1.00 92.62 294 ASP A CA 1
ATOM 2333 C C . ASP A 1 294 ? 3.193 4.139 -17.038 1.00 92.62 294 ASP A C 1
ATOM 2335 O O . ASP A 1 294 ? 2.410 4.633 -16.222 1.00 92.62 294 ASP A O 1
ATOM 2339 N N . VAL A 1 295 ? 3.393 4.663 -18.255 1.00 97.00 295 VAL A N 1
ATOM 2340 C CA . VAL A 1 295 ? 2.653 5.834 -18.758 1.00 97.00 295 VAL A CA 1
ATOM 2341 C C . VAL A 1 295 ? 1.169 5.507 -18.842 1.00 97.00 295 VAL A C 1
ATOM 2343 O O . VAL A 1 295 ? 0.352 6.243 -18.289 1.00 97.00 295 VAL A O 1
ATOM 2346 N N . GLN A 1 296 ? 0.832 4.368 -19.454 1.00 97.31 296 GLN A N 1
ATOM 2347 C CA . GLN A 1 296 ? -0.542 3.904 -19.576 1.00 97.31 296 GLN A CA 1
ATOM 2348 C C . GLN A 1 296 ? -1.206 3.794 -18.200 1.00 97.31 296 GLN A C 1
ATOM 2350 O O . GLN A 1 296 ? -2.237 4.419 -17.962 1.00 97.31 296 GLN A O 1
ATOM 2355 N N . ARG A 1 297 ? -0.598 3.055 -17.263 1.00 96.69 297 ARG A N 1
ATOM 2356 C CA . ARG A 1 297 ? -1.100 2.887 -15.891 1.00 96.69 297 ARG A CA 1
ATOM 2357 C C . ARG A 1 297 ? -1.276 4.231 -15.185 1.00 96.69 297 ARG A C 1
ATOM 2359 O O . ARG A 1 297 ? -2.310 4.456 -14.556 1.00 96.69 297 ARG A O 1
ATOM 2366 N N . GLY A 1 298 ? -0.286 5.119 -15.282 1.00 97.56 298 GLY A N 1
ATOM 2367 C CA . GLY A 1 298 ? -0.349 6.460 -14.702 1.00 97.56 298 GLY A CA 1
ATOM 2368 C C . GLY A 1 298 ? -1.521 7.269 -15.254 1.00 97.56 298 GLY A C 1
ATOM 2369 O O . GLY A 1 298 ? -2.266 7.872 -14.482 1.00 97.56 298 GLY A O 1
ATOM 2370 N N . ALA A 1 299 ? -1.725 7.233 -16.572 1.00 98.19 299 ALA A N 1
ATOM 2371 C CA . ALA A 1 299 ? -2.829 7.911 -17.236 1.00 98.19 299 ALA A CA 1
ATOM 2372 C C . ALA A 1 299 ? -4.194 7.353 -16.799 1.00 98.19 299 ALA A C 1
ATOM 2374 O O . ALA A 1 299 ? -5.092 8.129 -16.478 1.00 98.19 299 ALA A O 1
ATOM 2375 N N . VAL A 1 300 ? -4.345 6.026 -16.685 1.00 98.31 300 VAL A N 1
ATOM 2376 C CA . VAL A 1 300 ? -5.586 5.409 -16.178 1.00 98.31 300 VAL A CA 1
ATOM 2377 C C . VAL A 1 300 ? -5.902 5.876 -14.758 1.00 98.31 300 VAL A C 1
ATOM 2379 O O . VAL A 1 300 ? -7.027 6.285 -14.483 1.00 98.31 300 VAL A O 1
ATOM 2382 N N . LEU A 1 301 ? -4.912 5.885 -13.860 1.00 97.94 301 LEU A N 1
ATOM 2383 C CA . LEU A 1 301 ? -5.096 6.393 -12.497 1.00 97.94 301 LEU A CA 1
ATOM 2384 C C . LEU A 1 301 ? -5.487 7.877 -12.484 1.00 97.94 301 LEU A C 1
ATOM 2386 O O . LEU A 1 301 ? -6.335 8.289 -11.689 1.00 97.94 301 LEU A O 1
ATOM 2390 N N . ALA A 1 302 ? -4.889 8.676 -13.369 1.00 97.38 302 ALA A N 1
ATOM 2391 C CA . ALA A 1 302 ? -5.180 10.097 -13.490 1.00 97.38 302 ALA A CA 1
ATOM 2392 C C . ALA A 1 302 ? -6.622 10.371 -13.945 1.00 97.38 302 ALA A C 1
ATOM 2394 O O . ALA A 1 302 ? -7.212 11.330 -13.445 1.00 97.38 302 ALA A O 1
ATOM 2395 N N . LEU A 1 303 ? -7.225 9.520 -14.793 1.00 96.56 303 LEU A N 1
ATOM 2396 C CA . LEU A 1 303 ? -8.631 9.659 -15.216 1.00 96.56 303 LEU A CA 1
ATOM 2397 C C . LEU A 1 303 ? -9.610 9.732 -14.034 1.00 96.56 303 LEU A C 1
ATOM 2399 O O . LEU A 1 303 ? -10.617 10.430 -14.123 1.00 96.56 303 LEU A O 1
ATOM 2403 N N . GLY A 1 304 ? -9.289 9.116 -12.890 1.00 93.31 304 GLY A N 1
ATOM 2404 C CA . GLY A 1 304 ? -10.103 9.206 -11.669 1.00 93.31 304 GLY A CA 1
ATOM 2405 C C . GLY A 1 304 ? -10.223 10.621 -11.074 1.00 93.31 304 GLY A C 1
ATOM 2406 O O . GLY A 1 304 ? -11.022 10.839 -10.166 1.00 93.31 304 GLY A O 1
ATOM 2407 N N . ARG A 1 305 ? -9.433 11.594 -11.557 1.00 92.69 305 ARG A N 1
ATOM 2408 C CA . ARG A 1 305 ? -9.476 13.017 -11.160 1.00 92.69 305 ARG A CA 1
ATOM 2409 C C . ARG A 1 305 ? -10.260 13.901 -12.137 1.00 92.69 305 ARG A C 1
ATOM 2411 O O . ARG A 1 305 ? -10.451 15.092 -11.875 1.00 92.69 305 ARG A O 1
ATOM 2418 N N . PHE A 1 306 ? -10.711 13.345 -13.254 1.00 91.12 306 PHE A N 1
ATOM 2419 C CA . PHE A 1 306 ? -11.499 14.051 -14.259 1.00 91.12 306 PHE A CA 1
ATOM 2420 C C . PHE A 1 306 ? -12.973 13.696 -14.085 1.00 91.12 306 PHE A C 1
ATOM 2422 O O . PHE A 1 306 ? -13.288 12.563 -13.729 1.00 91.12 306 PHE A O 1
ATOM 2429 N N . ASN A 1 307 ? -13.857 14.686 -14.263 1.00 83.81 307 ASN A N 1
ATOM 2430 C CA . ASN A 1 307 ? -15.303 14.544 -14.058 1.00 83.81 307 ASN A CA 1
ATOM 2431 C C . ASN A 1 307 ? -16.087 14.782 -15.359 1.00 83.81 307 ASN A C 1
ATOM 2433 O O . ASN A 1 307 ? -17.028 15.563 -15.385 1.00 83.81 307 ASN A O 1
ATOM 2437 N N . ASP A 1 308 ? -15.660 14.148 -16.450 1.00 87.44 308 ASP A N 1
ATOM 2438 C CA . ASP A 1 308 ? -16.348 14.165 -17.747 1.00 87.44 308 ASP A CA 1
ATOM 2439 C C . ASP A 1 308 ? -16.686 12.745 -18.229 1.00 87.44 308 ASP A C 1
ATOM 2441 O O . ASP A 1 308 ? -16.122 11.762 -17.735 1.00 87.44 308 ASP A O 1
ATOM 2445 N N . ASP A 1 309 ? -17.630 12.636 -19.160 1.00 88.38 309 ASP A N 1
ATOM 2446 C CA . ASP A 1 309 ? -18.162 11.350 -19.625 1.00 88.38 309 ASP A CA 1
ATOM 2447 C C . ASP A 1 309 ? -17.123 10.539 -20.405 1.00 88.38 309 ASP A C 1
ATOM 2449 O O . ASP A 1 309 ? -17.009 9.335 -20.185 1.00 88.38 309 ASP A O 1
ATOM 2453 N N . LYS A 1 310 ? -16.273 11.195 -21.212 1.00 91.12 310 LYS A N 1
ATOM 2454 C CA . LYS A 1 310 ? -15.221 10.516 -21.990 1.00 91.12 310 LYS A CA 1
ATOM 2455 C C . LYS A 1 310 ? -14.244 9.781 -21.073 1.00 91.12 310 LYS A C 1
ATOM 2457 O O . LYS A 1 310 ? -13.888 8.635 -21.344 1.00 91.12 310 LYS A O 1
ATOM 2462 N N . ALA A 1 311 ? -13.821 10.416 -19.978 1.00 92.94 311 ALA A N 1
ATOM 2463 C CA . ALA A 1 311 ? -12.968 9.778 -18.979 1.00 92.94 311 ALA A CA 1
ATOM 2464 C C . ALA A 1 311 ? -13.659 8.573 -18.312 1.00 92.94 311 ALA A C 1
ATOM 2466 O O . ALA A 1 311 ? -13.013 7.548 -18.092 1.00 92.94 311 ALA A O 1
ATOM 2467 N N . THR A 1 312 ? -14.962 8.666 -18.020 1.00 92.12 312 THR A N 1
ATOM 2468 C CA . THR A 1 312 ? -15.736 7.568 -17.408 1.00 92.12 312 THR A CA 1
ATOM 2469 C C . THR A 1 312 ? -15.889 6.386 -18.351 1.00 92.12 312 THR A C 1
ATOM 2471 O O . THR A 1 312 ? -15.621 5.251 -17.959 1.00 92.12 312 THR A O 1
ATOM 2474 N N . ASP A 1 313 ? -16.283 6.646 -19.596 1.00 93.88 313 ASP A N 1
ATOM 2475 C CA . ASP A 1 313 ? -16.446 5.615 -20.617 1.00 93.88 313 ASP A CA 1
ATOM 2476 C C . ASP A 1 313 ? -15.115 4.913 -20.873 1.00 93.88 313 ASP A C 1
ATOM 2478 O O . ASP A 1 313 ? -15.043 3.684 -20.876 1.00 93.88 313 ASP A O 1
ATOM 2482 N N . ARG A 1 314 ? -14.021 5.683 -20.938 1.00 96.62 314 ARG A N 1
ATOM 2483 C CA . ARG A 1 314 ? -12.688 5.106 -21.079 1.00 96.62 314 ARG A CA 1
ATOM 2484 C C . ARG A 1 314 ? -12.306 4.221 -19.892 1.00 96.62 314 ARG A C 1
ATOM 2486 O O . ARG A 1 314 ? -11.753 3.144 -20.101 1.00 96.62 314 ARG A O 1
ATOM 2493 N N . LEU A 1 315 ? -12.588 4.637 -18.655 1.00 96.62 315 LEU A N 1
ATOM 2494 C CA . LEU A 1 315 ? -12.360 3.796 -17.476 1.00 96.62 315 LEU A CA 1
ATOM 2495 C C . LEU A 1 315 ? -13.177 2.501 -17.536 1.00 96.62 315 LEU A C 1
ATOM 2497 O O . LEU A 1 315 ? -12.641 1.442 -17.213 1.00 96.62 315 LEU A O 1
ATOM 2501 N N . ARG A 1 316 ? -14.434 2.569 -17.993 1.00 95.81 316 ARG A N 1
ATOM 2502 C CA . ARG A 1 316 ? -15.310 1.403 -18.159 1.00 95.81 316 ARG A CA 1
ATOM 2503 C C . ARG A 1 316 ? -14.731 0.402 -19.160 1.00 95.81 316 ARG A C 1
ATOM 2505 O O . ARG A 1 316 ? -14.681 -0.786 -18.853 1.00 95.81 316 ARG A O 1
ATOM 2512 N N . ASP A 1 317 ? -14.231 0.872 -20.301 1.00 96.38 317 ASP A N 1
ATOM 2513 C CA . ASP A 1 317 ? -13.580 0.018 -21.303 1.00 96.38 317 ASP A CA 1
ATOM 2514 C C . ASP A 1 317 ? -12.318 -0.655 -20.746 1.00 96.38 317 ASP A C 1
ATOM 2516 O O . ASP A 1 317 ? -12.056 -1.838 -20.980 1.00 96.38 317 ASP A O 1
ATOM 2520 N N . LEU A 1 318 ? -11.532 0.093 -19.968 1.00 97.62 318 LEU A N 1
ATOM 2521 C CA . LEU A 1 318 ? -10.262 -0.374 -19.415 1.00 97.62 318 LEU A CA 1
ATOM 2522 C C . LEU A 1 318 ? -10.423 -1.422 -18.306 1.00 97.62 318 LEU A C 1
ATOM 2524 O O . LEU A 1 318 ? -9.465 -2.147 -18.034 1.00 97.62 318 LEU A O 1
ATOM 2528 N N . LEU A 1 319 ? -11.623 -1.594 -17.739 1.00 97.12 319 LEU A N 1
ATOM 2529 C CA . LEU A 1 319 ? -11.942 -2.739 -16.876 1.00 97.12 319 LEU A CA 1
ATOM 2530 C C . LEU A 1 319 ? -11.858 -4.080 -17.619 1.00 97.12 319 LEU A C 1
ATOM 2532 O O . LEU A 1 319 ? -11.730 -5.114 -16.976 1.00 97.12 319 LEU A O 1
ATOM 2536 N N . ALA A 1 320 ? -11.906 -4.084 -18.955 1.00 96.00 320 ALA A N 1
ATOM 2537 C CA . ALA A 1 320 ? -11.741 -5.274 -19.791 1.00 96.00 320 ALA A CA 1
ATOM 2538 C C . ALA A 1 320 ? -10.392 -5.300 -20.538 1.00 96.00 320 ALA A C 1
ATOM 2540 O O . ALA A 1 320 ? -10.210 -6.086 -21.470 1.00 96.00 320 ALA A O 1
ATOM 2541 N N . ALA A 1 321 ? -9.430 -4.452 -20.149 1.00 96.00 321 ALA A N 1
ATOM 2542 C CA . ALA A 1 321 ? -8.132 -4.377 -20.812 1.00 96.00 321 ALA A CA 1
ATOM 2543 C C . ALA A 1 321 ? -7.351 -5.709 -20.724 1.00 96.00 321 ALA A C 1
ATOM 2545 O O . ALA A 1 321 ? -7.435 -6.407 -19.709 1.00 96.00 321 ALA A O 1
ATOM 2546 N N . PRO A 1 322 ? -6.513 -6.054 -21.725 1.00 93.38 322 PRO A N 1
ATOM 2547 C CA . PRO A 1 322 ? -5.701 -7.275 -21.685 1.00 93.38 322 PRO A CA 1
ATOM 2548 C C . PRO A 1 322 ? -4.744 -7.331 -20.484 1.00 93.38 322 PRO A C 1
ATOM 2550 O O . PRO A 1 322 ? -4.567 -8.380 -19.864 1.00 93.38 322 PRO A O 1
ATOM 2553 N N . SER A 1 323 ? -4.156 -6.187 -20.126 1.00 94.88 323 SER A N 1
ATOM 2554 C CA . SER A 1 323 ? -3.221 -6.061 -19.005 1.00 94.88 323 SER A CA 1
ATOM 2555 C C . SER A 1 323 ? -3.955 -5.995 -17.665 1.00 94.88 323 SER A C 1
ATOM 2557 O O . SER A 1 323 ? -4.785 -5.111 -17.451 1.00 94.88 323 SER A O 1
ATOM 2559 N N . SER A 1 324 ? -3.613 -6.887 -16.730 1.00 96.62 324 SER A N 1
ATOM 2560 C CA . SER A 1 324 ? -4.164 -6.878 -15.365 1.00 96.62 324 SER A CA 1
ATOM 2561 C C . SER A 1 324 ? -3.817 -5.603 -14.598 1.00 96.62 324 SER A C 1
ATOM 2563 O O . SER A 1 324 ? -4.646 -5.097 -13.848 1.00 96.62 324 SER A O 1
ATOM 2565 N N . VAL A 1 325 ? -2.627 -5.049 -14.840 1.00 96.06 325 VAL A N 1
ATOM 2566 C CA . VAL A 1 325 ? -2.160 -3.798 -14.226 1.00 96.06 325 VAL A CA 1
ATOM 2567 C C . VAL A 1 325 ? -3.059 -2.627 -14.633 1.00 96.06 325 VAL A C 1
ATOM 2569 O O . VAL A 1 325 ? -3.383 -1.764 -13.819 1.00 96.06 325 VAL A O 1
ATOM 2572 N N . VAL A 1 326 ? -3.509 -2.615 -15.891 1.00 97.44 326 VAL A N 1
ATOM 2573 C CA . VAL A 1 326 ? -4.430 -1.599 -16.418 1.00 97.44 326 VAL A CA 1
ATOM 2574 C C . VAL A 1 326 ? -5.835 -1.787 -15.852 1.00 97.44 326 VAL A C 1
ATOM 2576 O O . VAL A 1 326 ? -6.442 -0.804 -15.434 1.00 97.44 326 VAL A O 1
ATOM 2579 N N . ARG A 1 327 ? -6.332 -3.030 -15.777 1.00 98.06 327 ARG A N 1
ATOM 2580 C CA . ARG A 1 327 ? -7.638 -3.321 -15.161 1.00 98.06 327 ARG A CA 1
ATOM 2581 C C . ARG A 1 327 ? -7.676 -2.894 -13.693 1.00 98.06 327 ARG A C 1
ATOM 2583 O O . ARG A 1 327 ? -8.606 -2.204 -13.293 1.00 98.06 327 ARG A O 1
ATOM 2590 N N . SER A 1 328 ? -6.641 -3.223 -12.918 1.00 97.94 328 SER A N 1
ATOM 2591 C CA . SER A 1 328 ? -6.509 -2.794 -11.517 1.00 97.94 328 SER A CA 1
ATOM 2592 C C . SER A 1 328 ? -6.479 -1.262 -11.399 1.00 97.94 328 SER A C 1
ATOM 2594 O O . SER A 1 328 ? -7.249 -0.669 -10.644 1.00 97.94 328 SER A O 1
ATOM 2596 N N . ALA A 1 329 ? -5.688 -0.580 -12.236 1.00 98.00 329 ALA A N 1
ATOM 2597 C CA . ALA A 1 329 ? -5.686 0.883 -12.275 1.00 98.00 329 ALA A CA 1
ATOM 2598 C C . ALA A 1 329 ? -7.070 1.473 -12.607 1.00 98.00 329 ALA A C 1
ATOM 2600 O O . ALA A 1 329 ? -7.462 2.477 -12.009 1.00 98.00 329 ALA A O 1
ATOM 2601 N N . ALA A 1 330 ? -7.823 0.849 -13.519 1.00 98.25 330 ALA A N 1
ATOM 2602 C CA . ALA A 1 330 ? -9.167 1.281 -13.891 1.00 98.25 330 ALA A CA 1
ATOM 2603 C C . ALA A 1 330 ? -10.169 1.104 -12.739 1.00 98.25 330 ALA A C 1
ATOM 2605 O O . ALA A 1 330 ? -10.932 2.028 -12.457 1.00 98.25 330 ALA A O 1
ATOM 2606 N N . VAL A 1 331 ? -10.112 -0.024 -12.021 1.00 98.50 331 VAL A N 1
ATOM 2607 C CA . VAL A 1 331 ? -10.894 -0.280 -10.797 1.00 98.50 331 VAL A CA 1
ATOM 2608 C C . VAL A 1 331 ? -10.651 0.827 -9.765 1.00 98.50 331 VAL A C 1
ATOM 2610 O O . VAL A 1 331 ? -11.600 1.471 -9.305 1.00 98.50 331 VAL A O 1
ATOM 2613 N N . ARG A 1 332 ? -9.380 1.125 -9.462 1.00 98.31 332 ARG A N 1
ATOM 2614 C CA . ARG A 1 332 ? -9.002 2.181 -8.508 1.00 98.31 332 ARG A CA 1
ATOM 2615 C C . ARG A 1 332 ? -9.498 3.561 -8.930 1.00 98.31 332 ARG A C 1
ATOM 2617 O O . ARG A 1 332 ? -10.009 4.333 -8.111 1.00 98.31 332 ARG A O 1
ATOM 2624 N N . ALA A 1 333 ? -9.304 3.904 -10.201 1.00 97.38 333 ALA A N 1
ATOM 2625 C CA . ALA A 1 333 ? -9.678 5.201 -10.750 1.00 97.38 333 ALA A CA 1
ATOM 2626 C C . ALA A 1 333 ? -11.200 5.399 -10.741 1.00 97.38 333 ALA A C 1
ATOM 2628 O O . ALA A 1 333 ? -11.671 6.466 -10.340 1.00 97.38 333 ALA A O 1
ATOM 2629 N N . LEU A 1 334 ? -11.966 4.359 -11.089 1.00 96.44 334 LEU A N 1
ATOM 2630 C CA . LEU A 1 334 ? -13.426 4.376 -11.042 1.00 96.44 334 LEU A CA 1
ATOM 2631 C C . LEU A 1 334 ? -13.935 4.585 -9.609 1.00 96.44 334 LEU A C 1
ATOM 2633 O O . LEU A 1 334 ? -14.784 5.445 -9.379 1.00 96.44 334 LEU A O 1
ATOM 2637 N N . ALA A 1 335 ? -13.365 3.876 -8.632 1.00 95.81 335 ALA A N 1
ATOM 2638 C CA . ALA A 1 335 ? -13.708 4.052 -7.221 1.00 95.81 335 ALA A CA 1
ATOM 2639 C C . ALA A 1 335 ? -13.342 5.450 -6.698 1.00 95.81 335 ALA A C 1
ATOM 2641 O O . ALA A 1 335 ? -14.129 6.086 -5.997 1.00 95.81 335 ALA A O 1
ATOM 2642 N N . THR A 1 336 ? -12.170 5.968 -7.081 1.00 94.62 336 THR A N 1
ATOM 2643 C CA . THR A 1 336 ? -11.732 7.330 -6.733 1.00 94.62 336 THR A CA 1
ATOM 2644 C C . THR A 1 336 ? -12.716 8.375 -7.244 1.00 94.62 336 THR A C 1
ATOM 2646 O O . THR A 1 336 ? -13.040 9.311 -6.514 1.00 94.62 336 THR A O 1
ATOM 2649 N N . ARG A 1 337 ? -13.224 8.195 -8.466 1.00 91.62 337 ARG A N 1
ATOM 2650 C CA . ARG A 1 337 ? -14.218 9.090 -9.057 1.00 91.62 337 ARG A CA 1
ATOM 2651 C C . ARG A 1 337 ? -15.589 8.951 -8.393 1.00 91.62 337 ARG A C 1
ATOM 2653 O O . ARG A 1 337 ? -16.250 9.949 -8.123 1.00 91.62 337 ARG A O 1
ATOM 2660 N N . ALA A 1 338 ? -16.011 7.727 -8.089 1.00 93.31 338 ALA A N 1
ATOM 2661 C CA . ALA A 1 338 ? -17.282 7.455 -7.422 1.00 93.31 338 ALA A CA 1
ATOM 2662 C C . ALA A 1 338 ? -17.300 7.927 -5.953 1.00 93.31 338 ALA A C 1
ATOM 2664 O O . ALA A 1 338 ? -18.366 8.095 -5.363 1.00 93.31 338 ALA A O 1
ATOM 2665 N N . ARG A 1 339 ? -16.142 8.201 -5.344 1.00 91.94 339 ARG A N 1
ATOM 2666 C CA . ARG A 1 339 ? -16.040 8.614 -3.941 1.00 91.94 339 ARG A CA 1
ATOM 2667 C C . ARG A 1 339 ? -16.589 10.024 -3.700 1.00 91.94 339 ARG A C 1
ATOM 2669 O O . ARG A 1 339 ? -16.072 11.001 -4.227 1.00 91.94 339 ARG A O 1
ATOM 2676 N N . GLY A 1 340 ? -17.565 10.142 -2.803 1.00 88.06 340 GLY A N 1
ATOM 2677 C CA . GLY A 1 340 ? -18.136 11.421 -2.379 1.00 88.06 340 GLY A CA 1
ATOM 2678 C C . GLY A 1 340 ? -19.638 11.326 -2.131 1.00 88.06 340 GLY A C 1
ATOM 2679 O O . GLY A 1 340 ? -20.248 10.286 -2.358 1.00 88.06 340 GLY A O 1
ATOM 2680 N N . ASN A 1 341 ? -20.234 12.432 -1.679 1.00 87.38 341 ASN A N 1
ATOM 2681 C CA . ASN A 1 341 ? -21.647 12.485 -1.280 1.00 87.38 341 ASN A CA 1
ATOM 2682 C C . ASN A 1 341 ? -22.505 13.407 -2.165 1.00 87.38 341 ASN A C 1
ATOM 2684 O O . ASN A 1 341 ? -23.641 13.704 -1.798 1.00 87.38 341 ASN A O 1
ATOM 2688 N N . THR A 1 342 ? -21.983 13.871 -3.306 1.00 89.69 342 THR A N 1
ATOM 2689 C CA . THR A 1 342 ? -22.759 14.679 -4.262 1.00 89.69 342 THR A CA 1
ATOM 2690 C C . THR A 1 342 ? -23.757 13.810 -5.039 1.00 89.69 342 THR A C 1
ATOM 2692 O O . THR A 1 342 ? -23.642 12.581 -5.065 1.00 89.69 342 THR A O 1
ATOM 2695 N N . THR A 1 343 ? -24.736 14.436 -5.695 1.00 89.25 343 THR A N 1
ATOM 2696 C CA . THR A 1 343 ? -25.707 13.738 -6.555 1.00 89.25 343 THR A CA 1
ATOM 2697 C C . THR A 1 343 ? -25.020 12.973 -7.691 1.00 89.25 343 THR A C 1
ATOM 2699 O O . THR A 1 343 ? -25.376 11.825 -7.945 1.00 89.25 343 THR A O 1
ATOM 2702 N N . GLU A 1 344 ? -23.999 13.568 -8.315 1.00 87.06 344 GLU A N 1
ATOM 2703 C CA . GLU A 1 344 ? -23.207 12.943 -9.383 1.00 87.06 344 GLU A CA 1
ATOM 2704 C C . GLU A 1 344 ? -22.421 11.732 -8.867 1.00 87.06 344 GLU A C 1
ATOM 2706 O O . GLU A 1 344 ? -22.484 10.657 -9.457 1.00 87.06 344 GLU A O 1
ATOM 2711 N N . ASN A 1 345 ? -21.747 11.863 -7.716 1.00 89.88 345 ASN A N 1
ATOM 2712 C CA . ASN A 1 345 ? -21.011 10.749 -7.111 1.00 89.88 345 ASN A CA 1
ATOM 2713 C C . ASN A 1 345 ? -21.941 9.582 -6.761 1.00 89.88 345 ASN A C 1
ATOM 2715 O O . ASN A 1 345 ? -21.590 8.432 -7.003 1.00 89.88 345 ASN A O 1
ATOM 2719 N N . ARG A 1 346 ? -23.137 9.858 -6.226 1.00 90.75 346 ARG A N 1
ATOM 2720 C CA . ARG A 1 346 ? -24.125 8.815 -5.908 1.00 90.75 346 ARG A CA 1
ATOM 2721 C C . ARG A 1 346 ? -24.677 8.129 -7.156 1.00 90.75 346 ARG A C 1
ATOM 2723 O O . ARG A 1 346 ? -24.915 6.926 -7.116 1.00 90.75 346 ARG A O 1
ATOM 2730 N N . ALA A 1 347 ? -24.891 8.867 -8.247 1.00 91.50 347 ALA A N 1
ATOM 2731 C CA . ALA A 1 347 ? -25.274 8.275 -9.527 1.00 91.50 347 ALA A CA 1
ATOM 2732 C C . ALA A 1 347 ? -24.159 7.358 -10.053 1.00 91.50 347 ALA A C 1
ATOM 2734 O O . ALA A 1 347 ? -24.409 6.188 -10.331 1.00 91.50 347 ALA A O 1
ATOM 2735 N N . LEU A 1 348 ? -22.912 7.841 -10.049 1.00 91.75 348 LEU A N 1
ATOM 2736 C CA . LEU A 1 348 ? -21.761 7.054 -10.476 1.00 91.75 348 LEU A CA 1
ATOM 2737 C C . LEU A 1 348 ? -21.508 5.836 -9.576 1.00 91.75 348 LEU A C 1
ATOM 2739 O O . LEU A 1 348 ? -21.127 4.792 -10.084 1.00 91.75 348 LEU A O 1
ATOM 2743 N N . GLN A 1 349 ? -21.748 5.914 -8.262 1.00 94.25 349 GLN A N 1
ATOM 2744 C CA . GLN A 1 349 ? -21.663 4.751 -7.366 1.00 94.25 349 GLN A CA 1
ATOM 2745 C C . GLN A 1 349 ? -22.635 3.644 -7.777 1.00 94.25 349 GLN A C 1
ATOM 2747 O O . GLN A 1 349 ? -22.234 2.484 -7.827 1.00 94.25 349 GLN A O 1
ATOM 2752 N N . LYS A 1 350 ? -23.882 3.992 -8.126 1.00 93.81 350 LYS A N 1
ATOM 2753 C CA . LYS A 1 350 ? -24.876 3.010 -8.591 1.00 93.81 350 LYS A CA 1
ATOM 2754 C C . LYS A 1 350 ? -24.426 2.279 -9.856 1.00 93.81 350 LYS A C 1
ATOM 2756 O O . LYS A 1 350 ? -24.740 1.105 -10.014 1.00 93.81 350 LYS A O 1
ATOM 2761 N N . GLU A 1 351 ? -23.689 2.954 -10.733 1.00 93.25 351 GLU A N 1
ATOM 2762 C CA . GLU A 1 351 ? -23.119 2.351 -11.943 1.00 93.25 351 GLU A CA 1
ATOM 2763 C C . GLU A 1 351 ? -21.813 1.590 -11.673 1.00 93.25 351 GLU A C 1
ATOM 2765 O O . GLU A 1 351 ? -21.575 0.529 -12.247 1.00 93.25 351 GLU A O 1
ATOM 2770 N N . ALA A 1 352 ? -20.957 2.120 -10.797 1.00 95.12 352 ALA A N 1
ATOM 2771 C CA . ALA A 1 352 ? -19.633 1.584 -10.520 1.00 95.12 352 ALA A CA 1
ATOM 2772 C C . ALA A 1 352 ? -19.682 0.316 -9.664 1.00 95.12 352 ALA A C 1
ATOM 2774 O O . ALA A 1 352 ? -18.929 -0.613 -9.938 1.00 95.12 352 ALA A O 1
ATOM 2775 N N . ILE A 1 353 ? -20.556 0.244 -8.655 1.00 96.44 353 ILE A N 1
ATOM 2776 C CA . ILE A 1 353 ? -20.617 -0.898 -7.728 1.00 96.44 353 ILE A CA 1
ATOM 2777 C C . ILE A 1 353 ? -20.803 -2.236 -8.472 1.00 96.44 353 ILE A C 1
ATOM 2779 O O . ILE A 1 353 ? -19.982 -3.124 -8.246 1.00 96.44 353 ILE A O 1
ATOM 2783 N N . PRO A 1 354 ? -21.755 -2.395 -9.415 1.00 96.94 354 PRO A N 1
ATOM 2784 C CA . PRO A 1 354 ? -21.886 -3.634 -10.188 1.00 96.94 354 PRO A CA 1
ATOM 2785 C C . PRO A 1 354 ? -20.639 -3.989 -11.012 1.00 96.94 354 PRO A C 1
ATOM 2787 O O . PRO A 1 354 ? -20.281 -5.161 -11.138 1.00 96.94 354 PRO A O 1
ATOM 2790 N N . LEU A 1 355 ? -19.951 -2.985 -11.565 1.00 97.06 355 LEU A N 1
ATOM 2791 C CA . LEU A 1 355 ? -18.714 -3.187 -12.324 1.00 97.06 355 LEU A CA 1
ATOM 2792 C C . LEU A 1 355 ? -17.565 -3.645 -11.416 1.00 97.06 355 LEU A C 1
ATOM 2794 O O . LEU A 1 355 ? -16.816 -4.550 -11.779 1.00 97.06 355 LEU A O 1
ATOM 2798 N N . LEU A 1 356 ? -17.455 -3.052 -10.226 1.00 97.94 356 LEU A N 1
ATOM 2799 C CA . LEU A 1 356 ? -16.474 -3.429 -9.212 1.00 97.94 356 LEU A CA 1
ATOM 2800 C C . LEU A 1 356 ? -16.767 -4.825 -8.643 1.00 97.94 356 LEU A C 1
ATOM 2802 O O . LEU A 1 356 ? -15.837 -5.601 -8.465 1.00 97.94 356 LEU A O 1
ATOM 2806 N N . GLN A 1 357 ? -18.038 -5.187 -8.433 1.00 97.62 357 GLN A N 1
ATOM 2807 C CA . GLN A 1 357 ? -18.431 -6.547 -8.046 1.00 97.62 357 GLN A CA 1
ATOM 2808 C C . GLN A 1 357 ? -18.012 -7.568 -9.107 1.00 97.62 357 GLN A C 1
ATOM 2810 O O . GLN A 1 357 ? -17.412 -8.580 -8.767 1.00 97.62 357 GLN A O 1
ATOM 2815 N N . LYS A 1 358 ? -18.242 -7.278 -10.394 1.00 97.00 358 LYS A N 1
ATOM 2816 C CA . LYS A 1 358 ? -17.793 -8.141 -11.497 1.00 97.00 358 LYS A CA 1
ATOM 2817 C C . LYS A 1 358 ? -16.266 -8.286 -11.552 1.00 97.00 358 LYS A C 1
ATOM 2819 O O . LYS A 1 358 ? -15.764 -9.336 -11.937 1.00 97.00 358 LYS A O 1
ATOM 2824 N N . ALA A 1 359 ? -15.516 -7.251 -11.171 1.00 97.75 359 ALA A N 1
ATOM 2825 C CA . ALA A 1 359 ? -14.054 -7.307 -11.122 1.00 97.75 359 ALA A CA 1
ATOM 2826 C C . ALA A 1 359 ? -13.513 -8.236 -10.012 1.00 97.75 359 ALA A C 1
ATOM 2828 O O . ALA A 1 359 ? -12.342 -8.610 -10.058 1.00 97.75 359 ALA A O 1
ATOM 2829 N N . LEU A 1 360 ? -14.349 -8.663 -9.056 1.00 97.81 360 LEU A N 1
ATOM 2830 C CA . LEU A 1 360 ? -13.984 -9.683 -8.064 1.00 97.81 360 LEU A CA 1
ATOM 2831 C C . LEU A 1 360 ? -13.839 -11.087 -8.676 1.00 97.81 360 LEU A C 1
ATOM 2833 O O . LEU A 1 360 ? -13.177 -11.931 -8.079 1.00 97.81 360 LEU A O 1
ATOM 2837 N N . ASP A 1 361 ? -14.391 -11.316 -9.873 1.00 96.44 361 ASP A N 1
ATOM 2838 C CA . ASP A 1 361 ? -14.260 -12.571 -10.626 1.00 96.44 361 ASP A CA 1
ATOM 2839 C C . ASP A 1 361 ? -13.023 -12.587 -11.554 1.00 96.44 361 ASP A C 1
ATOM 2841 O O . ASP A 1 361 ? -12.861 -13.485 -12.389 1.00 96.44 361 ASP A O 1
ATOM 2845 N N . ASP A 1 362 ? -12.151 -11.573 -11.474 1.00 98.12 362 ASP A N 1
ATOM 2846 C CA . ASP A 1 362 ? -10.971 -11.475 -12.335 1.00 98.12 362 ASP A CA 1
ATOM 2847 C C . ASP A 1 362 ? -9.946 -12.584 -12.042 1.00 98.12 362 ASP A C 1
ATOM 2849 O O . ASP A 1 362 ? -9.711 -12.989 -10.905 1.00 98.12 362 ASP A O 1
ATOM 2853 N N . LYS A 1 363 ? -9.261 -13.053 -13.091 1.00 96.44 363 LYS A N 1
ATOM 2854 C CA . LYS A 1 363 ? -8.207 -14.075 -12.972 1.00 96.44 363 LYS A CA 1
ATOM 2855 C C . LYS A 1 363 ? -6.961 -13.566 -12.240 1.00 96.44 363 LYS A C 1
ATOM 2857 O O . LYS A 1 363 ? -6.169 -14.368 -11.750 1.00 96.44 363 LYS A O 1
ATOM 2862 N N . SER A 1 364 ? -6.737 -12.255 -12.236 1.00 97.94 364 SER A N 1
ATOM 2863 C CA . SER A 1 364 ? -5.616 -11.616 -11.558 1.00 97.94 364 SER A CA 1
ATOM 2864 C C . SER A 1 364 ? -5.991 -11.258 -10.126 1.00 97.94 364 SER A C 1
ATOM 2866 O O . SER A 1 364 ? -6.848 -10.405 -9.900 1.00 97.94 364 SER A O 1
ATOM 2868 N N . LEU A 1 365 ? -5.259 -11.817 -9.158 1.00 97.81 365 LEU A N 1
ATOM 2869 C CA . LEU A 1 365 ? -5.443 -11.505 -7.737 1.00 97.81 365 LEU A CA 1
ATOM 2870 C C . LEU A 1 365 ? -5.287 -10.008 -7.434 1.00 97.81 365 LEU A C 1
ATOM 2872 O O . LEU A 1 365 ? -5.955 -9.501 -6.541 1.00 97.81 365 LEU A O 1
ATOM 2876 N N . GLU A 1 366 ? -4.439 -9.295 -8.182 1.00 97.12 366 GLU A N 1
ATOM 2877 C CA . GLU A 1 366 ? -4.265 -7.843 -8.033 1.00 97.12 366 GLU A CA 1
ATOM 2878 C C . GLU A 1 366 ? -5.563 -7.079 -8.333 1.00 97.12 366 GLU A C 1
ATOM 2880 O O . GLU A 1 366 ? -5.895 -6.135 -7.624 1.00 97.12 366 GLU A O 1
ATOM 2885 N N . VAL A 1 367 ? -6.320 -7.508 -9.348 1.00 98.31 367 VAL A N 1
ATOM 2886 C CA . VAL A 1 367 ? -7.593 -6.874 -9.722 1.00 98.31 367 VAL A CA 1
ATOM 2887 C C . VAL A 1 367 ? -8.663 -7.189 -8.680 1.00 98.31 367 VAL A C 1
ATOM 2889 O O . VAL A 1 367 ? -9.389 -6.288 -8.273 1.00 98.31 367 VAL A O 1
ATOM 2892 N N . VAL A 1 368 ? -8.715 -8.436 -8.198 1.00 98.44 368 VAL A N 1
ATOM 2893 C CA . VAL A 1 368 ? -9.663 -8.861 -7.155 1.00 98.44 368 VAL A CA 1
ATOM 2894 C C . VAL A 1 368 ? -9.433 -8.094 -5.850 1.00 98.44 368 VAL A C 1
ATOM 2896 O O . VAL A 1 368 ? -10.383 -7.584 -5.258 1.00 98.44 368 VAL A O 1
ATOM 2899 N N . VAL A 1 369 ? -8.174 -7.974 -5.413 1.00 98.38 369 VAL A N 1
ATOM 2900 C CA . VAL A 1 369 ? -7.799 -7.198 -4.220 1.00 98.38 369 VAL A CA 1
ATOM 2901 C C . VAL A 1 369 ? -8.200 -5.735 -4.386 1.00 98.38 369 VAL A C 1
ATOM 2903 O O . VAL A 1 369 ? -8.862 -5.183 -3.509 1.00 98.38 369 VAL A O 1
ATOM 2906 N N . GLU A 1 370 ? -7.863 -5.121 -5.521 1.00 98.31 370 GLU A N 1
ATOM 2907 C CA . GLU A 1 370 ? -8.208 -3.723 -5.779 1.00 98.31 370 GLU A CA 1
ATOM 2908 C C . GLU A 1 370 ? -9.726 -3.504 -5.815 1.00 98.31 370 GLU A C 1
ATOM 2910 O O . GLU A 1 370 ? -10.224 -2.509 -5.295 1.00 98.31 370 GLU A O 1
ATOM 2915 N N . ALA A 1 371 ? -10.483 -4.443 -6.383 1.00 98.44 371 ALA A N 1
ATOM 2916 C CA . ALA A 1 371 ? -11.937 -4.370 -6.445 1.00 98.44 371 ALA A CA 1
ATOM 2917 C C . ALA A 1 371 ? -12.573 -4.488 -5.053 1.00 98.44 371 ALA A C 1
ATOM 2919 O O . ALA A 1 371 ? -13.477 -3.717 -4.722 1.00 98.44 371 ALA A O 1
ATOM 2920 N N . ALA A 1 372 ? -12.070 -5.388 -4.205 1.00 98.25 372 ALA A N 1
ATOM 2921 C CA . ALA A 1 372 ? -12.528 -5.508 -2.824 1.00 98.25 372 ALA A CA 1
ATOM 2922 C C . ALA A 1 372 ? -12.219 -4.232 -2.018 1.00 98.25 372 ALA A C 1
ATOM 2924 O O . ALA A 1 372 ? -13.090 -3.714 -1.314 1.00 98.25 372 ALA A O 1
ATOM 2925 N N . GLU A 1 373 ? -11.014 -3.669 -2.168 1.00 97.94 373 GLU A N 1
ATOM 2926 C CA . GLU A 1 373 ? -10.626 -2.408 -1.524 1.00 97.94 373 GLU A CA 1
ATOM 2927 C C . GLU A 1 373 ? -11.468 -1.220 -2.019 1.00 97.94 373 GLU A C 1
ATOM 2929 O O . GLU A 1 373 ? -11.915 -0.391 -1.217 1.00 97.94 373 GLU A O 1
ATOM 2934 N N . ALA A 1 374 ? -11.743 -1.158 -3.323 1.00 97.69 374 ALA A N 1
ATOM 2935 C CA . ALA A 1 374 ? -12.606 -0.158 -3.939 1.00 97.69 374 ALA A CA 1
ATOM 2936 C C . ALA A 1 374 ? -14.027 -0.191 -3.356 1.00 97.69 374 ALA A C 1
ATOM 2938 O O . ALA A 1 374 ? -14.541 0.845 -2.930 1.00 97.69 374 ALA A O 1
ATOM 2939 N N . LEU A 1 375 ? -14.643 -1.374 -3.270 1.00 97.81 375 LEU A N 1
ATOM 2940 C CA . LEU A 1 375 ? -15.976 -1.557 -2.684 1.00 97.81 375 LEU A CA 1
ATOM 2941 C C . LEU A 1 375 ? -16.006 -1.161 -1.200 1.00 97.81 375 LEU A C 1
ATOM 2943 O O . LEU A 1 375 ? -16.913 -0.446 -0.765 1.00 97.81 375 LEU A O 1
ATOM 2947 N N . GLY A 1 376 ? -14.975 -1.545 -0.441 1.00 95.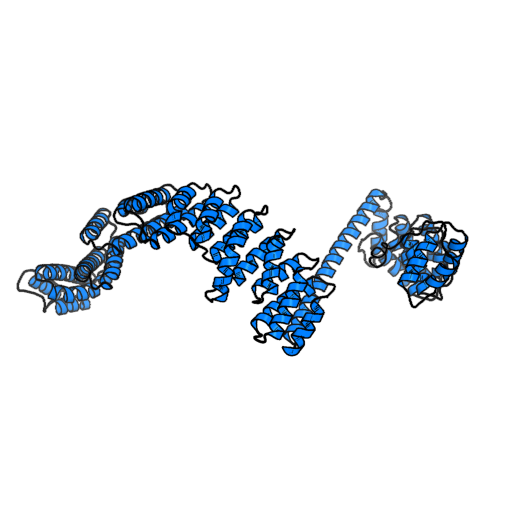94 376 GLY A N 1
ATOM 2948 C CA . GLY A 1 376 ? -14.808 -1.140 0.955 1.00 95.94 376 GLY A CA 1
ATOM 2949 C C . GLY A 1 376 ? -14.654 0.374 1.133 1.00 95.94 376 GLY A C 1
ATOM 2950 O O . GLY A 1 376 ? -15.231 0.956 2.050 1.00 95.94 376 GLY A O 1
ATOM 2951 N N . THR A 1 377 ? -13.908 1.031 0.241 1.00 95.12 377 THR A N 1
ATOM 2952 C CA . THR A 1 377 ? -13.686 2.488 0.255 1.00 95.12 377 THR A CA 1
ATOM 2953 C C . THR A 1 377 ? -14.955 3.272 -0.066 1.00 95.12 377 THR A C 1
ATOM 2955 O O . THR A 1 377 ? -15.162 4.356 0.484 1.00 95.12 377 THR A O 1
ATOM 2958 N N . LEU A 1 378 ? -15.804 2.734 -0.943 1.00 94.94 378 LEU A N 1
ATOM 2959 C CA . LEU A 1 378 ? -17.106 3.317 -1.261 1.00 94.94 378 LEU A CA 1
ATOM 2960 C C . LEU A 1 378 ? -18.150 3.080 -0.163 1.00 94.94 378 LEU A C 1
ATOM 2962 O O . LEU A 1 378 ? -19.173 3.758 -0.161 1.00 94.94 378 LEU A O 1
ATOM 2966 N N . GLY A 1 379 ? -17.902 2.155 0.773 1.00 93.19 379 GLY A N 1
ATOM 2967 C CA . GLY A 1 379 ? -18.897 1.770 1.774 1.00 93.19 379 GLY A CA 1
ATOM 2968 C C . GLY A 1 379 ? -20.114 1.086 1.146 1.00 93.19 379 GLY A C 1
ATOM 2969 O O . GLY A 1 379 ? -21.225 1.246 1.643 1.00 93.19 379 GLY A O 1
ATOM 2970 N N . ALA A 1 380 ? -19.908 0.356 0.043 1.00 92.62 380 ALA A N 1
ATOM 2971 C CA . ALA A 1 380 ? -20.956 -0.329 -0.708 1.00 92.62 380 ALA A CA 1
ATOM 2972 C C . ALA A 1 380 ? -21.521 -1.520 0.086 1.00 92.62 380 ALA A C 1
ATOM 2974 O O . ALA A 1 380 ? -21.054 -2.651 -0.059 1.00 92.62 380 ALA A O 1
ATOM 2975 N N . ALA A 1 381 ? -22.514 -1.269 0.942 1.00 90.94 381 ALA A N 1
ATOM 2976 C CA . ALA A 1 381 ? -23.173 -2.304 1.741 1.00 90.94 381 ALA A CA 1
ATOM 2977 C C . ALA A 1 381 ? -23.792 -3.404 0.858 1.00 90.94 381 ALA A C 1
ATOM 2979 O O . ALA A 1 381 ? -23.749 -4.582 1.210 1.00 90.94 381 ALA A O 1
ATOM 2980 N N . GLU A 1 382 ? -24.263 -3.054 -0.345 1.00 91.69 382 GLU A N 1
ATOM 2981 C CA . GLU A 1 382 ? -24.818 -4.008 -1.311 1.00 91.69 382 GLU A CA 1
ATOM 2982 C C . GLU A 1 382 ? -23.780 -5.029 -1.815 1.00 91.69 382 GLU A C 1
ATOM 2984 O O . GLU A 1 382 ? -24.147 -6.096 -2.308 1.00 91.69 382 GLU A O 1
ATOM 2989 N N . ALA A 1 383 ? -22.481 -4.737 -1.677 1.00 94.12 383 ALA A N 1
ATOM 2990 C CA . ALA A 1 383 ? -21.405 -5.668 -2.010 1.00 94.12 383 ALA A CA 1
ATOM 2991 C C . ALA A 1 383 ? -21.102 -6.689 -0.901 1.00 94.12 383 ALA A C 1
ATOM 2993 O O . ALA A 1 383 ? -20.350 -7.638 -1.133 1.00 94.12 383 ALA A O 1
ATOM 2994 N N . GLY A 1 384 ? -21.712 -6.532 0.276 1.00 93.69 384 GLY A N 1
ATOM 2995 C CA . GLY A 1 384 ? -21.521 -7.378 1.450 1.00 93.69 384 GLY A CA 1
ATOM 2996 C C . GLY A 1 384 ? -21.599 -8.891 1.193 1.00 93.69 384 GLY A C 1
ATOM 2997 O O . GLY A 1 384 ? -20.686 -9.607 1.615 1.00 93.69 384 GLY A O 1
ATOM 2998 N N . PRO A 1 385 ? -22.617 -9.406 0.474 1.00 93.94 385 PRO A N 1
ATOM 2999 C CA . PRO A 1 385 ? -22.710 -10.833 0.160 1.00 93.94 385 PRO A CA 1
ATOM 3000 C C . PRO A 1 385 ? -21.512 -11.354 -0.648 1.00 93.94 385 PRO A C 1
ATOM 3002 O O . PRO A 1 385 ? -20.889 -12.337 -0.255 1.00 93.94 385 PRO A O 1
ATOM 3005 N N . VAL A 1 386 ? -21.120 -10.650 -1.716 1.00 95.81 386 VAL A N 1
ATOM 3006 C CA . VAL A 1 386 ? -20.006 -11.072 -2.586 1.00 95.81 386 VAL A CA 1
ATOM 3007 C C . VAL A 1 386 ? -18.663 -10.977 -1.851 1.00 95.81 386 VAL A C 1
ATOM 3009 O O . VAL A 1 386 ? -17.822 -11.865 -1.964 1.00 95.81 386 VAL A O 1
ATOM 3012 N N . LEU A 1 387 ? -18.472 -9.943 -1.023 1.00 96.81 387 LEU A N 1
ATOM 3013 C CA . LEU A 1 387 ? -17.289 -9.820 -0.163 1.00 96.81 387 LEU A CA 1
ATOM 3014 C C . LEU A 1 387 ? -17.227 -10.937 0.892 1.00 96.81 387 LEU A C 1
ATOM 3016 O O . LEU A 1 387 ? -16.145 -11.420 1.216 1.00 96.81 387 LEU A O 1
ATOM 3020 N N . THR A 1 388 ? -18.375 -11.385 1.405 1.00 96.12 388 THR A N 1
ATOM 3021 C CA . THR A 1 388 ? -18.447 -12.513 2.346 1.00 96.12 388 THR A CA 1
ATOM 3022 C C . THR A 1 388 ? -18.077 -13.831 1.664 1.00 96.12 388 THR A C 1
ATOM 3024 O O . THR A 1 388 ? -17.385 -14.655 2.263 1.00 96.12 388 THR A O 1
ATOM 3027 N N . ASP A 1 389 ? -18.467 -14.035 0.403 1.00 95.31 389 ASP A N 1
ATOM 3028 C CA . ASP A 1 389 ? -18.056 -15.213 -0.369 1.00 95.31 389 ASP A CA 1
ATOM 3029 C C . ASP A 1 389 ? -16.540 -15.235 -0.632 1.00 95.31 389 ASP A C 1
ATOM 3031 O O . ASP A 1 389 ? -15.916 -16.300 -0.557 1.00 95.31 389 ASP A O 1
ATOM 3035 N N . LEU A 1 390 ? -15.911 -14.068 -0.824 1.00 96.75 390 LEU A N 1
ATOM 3036 C CA . LEU A 1 390 ? -14.453 -13.950 -0.971 1.00 96.75 390 LEU A CA 1
ATOM 3037 C C . LEU A 1 390 ? -13.658 -14.366 0.273 1.00 96.75 390 LEU A C 1
ATOM 3039 O O . LEU A 1 390 ? -12.480 -14.702 0.145 1.00 96.75 390 LEU A O 1
ATOM 3043 N N . LEU A 1 391 ? -14.281 -14.456 1.453 1.00 97.00 391 LEU A N 1
ATOM 3044 C CA . LEU A 1 391 ? -13.652 -15.051 2.642 1.00 97.00 391 LEU A CA 1
ATOM 3045 C C . LEU A 1 391 ? -13.354 -16.550 2.476 1.00 97.00 391 LEU A C 1
ATOM 3047 O O . LEU A 1 391 ? -12.721 -17.148 3.334 1.00 97.00 391 LEU A O 1
ATOM 3051 N N . ARG A 1 392 ? -13.799 -17.188 1.388 1.00 95.50 392 ARG A N 1
ATOM 3052 C CA . ARG A 1 392 ? -13.473 -18.588 1.062 1.00 95.50 392 ARG A CA 1
ATOM 3053 C C . ARG A 1 392 ? -12.387 -18.715 -0.005 1.00 95.50 392 ARG A C 1
ATOM 3055 O O . ARG A 1 392 ? -12.081 -19.824 -0.437 1.00 95.50 392 ARG A O 1
ATOM 3062 N N . HIS A 1 393 ? -11.821 -17.598 -0.456 1.00 97.19 393 HIS A N 1
ATOM 3063 C CA . HIS A 1 393 ? -10.829 -17.592 -1.520 1.00 97.19 393 HIS A CA 1
ATOM 3064 C C . HIS A 1 393 ? -9.513 -18.269 -1.083 1.00 97.19 393 HIS A C 1
ATOM 3066 O O . HIS A 1 393 ? -9.056 -18.117 0.051 1.00 97.19 393 HIS A O 1
ATOM 3072 N N . GLY A 1 394 ? -8.861 -19.002 -1.992 1.00 95.56 394 GLY A N 1
ATOM 3073 C CA . GLY A 1 394 ? -7.644 -19.763 -1.669 1.00 95.56 394 GLY A CA 1
ATOM 3074 C C . GLY A 1 394 ? -6.454 -18.888 -1.256 1.00 95.56 394 GLY A C 1
ATOM 3075 O O . GLY A 1 394 ? -5.660 -19.272 -0.401 1.00 95.56 394 GLY A O 1
ATOM 3076 N N . ALA A 1 395 ? -6.353 -17.685 -1.823 1.00 97.00 395 ALA A N 1
ATOM 3077 C CA . ALA A 1 395 ? -5.293 -16.730 -1.509 1.00 97.00 395 ALA A CA 1
ATOM 3078 C C . ALA A 1 395 ? -5.622 -15.889 -0.261 1.00 97.00 395 ALA A C 1
ATOM 3080 O O . ALA A 1 395 ? -6.656 -15.221 -0.218 1.00 97.00 395 ALA A O 1
ATOM 3081 N N . GLU A 1 396 ? -4.722 -15.894 0.729 1.00 97.12 396 GLU A N 1
ATOM 3082 C CA . GLU A 1 396 ? -4.881 -15.176 2.005 1.00 97.12 396 GLU A CA 1
ATOM 3083 C C . GLU A 1 396 ? -5.046 -13.663 1.822 1.00 97.12 396 GLU A C 1
ATOM 3085 O O . GLU A 1 396 ? -5.892 -13.054 2.471 1.00 97.12 396 GLU A O 1
ATOM 3090 N N . ASN A 1 397 ? -4.283 -13.058 0.907 1.00 96.44 397 ASN A N 1
ATOM 3091 C CA . ASN A 1 397 ? -4.361 -11.623 0.629 1.00 96.44 397 ASN A CA 1
ATOM 3092 C C . ASN A 1 397 ? -5.769 -11.192 0.184 1.00 96.44 397 ASN A C 1
ATOM 3094 O O . ASN A 1 397 ? -6.262 -10.173 0.654 1.00 96.44 397 ASN A O 1
ATOM 3098 N N . VAL A 1 398 ? -6.441 -11.989 -0.654 1.00 97.94 398 VAL A N 1
ATOM 3099 C CA . VAL A 1 398 ? -7.827 -11.734 -1.081 1.00 97.94 398 VAL A CA 1
ATOM 3100 C C . VAL A 1 398 ? -8.784 -11.823 0.106 1.00 97.94 398 VAL A C 1
ATOM 3102 O O . VAL A 1 398 ? -9.597 -10.919 0.294 1.00 97.94 398 VAL A O 1
ATOM 3105 N N . ARG A 1 399 ? -8.666 -12.867 0.939 1.00 98.00 399 ARG A N 1
ATOM 3106 C CA . ARG A 1 399 ? -9.520 -13.031 2.129 1.00 98.00 399 ARG A CA 1
ATOM 3107 C C . ARG A 1 399 ? -9.349 -11.880 3.115 1.00 98.00 399 ARG A C 1
ATOM 3109 O O . ARG A 1 399 ? -10.333 -11.355 3.629 1.00 98.00 399 ARG A O 1
ATOM 3116 N N . HIS A 1 400 ? -8.109 -11.458 3.348 1.00 97.38 400 HIS A N 1
ATOM 3117 C CA . HIS A 1 400 ? -7.797 -10.348 4.240 1.00 97.38 400 HIS A CA 1
ATOM 3118 C C . HIS A 1 400 ? -8.368 -9.026 3.720 1.00 97.38 400 HIS A C 1
ATOM 3120 O O . HIS A 1 400 ? -9.042 -8.320 4.469 1.00 97.38 400 HIS A O 1
ATOM 3126 N N . THR A 1 401 ? -8.188 -8.711 2.434 1.00 97.88 401 THR A N 1
ATOM 3127 C CA . THR A 1 401 ? -8.776 -7.498 1.850 1.00 97.88 401 THR A CA 1
ATOM 3128 C C . THR A 1 401 ? -10.304 -7.538 1.880 1.00 97.88 401 THR A C 1
ATOM 3130 O O . THR A 1 401 ? -10.930 -6.531 2.210 1.00 97.88 401 THR A O 1
ATOM 3133 N N . ALA A 1 402 ? -10.921 -8.695 1.620 1.00 97.81 402 ALA A N 1
ATOM 3134 C CA . ALA A 1 402 ? -12.365 -8.866 1.754 1.00 97.81 402 ALA A CA 1
ATOM 3135 C C . ALA A 1 402 ? -12.838 -8.610 3.197 1.00 97.81 402 ALA A C 1
ATOM 3137 O O . ALA A 1 402 ? -13.779 -7.845 3.404 1.00 97.81 402 ALA A O 1
ATOM 3138 N N . ALA A 1 403 ? -12.144 -9.149 4.205 1.00 97.56 403 ALA A N 1
ATOM 3139 C CA . ALA A 1 403 ? -12.443 -8.893 5.615 1.00 97.56 403 ALA A CA 1
ATOM 3140 C C . ALA A 1 403 ? -12.310 -7.404 5.989 1.00 97.56 403 ALA A C 1
ATOM 3142 O O . ALA A 1 403 ? -13.172 -6.857 6.679 1.00 97.56 403 ALA A O 1
ATOM 3143 N N . GLN A 1 404 ? -11.279 -6.714 5.493 1.00 96.62 404 GLN A N 1
ATOM 3144 C CA . GLN A 1 404 ? -11.112 -5.268 5.691 1.00 96.62 404 GLN A CA 1
ATOM 3145 C C . GLN A 1 404 ? -12.197 -4.438 4.988 1.00 96.62 404 GLN A C 1
ATOM 3147 O O . GLN A 1 404 ? -12.604 -3.383 5.486 1.00 96.62 404 GLN A O 1
ATOM 3152 N N . ALA A 1 405 ? -12.655 -4.868 3.812 1.00 96.81 405 ALA A N 1
ATOM 3153 C CA . ALA A 1 405 ? -13.763 -4.229 3.114 1.00 96.81 405 ALA A CA 1
ATOM 3154 C C . ALA A 1 405 ? -15.080 -4.426 3.883 1.00 96.81 405 ALA A C 1
ATOM 3156 O O . ALA A 1 405 ? -15.847 -3.473 4.044 1.00 96.81 405 ALA A O 1
ATOM 3157 N N . LEU A 1 406 ? -15.305 -5.622 4.435 1.00 96.06 406 LEU A N 1
ATOM 3158 C CA . LEU A 1 406 ? -16.453 -5.943 5.287 1.00 96.06 406 LEU A CA 1
ATOM 3159 C C . LEU A 1 406 ? -16.483 -5.104 6.567 1.00 96.06 406 LEU A C 1
ATOM 3161 O O . LEU A 1 406 ? -17.550 -4.650 6.956 1.00 96.06 406 LEU A O 1
ATOM 3165 N N . GLU A 1 407 ? -15.343 -4.769 7.171 1.00 92.12 407 GLU A N 1
ATOM 3166 C CA . GLU A 1 407 ? -15.317 -3.868 8.338 1.00 92.12 407 GLU A CA 1
ATOM 3167 C C . GLU A 1 407 ? -15.942 -2.484 8.056 1.00 92.12 407 GLU A C 1
ATOM 3169 O O . GLU A 1 407 ? -16.478 -1.835 8.957 1.00 92.12 407 GLU A O 1
ATOM 3174 N N . AR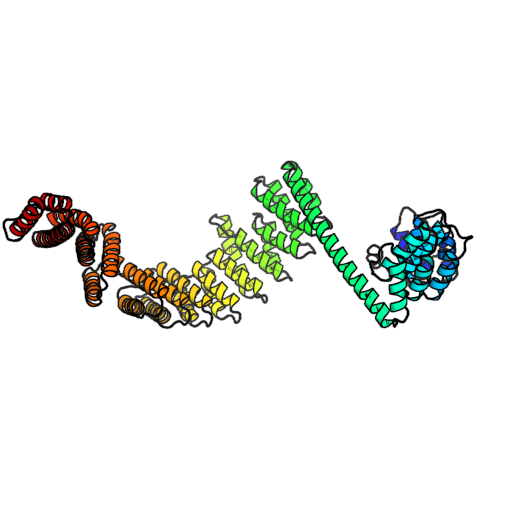G A 1 408 ? -15.927 -2.044 6.791 1.00 91.31 408 ARG A N 1
ATOM 3175 C CA . ARG A 1 408 ? -16.477 -0.751 6.348 1.00 91.31 408 ARG A CA 1
ATOM 3176 C C . ARG A 1 408 ? -17.881 -0.847 5.754 1.00 91.31 408 ARG A C 1
ATOM 3178 O O . ARG A 1 408 ? -18.561 0.173 5.679 1.00 91.31 408 ARG A O 1
ATOM 3185 N N . THR A 1 409 ? -18.296 -2.039 5.329 1.00 89.69 409 THR A N 1
ATOM 3186 C CA . THR A 1 409 ? -19.527 -2.267 4.549 1.00 89.69 409 THR A CA 1
ATOM 3187 C C . THR A 1 409 ? -20.561 -3.119 5.278 1.00 89.69 409 THR A C 1
ATOM 3189 O O . THR A 1 409 ? -21.726 -3.089 4.896 1.00 89.69 409 THR A O 1
ATOM 3192 N N . ALA A 1 410 ? -20.165 -3.868 6.312 1.00 84.06 410 ALA A N 1
ATOM 3193 C CA . ALA A 1 410 ? -21.008 -4.895 6.902 1.00 84.06 410 ALA A CA 1
ATOM 3194 C C . ALA A 1 410 ? -22.255 -4.343 7.598 1.00 84.06 410 ALA A C 1
ATOM 3196 O O . ALA A 1 410 ? -22.196 -3.395 8.388 1.00 84.06 410 ALA A O 1
ATOM 3197 N N . ASP A 1 411 ? -23.365 -5.037 7.356 1.00 87.12 411 ASP A N 1
ATOM 3198 C CA . ASP A 1 411 ? -24.634 -4.888 8.054 1.00 87.12 411 ASP A CA 1
ATOM 3199 C C . ASP A 1 411 ? -24.980 -6.156 8.856 1.00 87.12 411 ASP A C 1
ATOM 3201 O O . ASP A 1 411 ? -24.265 -7.164 8.833 1.00 87.12 411 ASP A O 1
ATOM 3205 N N . ALA A 1 412 ? -26.089 -6.108 9.595 1.00 84.62 412 ALA A N 1
ATOM 3206 C CA . ALA A 1 412 ? -26.508 -7.225 10.435 1.00 84.62 412 ALA A CA 1
ATOM 3207 C C . ALA A 1 412 ? -26.905 -8.490 9.658 1.00 84.62 412 ALA A C 1
ATOM 3209 O O . ALA A 1 412 ? -26.849 -9.578 10.233 1.00 84.62 412 ALA A O 1
ATOM 3210 N N . GLY A 1 413 ? -27.270 -8.379 8.378 1.00 87.44 413 GLY A N 1
ATOM 3211 C CA . GLY A 1 413 ? -27.604 -9.525 7.534 1.00 87.44 413 GLY A CA 1
ATOM 3212 C C . GLY A 1 413 ? -26.402 -10.430 7.255 1.00 87.44 413 GLY A C 1
ATOM 3213 O O . GLY A 1 413 ? -26.572 -11.615 6.979 1.00 87.44 413 GLY A O 1
ATOM 3214 N N . LEU A 1 414 ? -25.180 -9.906 7.390 1.00 90.69 414 LEU A N 1
ATOM 3215 C CA . LEU A 1 414 ? -23.940 -10.641 7.124 1.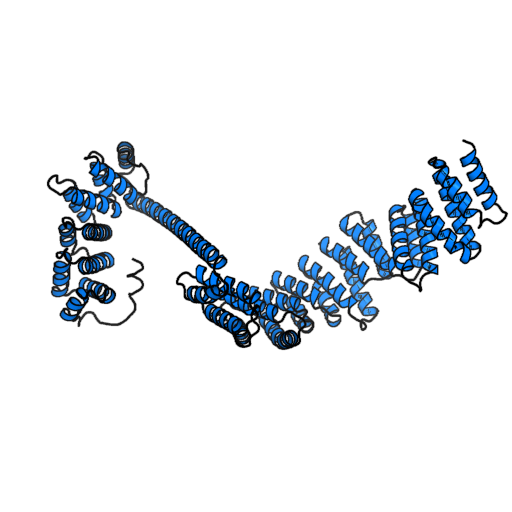00 90.69 414 LEU A CA 1
ATOM 3216 C C . LEU A 1 414 ? -23.357 -11.342 8.358 1.00 90.69 414 LEU A C 1
ATOM 3218 O O . LEU A 1 414 ? -22.370 -12.067 8.235 1.00 90.69 414 LEU A O 1
ATOM 3222 N N . LEU A 1 415 ? -23.941 -11.154 9.547 1.00 90.31 415 LEU A N 1
ATOM 3223 C CA . LEU A 1 415 ? -23.329 -11.569 10.815 1.00 90.31 415 LEU A CA 1
ATOM 3224 C C . LEU A 1 415 ? -23.009 -13.064 10.890 1.00 90.31 415 LEU A C 1
ATOM 3226 O O . LEU A 1 415 ? -21.924 -13.421 11.344 1.00 90.31 415 LEU A O 1
ATOM 3230 N N . ASP A 1 416 ? -23.883 -13.936 10.389 1.00 90.69 416 ASP A N 1
ATOM 3231 C CA . ASP A 1 416 ? -23.609 -15.379 10.367 1.00 90.69 416 ASP A CA 1
ATOM 3232 C C . ASP A 1 416 ? -22.432 -15.736 9.440 1.00 90.69 416 ASP A C 1
ATOM 3234 O O . ASP A 1 416 ? -21.626 -16.612 9.763 1.00 90.69 416 ASP A O 1
ATOM 3238 N N . GLY A 1 417 ? -22.291 -15.029 8.314 1.00 92.38 417 GLY A N 1
ATOM 3239 C CA . GLY A 1 417 ? -21.158 -15.178 7.400 1.00 92.38 417 GLY A CA 1
ATOM 3240 C C . GLY A 1 417 ? -19.845 -14.706 8.024 1.00 92.38 417 GLY A C 1
ATOM 3241 O O . GLY A 1 417 ? -18.850 -15.430 7.975 1.00 92.38 417 GLY A O 1
ATOM 3242 N N . LEU A 1 418 ? -19.861 -13.542 8.680 1.00 94.31 418 LEU A N 1
ATOM 3243 C CA . LEU A 1 418 ? -18.704 -12.989 9.393 1.00 94.31 418 LEU A CA 1
ATOM 3244 C C . LEU A 1 418 ? -18.256 -13.899 10.539 1.00 94.31 418 LEU A C 1
ATOM 3246 O O . LEU A 1 418 ? -17.068 -14.172 10.691 1.00 94.31 418 LEU A O 1
ATOM 3250 N N . VAL A 1 419 ? -19.212 -14.411 11.317 1.00 93.44 419 VAL A N 1
ATOM 3251 C CA . VAL A 1 419 ? -18.958 -15.321 12.439 1.00 93.44 419 VAL A CA 1
ATOM 3252 C C . VAL A 1 419 ? -18.353 -16.639 11.971 1.00 93.44 419 VAL A C 1
ATOM 3254 O O . VAL A 1 419 ? -17.432 -17.135 12.615 1.00 93.44 419 VAL A O 1
ATOM 3257 N N . LYS A 1 420 ? -18.814 -17.182 10.840 1.00 93.44 420 LYS A N 1
ATOM 3258 C CA . LYS A 1 420 ? -18.187 -18.353 10.214 1.00 93.44 420 LYS A CA 1
ATOM 3259 C C . LYS A 1 420 ? -16.767 -18.047 9.724 1.00 93.44 420 LYS A C 1
ATOM 3261 O O . LYS A 1 420 ? -15.889 -18.894 9.826 1.00 93.44 420 LYS A O 1
ATOM 3266 N N . GLY A 1 421 ? -16.522 -16.839 9.218 1.00 94.75 421 GLY A N 1
ATOM 3267 C CA . GLY A 1 421 ? -15.189 -16.406 8.793 1.00 94.75 421 GLY A CA 1
ATOM 3268 C C . GLY A 1 421 ? -14.162 -16.331 9.932 1.00 94.75 421 GLY A C 1
ATOM 3269 O O . GLY A 1 421 ? -12.966 -16.379 9.670 1.00 94.75 421 GLY A O 1
ATOM 3270 N N . LEU A 1 422 ? -14.591 -16.282 11.200 1.00 95.94 422 LEU A N 1
ATOM 3271 C CA . LEU A 1 422 ? -13.683 -16.373 12.353 1.00 95.94 422 LEU A CA 1
ATOM 3272 C C . LEU A 1 422 ? -12.979 -17.738 12.468 1.00 95.94 422 LEU A C 1
ATOM 3274 O O . LEU A 1 422 ? -12.085 -17.877 13.295 1.00 95.94 422 LEU A O 1
ATOM 3278 N N . ASP A 1 423 ? -13.355 -18.729 11.656 1.00 95.00 423 ASP A N 1
ATOM 3279 C CA . ASP A 1 423 ? -12.656 -20.014 11.540 1.00 95.00 423 ASP A CA 1
ATOM 3280 C C . ASP A 1 423 ? -11.459 -19.960 10.561 1.00 95.00 423 ASP A C 1
ATOM 3282 O O . ASP A 1 423 ? -10.833 -20.988 10.299 1.00 95.00 423 ASP A O 1
ATOM 3286 N N . ASP A 1 424 ? -11.136 -18.790 9.990 1.00 97.50 424 ASP A N 1
ATOM 3287 C CA . ASP A 1 424 ? -10.001 -18.633 9.070 1.00 97.50 424 ASP A CA 1
ATOM 3288 C C . ASP A 1 424 ? -8.666 -18.963 9.746 1.00 97.50 424 ASP A C 1
ATOM 3290 O O . ASP A 1 424 ? -8.440 -18.651 10.916 1.00 97.50 424 ASP A O 1
ATOM 3294 N N . THR A 1 425 ? -7.732 -19.534 8.988 1.00 96.38 425 THR A N 1
ATOM 3295 C CA . THR A 1 425 ? -6.387 -19.858 9.474 1.00 96.38 425 THR A CA 1
ATOM 3296 C C . THR A 1 425 ? -5.537 -18.611 9.738 1.00 96.38 425 THR A C 1
ATOM 3298 O O . THR A 1 425 ? -4.650 -18.645 10.587 1.00 96.38 425 THR A O 1
ATOM 3301 N N . SER A 1 426 ? -5.791 -17.502 9.037 1.00 97.44 426 SER A N 1
ATOM 3302 C CA . SER A 1 426 ? -5.008 -16.265 9.132 1.00 97.44 426 SER A CA 1
ATOM 3303 C C . SER A 1 426 ? -5.508 -15.351 10.258 1.00 97.44 426 SER A C 1
ATOM 3305 O O . SER A 1 426 ? -6.652 -14.891 10.250 1.00 97.44 426 SER A O 1
ATOM 3307 N N . GLY A 1 427 ? -4.622 -15.035 11.210 1.00 97.12 427 GLY A N 1
ATOM 3308 C CA . GLY A 1 427 ? -4.881 -14.081 12.299 1.00 97.12 427 GLY A CA 1
ATOM 3309 C C . GLY A 1 427 ? -5.338 -12.697 11.807 1.00 97.12 427 GLY A C 1
ATOM 3310 O O . GLY A 1 427 ? -6.375 -12.220 12.270 1.00 97.12 427 GLY A O 1
ATOM 3311 N N . PRO A 1 428 ? -4.662 -12.073 10.819 1.00 96.81 428 PRO A N 1
ATOM 3312 C CA . PRO A 1 428 ? -5.114 -10.822 10.204 1.00 96.81 428 PRO A CA 1
ATOM 3313 C C . PRO A 1 428 ? -6.551 -10.854 9.664 1.00 96.81 428 PRO A C 1
ATOM 3315 O O . PRO A 1 428 ? -7.297 -9.894 9.859 1.00 96.81 428 PRO A O 1
ATOM 3318 N N . VAL A 1 429 ? -6.973 -11.955 9.027 1.00 97.69 429 VAL A N 1
ATOM 3319 C CA . VAL A 1 429 ? -8.357 -12.113 8.541 1.00 97.69 429 VAL A CA 1
ATOM 3320 C C . VAL A 1 429 ? -9.330 -12.107 9.719 1.00 97.69 429 VAL A C 1
ATOM 3322 O O . VAL A 1 429 ? -10.273 -11.310 9.738 1.00 97.69 429 VAL A O 1
ATOM 3325 N N . ARG A 1 430 ? -9.075 -12.938 10.739 1.00 97.81 430 ARG A N 1
ATOM 3326 C CA . ARG A 1 430 ? -9.913 -13.001 11.947 1.00 97.81 430 ARG A CA 1
ATOM 3327 C C . ARG A 1 430 ? -9.980 -11.648 12.661 1.00 97.81 430 ARG A C 1
ATOM 3329 O O . ARG A 1 430 ? -11.063 -11.229 13.061 1.00 97.81 430 ARG A O 1
ATOM 3336 N N . PHE A 1 431 ? -8.862 -10.924 12.757 1.00 96.69 431 PHE A N 1
ATOM 3337 C CA . PHE A 1 431 ? -8.794 -9.595 13.373 1.00 96.69 431 PHE A CA 1
ATOM 3338 C C . PHE A 1 431 ? -9.762 -8.597 12.718 1.00 96.69 431 PHE A C 1
ATOM 3340 O O . PHE A 1 431 ? -10.543 -7.943 13.416 1.00 96.69 431 PHE A O 1
ATOM 3347 N N . SER A 1 432 ? -9.745 -8.498 11.384 1.00 96.56 432 SER A N 1
ATOM 3348 C CA . SER A 1 432 ? -10.652 -7.613 10.641 1.00 96.56 432 SER A CA 1
ATOM 3349 C C . SER A 1 432 ? -12.113 -8.049 10.757 1.00 96.56 432 SER A C 1
ATOM 3351 O O . SER A 1 432 ? -12.995 -7.205 10.930 1.00 96.56 432 SER A O 1
ATOM 3353 N N . LEU A 1 433 ? -12.386 -9.357 10.750 1.00 96.88 433 LEU A N 1
ATOM 3354 C CA . LEU A 1 433 ? -13.746 -9.878 10.910 1.00 96.88 433 LEU A CA 1
ATOM 3355 C C . LEU A 1 433 ? -14.341 -9.577 12.289 1.00 96.88 433 LEU A C 1
ATOM 3357 O O . LEU A 1 433 ? -15.520 -9.237 12.374 1.00 96.88 433 LEU A O 1
ATOM 3361 N N . VAL A 1 434 ? -13.544 -9.618 13.362 1.00 96.19 434 VAL A N 1
ATOM 3362 C CA . VAL A 1 434 ? -14.000 -9.186 14.695 1.00 96.19 434 VAL A CA 1
ATOM 3363 C C . VAL A 1 434 ? -14.452 -7.717 14.667 1.00 96.19 434 VAL A C 1
ATOM 3365 O O . VAL A 1 434 ? -15.502 -7.386 15.222 1.00 96.19 434 VAL A O 1
ATOM 3368 N N . GLY A 1 435 ? -13.713 -6.841 13.975 1.00 91.88 435 GLY A N 1
ATOM 3369 C CA . GLY A 1 435 ? -14.112 -5.443 13.765 1.00 91.88 435 GLY A CA 1
ATOM 3370 C C . GLY A 1 435 ? -15.415 -5.302 12.968 1.00 91.88 435 GLY A C 1
ATOM 3371 O O . GLY A 1 435 ? -16.316 -4.563 13.375 1.00 91.88 435 GLY A O 1
ATOM 3372 N N . ALA A 1 436 ? -15.555 -6.065 11.879 1.00 92.81 436 ALA A N 1
ATOM 3373 C CA . ALA A 1 436 ? -16.764 -6.083 11.054 1.00 92.81 436 ALA A CA 1
ATOM 3374 C C . ALA A 1 436 ? -18.013 -6.519 11.837 1.00 92.81 436 ALA A C 1
ATOM 3376 O O . ALA A 1 436 ? -19.079 -5.923 11.680 1.00 92.81 436 ALA A O 1
ATOM 3377 N N . ILE A 1 437 ? -17.876 -7.497 12.738 1.00 92.38 437 ILE A N 1
ATOM 3378 C CA . ILE A 1 437 ? -18.967 -7.943 13.616 1.00 92.38 437 ILE A CA 1
ATOM 3379 C C . ILE A 1 437 ? -19.422 -6.810 14.544 1.00 92.38 437 ILE A C 1
ATOM 3381 O O . ILE A 1 437 ? -20.626 -6.584 14.661 1.00 92.38 437 ILE A O 1
ATOM 3385 N N . SER A 1 438 ? -18.500 -6.052 15.157 1.00 87.19 438 SER A N 1
ATOM 3386 C CA . SER A 1 438 ? -18.865 -4.891 15.995 1.00 87.19 438 SER A CA 1
ATOM 3387 C C . SER A 1 438 ? -19.716 -3.887 15.215 1.00 87.19 438 SER A C 1
ATOM 3389 O O . SER A 1 438 ? -20.794 -3.478 15.658 1.00 87.19 438 SER A O 1
ATOM 3391 N N . LYS A 1 439 ? -19.270 -3.546 13.998 1.00 85.69 439 LYS A N 1
ATOM 3392 C CA . LYS A 1 439 ? -19.958 -2.593 13.124 1.00 85.69 439 LYS A CA 1
ATOM 3393 C C . LYS A 1 439 ? -21.370 -3.059 12.765 1.00 85.69 439 LYS A C 1
ATOM 3395 O O . LYS A 1 439 ? -22.321 -2.287 12.912 1.00 85.69 439 LYS A O 1
ATOM 3400 N N . ALA A 1 440 ? -21.505 -4.319 12.361 1.00 88.06 440 ALA A N 1
ATOM 3401 C CA . ALA A 1 440 ? -22.784 -4.928 12.019 1.00 88.06 440 ALA A CA 1
ATOM 3402 C C . ALA A 1 440 ? -23.747 -4.993 13.225 1.00 88.06 440 ALA A C 1
ATOM 3404 O O . ALA A 1 440 ? -24.942 -4.728 13.081 1.00 88.06 440 ALA A O 1
ATOM 3405 N N . LEU A 1 441 ? -23.234 -5.267 14.432 1.00 84.81 441 LEU A N 1
ATOM 3406 C CA . LEU A 1 441 ? -24.022 -5.300 15.672 1.00 84.81 441 LEU A CA 1
ATOM 3407 C C . LEU A 1 441 ? -24.505 -3.917 16.133 1.00 84.81 441 LEU A C 1
ATOM 3409 O O . LEU A 1 441 ? -25.584 -3.818 16.722 1.00 84.81 441 LEU A O 1
ATOM 3413 N N . ALA A 1 442 ? -23.714 -2.865 15.906 1.00 77.50 442 ALA A N 1
ATOM 3414 C CA . ALA A 1 442 ? -24.043 -1.499 16.318 1.00 77.50 442 ALA A CA 1
ATOM 3415 C C . ALA A 1 442 ? -25.131 -0.850 15.443 1.00 77.50 442 ALA A C 1
ATOM 3417 O O . ALA A 1 442 ? -25.857 0.027 15.910 1.00 77.50 442 ALA A O 1
ATOM 3418 N N . GLY A 1 443 ? -25.241 -1.265 14.176 1.00 67.38 443 GLY A N 1
ATOM 3419 C CA . GLY A 1 443 ? -26.116 -0.637 13.183 1.00 67.38 443 GLY A CA 1
ATOM 3420 C C . GLY A 1 443 ? -27.562 -1.141 13.139 1.00 67.38 443 GLY A C 1
ATOM 3421 O O . GLY A 1 443 ? -28.376 -0.531 12.449 1.00 67.38 443 GLY A O 1
ATOM 3422 N N . SER A 1 444 ? -27.910 -2.227 13.839 1.00 69.25 444 SER A N 1
ATOM 3423 C CA . SER A 1 444 ? -29.189 -2.916 13.614 1.00 69.25 444 SER A CA 1
ATOM 3424 C C . SER A 1 444 ? -30.162 -2.873 14.789 1.00 69.25 444 SER A C 1
ATOM 3426 O O . SER A 1 444 ? -29.817 -3.157 15.936 1.00 69.25 444 SER A O 1
ATOM 3428 N N . LYS A 1 445 ? -31.424 -2.570 14.457 1.00 64.88 445 LYS A N 1
ATOM 3429 C CA . LYS A 1 445 ? -32.589 -2.675 15.349 1.00 64.88 445 LYS A CA 1
ATOM 3430 C C . LYS A 1 445 ? -33.270 -4.049 15.285 1.00 64.88 445 LYS A C 1
ATOM 3432 O O . LYS A 1 445 ? -34.121 -4.329 16.119 1.00 64.88 445 LYS A O 1
ATOM 3437 N N . GLU A 1 446 ? -32.902 -4.892 14.322 1.00 71.75 446 GLU A N 1
ATOM 3438 C CA . GLU A 1 446 ? -33.624 -6.127 13.967 1.00 71.75 446 GLU A CA 1
ATOM 3439 C C . GLU A 1 446 ? -32.949 -7.409 14.486 1.00 71.75 446 GLU A C 1
ATOM 3441 O O . GLU A 1 446 ? -33.382 -8.517 14.184 1.00 71.75 446 GLU A O 1
ATOM 3446 N N . ILE A 1 447 ? -31.894 -7.287 15.297 1.00 81.56 447 ILE A N 1
ATOM 3447 C CA . ILE A 1 447 ? -31.206 -8.441 15.885 1.00 81.56 447 ILE A CA 1
ATOM 3448 C C . ILE A 1 447 ? -32.012 -8.988 17.067 1.00 81.56 447 ILE A C 1
ATOM 3450 O O . ILE A 1 447 ? -32.218 -8.291 18.065 1.00 81.56 447 ILE A O 1
ATOM 3454 N N . THR A 1 448 ? -32.391 -10.265 17.000 1.00 86.38 448 THR A N 1
ATOM 3455 C CA . THR A 1 448 ? -33.031 -10.957 18.129 1.00 86.38 448 THR A CA 1
ATOM 3456 C C . THR A 1 448 ? -32.053 -11.177 19.289 1.00 86.38 448 THR A C 1
ATOM 3458 O O . THR A 1 448 ? -30.838 -11.279 19.101 1.00 86.38 448 THR A O 1
ATOM 3461 N N . ILE A 1 449 ? -32.582 -11.295 20.513 1.00 84.88 449 ILE A N 1
ATOM 3462 C CA . ILE A 1 449 ? -31.777 -11.564 21.719 1.00 84.88 449 ILE A CA 1
ATOM 3463 C C . ILE A 1 449 ? -30.962 -12.857 21.555 1.00 84.88 449 ILE A C 1
ATOM 3465 O O . ILE A 1 449 ? -29.788 -12.889 21.918 1.00 84.88 449 ILE A O 1
ATOM 3469 N N . GLU A 1 450 ? -31.553 -13.892 20.952 1.00 86.19 450 GLU A N 1
ATOM 3470 C CA . GLU A 1 450 ? -30.902 -15.193 20.771 1.00 86.19 450 GLU A CA 1
ATOM 3471 C C . GLU A 1 450 ? -29.739 -15.129 19.770 1.00 86.19 450 GLU A C 1
ATOM 3473 O O . GLU A 1 450 ? -28.653 -15.640 20.044 1.00 86.19 450 GLU A O 1
ATOM 3478 N N . GLN A 1 451 ? -29.915 -14.429 18.644 1.00 87.44 451 GLN A N 1
ATOM 3479 C CA . GLN A 1 451 ? -28.831 -14.196 17.682 1.00 87.44 451 GLN A CA 1
ATOM 3480 C C . GLN A 1 451 ? -27.685 -13.409 18.320 1.00 87.44 451 GLN A C 1
ATOM 3482 O O . GLN A 1 451 ? -26.526 -13.815 18.231 1.00 87.44 451 GLN A O 1
ATOM 3487 N N . ARG A 1 452 ? -28.011 -12.325 19.039 1.00 88.19 452 ARG A N 1
ATOM 3488 C CA . ARG A 1 452 ? -27.018 -11.533 19.775 1.00 88.19 452 ARG A CA 1
ATOM 3489 C C . ARG A 1 452 ? -26.240 -12.407 20.753 1.00 88.19 452 ARG A C 1
ATOM 3491 O O . ARG A 1 452 ? -25.013 -12.354 20.763 1.00 88.19 452 ARG A O 1
ATOM 3498 N N . LYS A 1 453 ? -26.937 -13.224 21.545 1.00 89.00 453 LYS A N 1
ATOM 3499 C CA . LYS A 1 453 ? -26.318 -14.139 22.506 1.00 89.00 453 LYS A CA 1
ATOM 3500 C C . LYS A 1 453 ? -25.369 -15.111 21.810 1.00 89.00 453 LYS A C 1
ATOM 3502 O O . LYS A 1 453 ? -24.212 -15.200 22.208 1.00 89.00 453 LYS A O 1
ATOM 3507 N N . ARG A 1 454 ? -25.812 -15.761 20.730 1.00 89.81 454 ARG A N 1
ATOM 3508 C CA . ARG A 1 454 ? -24.998 -16.701 19.943 1.00 89.81 454 ARG A CA 1
ATOM 3509 C C . ARG A 1 454 ? -23.693 -16.070 19.449 1.00 89.81 454 ARG A C 1
ATOM 3511 O O . ARG A 1 454 ? -22.628 -16.668 19.602 1.00 89.81 454 ARG A O 1
ATOM 3518 N N . TRP A 1 455 ? -23.753 -14.871 18.872 1.00 91.06 455 TRP A N 1
ATOM 3519 C CA . TRP A 1 455 ? -22.563 -14.200 18.343 1.00 91.06 455 TRP A CA 1
ATOM 3520 C C . TRP A 1 455 ? -21.628 -13.706 19.452 1.00 91.06 455 TRP A C 1
ATOM 3522 O O . TRP A 1 455 ? -20.413 -13.867 19.341 1.00 91.06 455 TRP A O 1
ATOM 3532 N N . LEU A 1 456 ? -22.172 -13.183 20.558 1.00 91.81 456 LEU A N 1
ATOM 3533 C CA . LEU A 1 456 ? -21.374 -12.805 21.730 1.00 91.81 456 LEU A CA 1
ATOM 3534 C C . LEU A 1 456 ? -20.676 -14.019 22.355 1.00 91.81 456 LEU A C 1
ATOM 3536 O O . LEU A 1 456 ? -19.507 -13.921 22.718 1.00 91.81 456 LEU A O 1
ATOM 3540 N N . THR A 1 457 ? -21.337 -15.180 22.420 1.00 93.50 457 THR A N 1
ATOM 3541 C CA . THR A 1 457 ? -20.704 -16.433 22.860 1.00 93.50 457 THR A CA 1
ATOM 3542 C C . THR A 1 457 ? -19.525 -16.810 21.965 1.00 93.50 457 THR A C 1
ATOM 3544 O O . THR A 1 457 ? -18.474 -17.194 22.477 1.00 93.50 457 THR A O 1
ATOM 3547 N N . ARG A 1 458 ? -19.644 -16.645 20.639 1.00 95.00 458 ARG A N 1
ATOM 3548 C CA . ARG A 1 458 ? -18.507 -16.873 19.733 1.00 95.00 458 ARG A CA 1
ATOM 3549 C C . ARG A 1 458 ? -17.367 -15.887 19.990 1.00 95.00 458 ARG A C 1
ATOM 3551 O O . ARG A 1 458 ? -16.219 -16.312 20.042 1.00 95.00 458 ARG A O 1
ATOM 3558 N N . LEU A 1 459 ? -17.657 -14.600 20.184 1.00 95.56 459 LEU A N 1
ATOM 3559 C CA . LEU A 1 459 ? -16.629 -13.597 20.493 1.00 95.56 459 LEU A CA 1
ATOM 3560 C C . LEU A 1 459 ? -15.919 -13.879 21.824 1.00 95.56 459 LEU A C 1
ATOM 3562 O O . LEU A 1 459 ? -14.709 -13.688 21.911 1.00 95.56 459 LEU A O 1
ATOM 3566 N N . VAL A 1 460 ? -16.637 -14.384 22.834 1.00 96.19 460 VAL A N 1
ATOM 3567 C CA . VAL A 1 460 ? -16.027 -14.864 24.085 1.00 96.19 460 VAL A CA 1
ATOM 3568 C C . VAL A 1 460 ? -15.062 -16.013 23.802 1.00 96.19 460 VAL A C 1
ATOM 3570 O O . VAL A 1 460 ? -13.929 -15.965 24.268 1.00 96.19 460 VAL A O 1
ATOM 3573 N N . GLN A 1 461 ? -15.461 -16.997 22.991 1.00 95.81 461 GLN A N 1
ATOM 3574 C CA . GLN A 1 461 ? -14.580 -18.106 22.615 1.00 95.81 461 GLN A CA 1
ATOM 3575 C C . GLN A 1 461 ? -13.324 -17.624 21.872 1.00 95.81 461 GLN A C 1
ATOM 3577 O O . GLN A 1 461 ? -12.228 -18.103 22.154 1.00 95.81 461 GLN A O 1
ATOM 3582 N N . VAL A 1 462 ? -13.463 -16.664 20.951 1.00 96.94 462 VAL A N 1
ATOM 3583 C CA . VAL A 1 462 ? -12.313 -16.044 20.271 1.00 96.94 462 VAL A CA 1
ATOM 3584 C C . VAL A 1 462 ? -11.407 -15.365 21.294 1.00 96.94 462 VAL A C 1
ATOM 3586 O O . VAL A 1 462 ? -10.220 -15.657 21.336 1.00 96.94 462 VAL A O 1
ATOM 3589 N N . MET A 1 463 ? -11.957 -14.536 22.184 1.00 96.38 463 MET A N 1
ATOM 3590 C CA . MET A 1 463 ? -11.191 -13.860 23.235 1.00 96.38 463 MET A CA 1
ATOM 3591 C C . MET A 1 463 ? -10.429 -14.830 24.149 1.00 96.38 463 MET A C 1
ATOM 3593 O O . MET A 1 463 ? -9.348 -14.479 24.609 1.00 96.38 463 MET A O 1
ATOM 3597 N N . THR A 1 464 ? -10.964 -16.017 24.441 1.00 94.50 464 THR A N 1
ATOM 3598 C CA . THR A 1 464 ? -10.328 -16.970 25.365 1.00 94.50 464 THR A CA 1
ATOM 3599 C C . THR A 1 464 ? -9.382 -17.956 24.692 1.00 94.50 464 THR A C 1
ATOM 3601 O O . THR A 1 464 ? -8.485 -18.471 25.355 1.00 94.50 464 THR A O 1
ATOM 3604 N N . SER A 1 465 ? -9.597 -18.277 23.415 1.00 94.00 465 SER A N 1
ATOM 3605 C CA . SER A 1 465 ? -9.003 -19.471 22.797 1.00 94.00 465 SER A CA 1
ATOM 3606 C C . SER A 1 465 ? -8.309 -19.229 21.460 1.00 94.00 465 SER A C 1
ATOM 3608 O O . SER A 1 465 ? -7.693 -20.161 20.954 1.00 94.00 465 SER A O 1
ATOM 3610 N N . ASP A 1 466 ? -8.383 -18.026 20.883 1.00 96.69 466 ASP A N 1
ATOM 3611 C CA . ASP A 1 466 ? -7.634 -17.715 19.662 1.00 96.69 466 ASP A CA 1
ATOM 3612 C C . ASP A 1 466 ? -6.114 -17.760 19.915 1.00 96.69 466 ASP A C 1
ATOM 3614 O O . ASP A 1 466 ? -5.630 -17.405 20.997 1.00 96.69 466 ASP A O 1
ATOM 3618 N N . GLU A 1 467 ? -5.367 -18.222 18.916 1.00 94.69 467 GLU A N 1
ATOM 3619 C CA . GLU A 1 467 ? -3.906 -18.332 18.963 1.00 94.69 467 GLU A CA 1
ATOM 3620 C C . GLU A 1 467 ? -3.223 -16.957 18.916 1.00 94.69 467 GLU A C 1
ATOM 3622 O O . GLU A 1 467 ? -2.149 -16.776 19.491 1.00 94.69 467 GLU A O 1
ATOM 3627 N N . ASP A 1 468 ? -3.845 -15.975 18.254 1.00 95.44 468 ASP A N 1
ATOM 3628 C CA . ASP A 1 468 ? -3.297 -14.634 18.085 1.00 95.44 468 ASP A CA 1
ATOM 3629 C C . ASP A 1 468 ? -3.812 -13.683 19.178 1.00 95.44 468 ASP A C 1
ATOM 3631 O O . ASP A 1 468 ? -4.993 -13.325 19.261 1.00 95.44 468 ASP A O 1
ATOM 3635 N N . VAL A 1 469 ? -2.880 -13.203 20.002 1.00 94.44 469 VAL A N 1
ATOM 3636 C CA . VAL A 1 469 ? -3.119 -12.222 21.069 1.00 94.44 469 VAL A CA 1
ATOM 3637 C C . VAL A 1 469 ? -3.823 -10.963 20.564 1.00 94.44 469 VAL A C 1
ATOM 3639 O O . VAL A 1 469 ? -4.673 -10.409 21.268 1.00 94.44 469 VAL A O 1
ATOM 3642 N N . ALA A 1 470 ? -3.489 -10.486 19.363 1.00 95.81 470 ALA A N 1
ATOM 3643 C CA . ALA A 1 470 ? -4.101 -9.297 18.784 1.00 95.81 470 ALA A CA 1
ATOM 3644 C C . ALA A 1 470 ? -5.582 -9.538 18.467 1.00 95.81 470 ALA A C 1
ATOM 3646 O O . ALA A 1 470 ? -6.412 -8.671 18.754 1.00 95.81 470 ALA A O 1
ATOM 3647 N N . VAL A 1 471 ? -5.929 -10.724 17.956 1.00 97.06 471 VAL A N 1
ATOM 3648 C CA . VAL A 1 471 ? -7.320 -11.127 17.695 1.00 97.06 471 VAL A CA 1
ATOM 3649 C C . VAL A 1 471 ? -8.095 -11.230 19.007 1.00 97.06 471 VAL A C 1
ATOM 3651 O O . VAL A 1 471 ? -9.180 -10.655 19.122 1.00 97.06 471 VAL A O 1
ATOM 3654 N N . ARG A 1 472 ? -7.513 -11.852 20.042 1.00 96.69 472 ARG A N 1
ATOM 3655 C CA . ARG A 1 472 ? -8.129 -11.910 21.381 1.00 96.69 472 ARG A CA 1
ATOM 3656 C C . ARG A 1 472 ? -8.365 -10.530 21.978 1.00 96.69 472 ARG A C 1
ATOM 3658 O O . ARG A 1 472 ? -9.439 -10.252 22.507 1.00 96.69 472 ARG A O 1
ATOM 3665 N N . THR A 1 473 ? -7.378 -9.645 21.853 1.00 96.12 473 THR A N 1
ATOM 3666 C CA . THR A 1 473 ? -7.451 -8.265 22.354 1.00 96.12 473 THR A CA 1
ATOM 3667 C C . THR A 1 473 ? -8.541 -7.480 21.621 1.00 96.12 473 THR A C 1
ATOM 3669 O O . THR A 1 473 ? -9.317 -6.754 22.245 1.00 96.12 473 THR A O 1
ATOM 3672 N N . ARG A 1 474 ? -8.654 -7.656 20.298 1.00 96.12 474 ARG A N 1
ATOM 3673 C CA . ARG A 1 474 ? -9.731 -7.063 19.496 1.00 96.12 474 ARG A CA 1
ATOM 3674 C C . ARG A 1 474 ? -11.097 -7.599 19.923 1.00 96.12 474 ARG A C 1
ATOM 3676 O O . ARG A 1 474 ? -12.015 -6.801 20.089 1.00 96.12 474 ARG A O 1
ATOM 3683 N N . ALA A 1 475 ? -11.220 -8.903 20.174 1.00 96.69 475 ALA A N 1
ATOM 3684 C CA . ALA A 1 475 ? -12.459 -9.515 20.652 1.00 96.69 475 ALA A CA 1
ATOM 3685 C C . ALA A 1 475 ? -12.875 -8.973 22.028 1.00 96.69 475 ALA A C 1
ATOM 3687 O O . ALA A 1 475 ? -14.035 -8.602 22.196 1.00 96.69 475 ALA A O 1
ATOM 3688 N N . ALA A 1 476 ? -11.936 -8.820 22.969 1.00 96.56 476 ALA A N 1
ATOM 3689 C CA . ALA A 1 476 ? -12.198 -8.175 24.257 1.00 96.56 476 ALA A CA 1
ATOM 3690 C C . ALA A 1 476 ? -12.740 -6.744 24.082 1.00 96.56 476 ALA A C 1
ATOM 3692 O O . ALA A 1 476 ? -13.752 -6.395 24.686 1.00 96.56 476 ALA A O 1
ATOM 3693 N N . SER A 1 477 ? -12.129 -5.940 23.198 1.00 95.25 477 SER A N 1
ATOM 3694 C CA . SER A 1 477 ? -12.613 -4.586 22.873 1.00 95.25 477 SER A CA 1
ATOM 3695 C C . SER A 1 477 ? -14.057 -4.598 22.377 1.00 95.25 477 SER A C 1
ATOM 3697 O O . SER A 1 477 ? -14.896 -3.862 22.892 1.00 95.25 477 SER A O 1
ATOM 3699 N N . VAL A 1 478 ? -14.361 -5.465 21.408 1.00 94.00 478 VAL A N 1
ATOM 3700 C CA . VAL A 1 478 ? -15.701 -5.554 20.815 1.00 94.00 478 VAL A CA 1
ATOM 3701 C C . VAL A 1 478 ? -16.731 -6.021 21.842 1.00 94.00 478 VAL A C 1
ATOM 3703 O O . VAL A 1 478 ? -17.820 -5.458 21.913 1.00 94.00 478 VAL A O 1
ATOM 3706 N N . LEU A 1 479 ? -16.388 -6.978 22.708 1.00 95.12 479 LEU A N 1
ATOM 3707 C CA . LEU A 1 479 ? -17.250 -7.380 23.824 1.00 95.12 479 LEU A CA 1
ATOM 3708 C C . LEU A 1 479 ? -17.537 -6.213 24.785 1.00 95.12 479 LEU A C 1
ATOM 3710 O O . LEU A 1 479 ? -18.656 -6.102 25.281 1.00 95.12 479 LEU A O 1
ATOM 3714 N N . GLY A 1 480 ? -16.578 -5.310 24.999 1.00 92.75 480 GLY A N 1
ATOM 3715 C CA . GLY A 1 480 ? -16.788 -4.069 25.750 1.00 92.75 480 GLY A CA 1
ATOM 3716 C C . GLY A 1 480 ? -17.780 -3.112 25.085 1.00 92.75 480 GLY A C 1
ATOM 3717 O O . GLY A 1 480 ? -18.645 -2.542 25.754 1.00 92.75 480 GLY A O 1
ATOM 3718 N N . GLU A 1 481 ? -17.694 -2.973 23.761 1.00 90.12 481 GLU A N 1
ATOM 3719 C CA . GLU A 1 481 ? -18.534 -2.084 22.949 1.00 90.12 481 GLU A CA 1
ATOM 3720 C C . GLU A 1 481 ? -19.977 -2.598 22.806 1.00 90.12 481 GLU A C 1
ATOM 3722 O O . GLU A 1 481 ? -20.931 -1.838 22.996 1.00 90.12 481 GLU A O 1
ATOM 3727 N N . CYS A 1 482 ? -20.155 -3.885 22.484 1.00 87.00 482 CYS A N 1
ATOM 3728 C CA . CYS A 1 482 ? -21.452 -4.454 22.098 1.00 87.00 482 CYS A CA 1
ATOM 3729 C C . CYS A 1 482 ? -22.001 -5.529 23.048 1.00 87.00 482 CYS A C 1
ATOM 3731 O O . CYS A 1 482 ? -23.163 -5.924 22.904 1.00 87.00 482 CYS A O 1
ATOM 3733 N N . GLY A 1 483 ? -21.191 -6.015 23.991 1.00 88.19 483 GLY A N 1
ATOM 3734 C CA . GLY A 1 483 ? -21.590 -7.006 24.989 1.00 88.19 483 GLY A CA 1
ATOM 3735 C C . GLY A 1 483 ? -22.407 -6.411 26.133 1.00 88.19 483 GLY A C 1
ATOM 3736 O O . GLY A 1 483 ? -22.703 -5.210 26.166 1.00 88.19 483 GLY A O 1
ATOM 3737 N N . GLY A 1 484 ? -22.784 -7.276 27.068 1.00 89.75 484 GLY A N 1
ATOM 3738 C CA . GLY A 1 484 ? -23.591 -6.957 28.234 1.00 89.75 484 GLY A CA 1
ATOM 3739 C C . GLY A 1 484 ? -23.159 -7.729 29.488 1.00 89.75 484 GLY A C 1
ATOM 3740 O O . GLY A 1 484 ? -22.098 -8.356 29.505 1.00 89.75 484 GLY A O 1
ATOM 3741 N N . PRO A 1 485 ? -23.989 -7.676 30.546 1.00 90.31 485 PRO A N 1
ATOM 3742 C CA . PRO A 1 485 ? -23.790 -8.364 31.823 1.00 90.31 485 PRO A CA 1
ATOM 3743 C C . PRO A 1 485 ? -23.243 -9.790 31.738 1.00 90.31 485 PRO A C 1
ATOM 3745 O O . PRO A 1 485 ? -22.317 -10.134 32.468 1.00 90.31 485 PRO A O 1
ATOM 3748 N N . ASP A 1 486 ? -23.782 -10.585 30.816 1.00 91.12 486 ASP A N 1
ATOM 3749 C CA . ASP A 1 486 ? -23.493 -12.013 30.673 1.00 91.12 486 ASP A CA 1
ATOM 3750 C C . ASP A 1 486 ? -22.035 -12.307 30.274 1.00 91.12 486 ASP A C 1
ATOM 3752 O O . ASP A 1 486 ? -21.578 -13.440 30.388 1.00 91.12 486 ASP A O 1
ATOM 3756 N N . GLN A 1 487 ? -21.289 -11.309 29.786 1.00 94.00 487 GLN A N 1
ATOM 3757 C CA . GLN A 1 487 ? -19.891 -11.471 29.371 1.00 94.00 487 GLN A CA 1
ATOM 3758 C C . GLN A 1 487 ? -18.881 -11.074 30.457 1.00 94.00 487 GLN A C 1
ATOM 3760 O O . GLN A 1 487 ? -17.685 -11.321 30.290 1.00 94.00 487 GLN A O 1
ATOM 3765 N N . LEU A 1 488 ? -19.329 -10.481 31.569 1.00 95.00 488 LEU A N 1
ATOM 3766 C CA . LEU A 1 488 ? -18.432 -9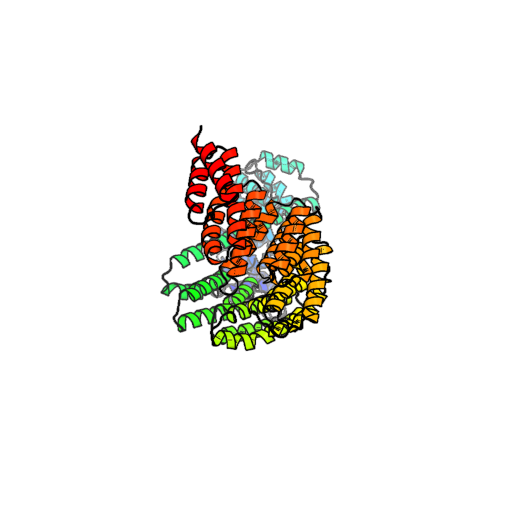.949 32.600 1.00 95.00 488 LEU A CA 1
ATOM 3767 C C . LEU A 1 488 ? -17.601 -11.035 33.288 1.00 95.00 488 LEU A C 1
ATOM 3769 O O . LEU A 1 488 ? -16.421 -10.815 33.539 1.00 95.00 488 LEU A O 1
ATOM 3773 N N . GLU A 1 489 ? -18.175 -12.213 33.545 1.00 94.81 489 GLU A N 1
ATOM 3774 C CA . GLU A 1 489 ? -17.439 -13.332 34.151 1.00 94.81 489 GLU A CA 1
ATOM 3775 C C . GLU A 1 489 ? -16.302 -13.825 33.248 1.00 94.81 489 GLU A C 1
ATOM 3777 O O . GLU A 1 489 ? -15.182 -14.038 33.712 1.00 94.81 489 GLU A O 1
ATOM 3782 N N . ALA A 1 490 ? -16.557 -13.941 31.942 1.00 95.62 490 ALA A N 1
ATOM 3783 C CA . ALA A 1 490 ? -15.542 -14.357 30.979 1.00 95.62 490 ALA A CA 1
ATOM 3784 C C . ALA A 1 490 ? -14.417 -13.317 30.848 1.00 95.62 490 ALA A C 1
ATOM 3786 O O . ALA A 1 490 ? -13.239 -13.675 30.841 1.00 95.62 490 ALA A O 1
ATOM 3787 N N . LEU A 1 491 ? -14.769 -12.027 30.785 1.00 96.00 491 LEU A N 1
ATOM 3788 C CA . LEU A 1 491 ? -13.795 -10.932 30.771 1.00 96.00 491 LEU A CA 1
ATOM 3789 C C . LEU A 1 491 ? -12.946 -10.931 32.048 1.00 96.00 491 LEU A C 1
ATOM 3791 O O . LEU A 1 491 ? -11.725 -10.808 31.976 1.00 96.00 491 LEU A O 1
ATOM 3795 N N . TRP A 1 492 ? -13.571 -11.140 33.207 1.00 95.31 492 TRP A N 1
ATOM 3796 C CA . TRP A 1 492 ? -12.873 -11.224 34.485 1.00 95.31 492 TRP A CA 1
ATOM 3797 C C . TRP A 1 492 ? -11.891 -12.395 34.546 1.00 95.31 492 TRP A C 1
ATOM 3799 O O . TRP A 1 492 ? -10.750 -12.216 34.972 1.00 95.31 492 TRP A O 1
ATOM 3809 N N . GLY A 1 493 ? -12.283 -13.568 34.040 1.00 94.31 493 GLY A N 1
ATOM 3810 C CA . GLY A 1 493 ? -11.384 -14.716 33.926 1.00 94.31 493 GLY A CA 1
ATOM 3811 C C . GLY A 1 493 ? -10.118 -14.388 33.124 1.00 94.31 493 GLY A C 1
ATOM 3812 O O . GLY A 1 493 ? -9.012 -14.744 33.534 1.00 94.31 493 GLY A O 1
ATOM 3813 N N . VAL A 1 494 ? -10.248 -13.625 32.032 1.00 94.69 494 VAL A N 1
ATOM 3814 C CA . VAL A 1 494 ? -9.097 -13.150 31.243 1.00 94.69 494 VAL A CA 1
ATOM 3815 C C . VAL A 1 494 ? -8.242 -12.160 32.034 1.00 94.69 494 VAL A C 1
ATOM 3817 O O . VAL A 1 494 ? -7.019 -12.304 32.053 1.00 94.69 494 VAL A O 1
ATOM 3820 N N . VAL A 1 495 ? -8.857 -11.212 32.747 1.00 94.19 495 VAL A N 1
ATOM 3821 C CA . VAL A 1 495 ? -8.155 -10.259 33.629 1.00 94.19 495 VAL A CA 1
ATOM 3822 C C . VAL A 1 495 ? -7.314 -10.979 34.695 1.00 94.19 495 VAL A C 1
ATOM 3824 O O . VAL A 1 495 ? -6.239 -10.496 35.056 1.00 94.19 495 VAL A O 1
ATOM 3827 N N . GLN A 1 496 ? -7.771 -12.139 35.174 1.00 90.75 496 GLN A N 1
ATOM 3828 C CA . GLN A 1 496 ? -7.085 -12.948 36.188 1.00 90.75 496 GLN A CA 1
ATOM 3829 C C . GLN A 1 496 ? -6.047 -13.931 35.625 1.00 90.75 496 GLN A C 1
ATOM 3831 O O . GLN A 1 496 ? -5.168 -14.364 36.365 1.00 90.75 496 GLN A O 1
ATOM 3836 N N . SER A 1 497 ? -6.119 -14.278 34.337 1.00 85.25 497 SER A N 1
ATOM 3837 C CA . SER A 1 497 ? -5.344 -15.375 33.729 1.00 85.25 497 SER A CA 1
ATOM 3838 C C . SER A 1 497 ? -3.813 -15.219 33.758 1.00 85.25 497 SER A C 1
ATOM 3840 O O . SER A 1 497 ? -3.099 -16.187 33.522 1.00 85.25 497 SER A O 1
ATOM 3842 N N . GLY A 1 498 ? -3.277 -14.033 34.067 1.00 67.06 498 GLY A N 1
ATOM 3843 C CA . GLY A 1 498 ? -1.844 -13.813 34.323 1.00 67.06 498 GLY A CA 1
ATOM 3844 C C . GLY A 1 498 ? -0.908 -13.863 33.103 1.00 67.06 498 GLY A C 1
ATOM 3845 O O . GLY A 1 498 ? 0.242 -13.455 33.224 1.00 67.06 498 GLY A O 1
ATOM 3846 N N . THR A 1 499 ? -1.372 -14.305 31.932 1.00 66.75 499 THR A N 1
ATOM 3847 C CA . THR A 1 499 ? -0.506 -14.636 30.788 1.00 66.75 499 THR A CA 1
ATOM 3848 C C . THR A 1 499 ? -0.091 -13.439 29.928 1.00 66.75 499 THR A C 1
ATOM 3850 O O . THR A 1 499 ? 1.033 -13.423 29.432 1.00 66.75 499 THR A O 1
ATOM 3853 N N . GLU A 1 500 ? -0.952 -12.428 29.739 1.00 82.06 500 GLU A N 1
ATOM 3854 C CA . GLU A 1 500 ? -0.725 -11.364 28.744 1.00 82.06 500 GLU A CA 1
ATOM 3855 C C . GLU A 1 500 ? -1.259 -9.985 29.155 1.00 82.06 500 GLU A C 1
ATOM 3857 O O . GLU A 1 500 ? -2.466 -9.740 29.167 1.00 82.06 500 GLU A O 1
ATOM 3862 N N . GLY A 1 501 ? -0.349 -9.038 29.410 1.00 87.12 501 GLY A N 1
ATOM 3863 C CA . GLY A 1 501 ? -0.697 -7.723 29.967 1.00 87.12 501 GLY A CA 1
ATOM 3864 C C . GLY A 1 501 ? -1.641 -6.876 29.102 1.00 87.12 501 GLY A C 1
ATOM 3865 O O . GLY A 1 501 ? -2.613 -6.333 29.618 1.00 87.12 501 GLY A O 1
ATOM 3866 N N . ARG A 1 502 ? -1.414 -6.802 27.780 1.00 90.19 502 ARG A N 1
ATOM 3867 C CA . ARG A 1 502 ? -2.269 -6.004 26.872 1.00 90.19 502 ARG A CA 1
ATOM 3868 C C . ARG A 1 502 ? -3.702 -6.536 26.793 1.00 90.19 502 ARG A C 1
ATOM 3870 O O . ARG A 1 502 ? -4.648 -5.754 26.802 1.00 90.19 502 ARG A O 1
ATOM 3877 N N . LEU A 1 503 ? -3.859 -7.857 26.737 1.00 94.31 503 LEU A N 1
ATOM 3878 C CA . LEU A 1 503 ? -5.170 -8.501 26.714 1.00 94.31 503 LEU A CA 1
ATOM 3879 C C . LEU A 1 503 ? -5.913 -8.287 28.042 1.00 94.31 503 LEU A C 1
ATOM 3881 O O . LEU A 1 503 ? -7.095 -7.962 28.027 1.00 94.31 503 LEU A O 1
ATOM 3885 N N . GLN A 1 504 ? -5.223 -8.409 29.180 1.00 94.44 504 GLN A N 1
ATOM 3886 C CA . GLN A 1 504 ? -5.805 -8.168 30.507 1.00 94.44 504 GLN A CA 1
ATOM 3887 C C . GLN A 1 504 ? -6.293 -6.733 30.679 1.00 94.44 504 GLN A C 1
ATOM 3889 O O . GLN A 1 504 ? -7.397 -6.512 31.174 1.00 94.44 504 GLN A O 1
ATOM 3894 N N . GLU A 1 505 ? -5.475 -5.759 30.282 1.00 93.81 505 GLU A N 1
ATOM 3895 C CA . GLU A 1 505 ? -5.842 -4.348 30.348 1.00 93.81 505 GLU A CA 1
ATOM 3896 C C . GLU A 1 505 ? -7.070 -4.077 29.478 1.00 93.81 505 GLU A C 1
ATOM 3898 O O . GLU A 1 505 ? -8.043 -3.490 29.951 1.00 93.81 505 GLU A O 1
ATOM 3903 N N . LYS A 1 506 ? -7.096 -4.615 28.252 1.00 95.69 506 LYS A N 1
ATOM 3904 C CA . LYS A 1 506 ? -8.243 -4.444 27.360 1.00 95.69 506 LYS A CA 1
ATOM 3905 C C . LYS A 1 506 ? -9.506 -5.152 27.852 1.00 95.69 506 LYS A C 1
ATOM 3907 O O . LYS A 1 506 ? -10.592 -4.589 27.740 1.00 95.69 506 LYS A O 1
ATOM 3912 N N . ALA A 1 507 ? -9.387 -6.352 28.417 1.00 96.50 507 ALA A N 1
ATOM 3913 C CA . ALA A 1 507 ? -10.512 -7.062 29.023 1.00 96.50 507 ALA A CA 1
ATOM 3914 C C . ALA A 1 507 ? -11.078 -6.289 30.223 1.00 96.50 507 ALA A C 1
ATOM 3916 O O . ALA A 1 507 ? -12.293 -6.190 30.380 1.00 96.50 507 ALA A O 1
ATOM 3917 N N . TRP A 1 508 ? -10.209 -5.674 31.028 1.00 96.50 508 TRP A N 1
ATOM 3918 C CA . TRP A 1 508 ? -10.624 -4.811 32.126 1.00 96.50 508 TRP A CA 1
ATOM 3919 C C . TRP A 1 508 ? -11.336 -3.544 31.629 1.00 96.50 508 TRP A C 1
ATOM 3921 O O . TRP A 1 508 ? -12.425 -3.231 32.107 1.00 96.50 508 TRP A O 1
ATOM 3931 N N . GLU A 1 509 ? -10.793 -2.854 30.623 1.00 96.62 509 GLU A N 1
ATOM 3932 C CA . GLU A 1 509 ? -11.475 -1.719 29.985 1.00 96.62 509 GLU A CA 1
ATOM 3933 C C . GLU A 1 509 ? -12.855 -2.107 29.440 1.00 96.62 509 GLU A C 1
ATOM 3935 O O . GLU A 1 509 ? -13.825 -1.374 29.628 1.00 96.62 509 GLU A O 1
ATOM 3940 N N . ALA A 1 510 ? -12.963 -3.282 28.820 1.00 96.44 510 ALA A N 1
ATOM 3941 C CA . ALA A 1 510 ? -14.223 -3.800 28.309 1.00 96.44 510 ALA A CA 1
ATOM 3942 C C . ALA A 1 510 ? -15.249 -4.057 29.426 1.00 96.44 510 ALA A C 1
ATOM 3944 O O . ALA A 1 510 ? -16.421 -3.714 29.265 1.00 96.44 510 ALA A O 1
ATOM 3945 N N . MET A 1 511 ? -14.826 -4.583 30.584 1.00 97.12 511 MET A N 1
ATOM 3946 C CA . MET A 1 511 ? -15.706 -4.696 31.757 1.00 97.12 511 MET A CA 1
ATOM 3947 C C . MET A 1 511 ? -16.212 -3.327 32.212 1.00 97.12 511 MET A C 1
ATOM 3949 O O . MET A 1 511 ? -17.401 -3.174 32.496 1.00 97.12 511 MET A O 1
ATOM 3953 N N . LEU A 1 512 ? -15.327 -2.326 32.253 1.00 95.88 512 LEU A N 1
ATOM 3954 C CA . LEU A 1 512 ? -15.686 -0.957 32.618 1.00 95.88 512 LEU A CA 1
ATOM 3955 C C . LEU A 1 512 ? -16.697 -0.344 31.641 1.00 95.88 512 LEU A C 1
ATOM 3957 O O . LEU A 1 512 ? -17.628 0.334 32.074 1.00 95.88 512 LEU A O 1
ATOM 3961 N N . ASP A 1 513 ? -16.545 -0.594 30.340 1.00 93.94 513 ASP A N 1
ATOM 3962 C CA . ASP A 1 513 ? -17.478 -0.112 29.319 1.00 93.94 513 ASP A CA 1
ATOM 3963 C C . ASP A 1 513 ? -18.845 -0.813 29.397 1.00 93.94 513 ASP A C 1
ATOM 3965 O O . ASP A 1 513 ? -19.877 -0.167 29.193 1.00 93.94 513 ASP A O 1
ATOM 3969 N N . VAL A 1 514 ? -18.888 -2.106 29.740 1.00 93.69 514 VAL A N 1
ATOM 3970 C CA . VAL A 1 514 ? -20.145 -2.836 29.986 1.00 93.69 514 VAL A CA 1
ATOM 3971 C C . VAL A 1 514 ? -20.844 -2.311 31.243 1.00 93.69 514 VAL A C 1
ATOM 3973 O O . VAL A 1 514 ? -22.019 -1.947 31.185 1.00 93.69 514 VAL A O 1
ATOM 3976 N N . LEU A 1 515 ? -20.133 -2.215 32.370 1.00 93.44 515 LEU A N 1
ATOM 3977 C CA . LEU A 1 515 ? -20.697 -1.762 33.649 1.00 93.44 515 LEU A CA 1
ATOM 3978 C C . LEU A 1 515 ? -21.085 -0.279 33.624 1.00 93.44 515 LEU A C 1
ATOM 3980 O O . LEU A 1 515 ? -22.117 0.090 34.173 1.00 93.44 515 LEU A O 1
ATOM 3984 N N . GLY A 1 516 ? -20.323 0.570 32.931 1.00 90.31 516 GLY A N 1
ATOM 3985 C CA . GLY A 1 516 ? -20.659 1.986 32.758 1.00 90.31 516 GLY A CA 1
ATOM 3986 C C . GLY A 1 516 ? -21.898 2.221 31.887 1.00 90.31 516 GLY A C 1
ATOM 3987 O O . GLY A 1 516 ? -22.574 3.239 32.039 1.00 90.31 516 GLY A O 1
ATOM 3988 N N . ARG A 1 517 ? -22.226 1.288 30.979 1.00 89.69 517 ARG A N 1
ATOM 3989 C CA . ARG A 1 517 ? -23.482 1.302 30.205 1.00 89.69 517 ARG A CA 1
ATOM 3990 C C . ARG A 1 517 ? -24.649 0.657 30.953 1.00 89.69 517 ARG A C 1
ATOM 3992 O O . ARG A 1 517 ? -25.799 0.928 30.603 1.00 89.69 517 ARG A O 1
ATOM 3999 N N . ALA A 1 518 ? -24.375 -0.177 31.956 1.00 82.44 518 ALA A N 1
ATOM 4000 C CA . ALA A 1 518 ? -25.410 -0.778 32.782 1.00 82.44 518 ALA A CA 1
ATOM 4001 C C . ALA A 1 518 ? -26.182 0.306 33.550 1.00 82.44 518 ALA A C 1
ATOM 4003 O O . ALA A 1 518 ? -25.644 1.350 33.905 1.00 82.44 518 ALA A O 1
ATOM 4004 N N . THR A 1 519 ? -27.459 0.047 33.811 1.00 79.25 519 THR A N 1
ATOM 4005 C CA . THR A 1 519 ? -28.326 0.893 34.653 1.00 79.25 519 THR A CA 1
ATOM 4006 C C . THR A 1 519 ? -28.598 0.255 36.017 1.00 79.25 519 THR A C 1
ATOM 4008 O O . THR A 1 519 ? -29.338 0.800 36.832 1.00 79.25 519 THR A O 1
ATOM 4011 N N . ASN A 1 520 ? -28.026 -0.926 36.268 1.00 87.81 520 ASN A N 1
ATOM 4012 C CA . ASN A 1 520 ? -28.277 -1.718 37.461 1.00 87.81 520 ASN A CA 1
ATOM 4013 C C . ASN A 1 520 ? -27.148 -1.538 38.483 1.00 87.81 520 ASN A C 1
ATOM 4015 O O . ASN A 1 520 ? -26.112 -2.197 38.397 1.00 87.81 520 ASN A O 1
ATOM 4019 N N . LEU A 1 521 ? -27.377 -0.687 39.484 1.00 89.12 521 LEU A N 1
ATOM 4020 C CA . LEU A 1 521 ? -26.423 -0.452 40.569 1.00 89.12 521 LEU A CA 1
ATOM 4021 C C . LEU A 1 521 ? -26.034 -1.727 41.324 1.00 89.12 521 LEU A C 1
ATOM 4023 O O . LEU A 1 521 ? -24.852 -1.920 41.591 1.00 89.12 521 LEU A O 1
ATOM 4027 N N . LYS A 1 522 ? -26.981 -2.637 41.586 1.00 91.38 522 LYS A N 1
ATOM 4028 C CA . LYS A 1 522 ? -26.691 -3.885 42.317 1.00 91.38 522 LYS A CA 1
ATOM 4029 C C . LYS A 1 522 ? -25.634 -4.732 41.617 1.00 91.38 522 LYS A C 1
ATOM 4031 O O . LYS A 1 522 ? -24.878 -5.449 42.262 1.00 91.38 522 LYS A O 1
ATOM 4036 N N . GLN A 1 523 ? -25.587 -4.658 40.290 1.00 91.25 523 GLN A N 1
ATOM 4037 C CA . GLN A 1 523 ? -24.580 -5.361 39.513 1.00 91.25 523 GLN A CA 1
ATOM 4038 C C . GLN A 1 523 ? -23.192 -4.739 39.692 1.00 91.25 523 GLN A C 1
ATOM 4040 O O . GLN A 1 523 ? -22.218 -5.470 39.851 1.00 91.25 523 GLN A O 1
ATOM 4045 N N . VAL A 1 524 ? -23.099 -3.407 39.693 1.00 94.06 524 VAL A N 1
ATOM 4046 C CA . VAL A 1 524 ? -21.839 -2.696 39.957 1.00 94.06 524 VAL A CA 1
ATOM 4047 C C . VAL A 1 524 ? -21.349 -3.004 41.372 1.00 94.06 524 VAL A C 1
ATOM 4049 O O . VAL A 1 524 ? -20.181 -3.328 41.551 1.00 94.06 524 VAL A O 1
ATOM 4052 N N . GLU A 1 525 ? -22.247 -2.996 42.360 1.00 93.69 525 GLU A N 1
ATOM 4053 C CA . GLU A 1 525 ? -21.935 -3.353 43.749 1.00 93.69 525 GLU A CA 1
ATOM 4054 C C . GLU A 1 525 ? -21.471 -4.809 43.895 1.00 93.69 525 GLU A C 1
ATOM 4056 O O . GLU A 1 525 ? -20.530 -5.081 44.635 1.00 93.69 525 GLU A O 1
ATOM 4061 N N . ALA A 1 526 ? -22.081 -5.756 43.178 1.00 94.38 526 ALA A N 1
ATOM 4062 C CA . ALA A 1 526 ? -21.640 -7.150 43.200 1.00 94.38 526 ALA A CA 1
ATOM 4063 C C . ALA A 1 526 ? -20.193 -7.297 42.694 1.00 94.38 526 ALA A C 1
ATOM 4065 O O . ALA A 1 526 ? -19.379 -7.976 43.321 1.00 94.38 526 ALA A O 1
ATOM 4066 N N . TRP A 1 527 ? -19.850 -6.607 41.602 1.00 95.25 527 TRP A N 1
ATOM 4067 C CA . TRP A 1 527 ? -18.482 -6.583 41.081 1.00 95.25 527 TRP A CA 1
ATOM 4068 C C . TRP A 1 527 ? -17.515 -5.833 41.995 1.00 95.25 527 TRP A C 1
ATOM 4070 O O . TRP A 1 527 ? -16.376 -6.260 42.157 1.00 95.25 527 TRP A O 1
ATOM 4080 N N . ASP A 1 528 ? -17.968 -4.767 42.649 1.00 95.31 528 ASP A N 1
ATOM 4081 C CA . ASP A 1 528 ? -17.203 -4.071 43.679 1.00 95.31 528 ASP A CA 1
ATOM 4082 C C . ASP A 1 528 ? -16.794 -5.007 44.830 1.00 95.31 528 ASP A C 1
ATOM 4084 O O . ASP A 1 528 ? -15.629 -5.027 45.237 1.00 95.31 528 ASP A O 1
ATOM 4088 N N . GLN A 1 529 ? -17.725 -5.840 45.308 1.00 94.44 529 GLN A N 1
ATOM 4089 C CA . GLN A 1 529 ? -17.440 -6.852 46.330 1.00 94.44 529 GLN A CA 1
ATOM 4090 C C . GLN A 1 529 ? -16.453 -7.913 45.836 1.00 94.44 529 GLN A C 1
ATOM 4092 O O . GLN A 1 529 ? -15.549 -8.305 46.580 1.00 94.44 529 GLN A O 1
ATOM 4097 N N . GLU A 1 530 ? -16.560 -8.344 44.578 1.00 94.50 530 GLU A N 1
ATOM 4098 C CA . GLU A 1 530 ? -15.595 -9.286 44.005 1.00 94.50 530 GLU A CA 1
ATOM 4099 C C . GLU A 1 530 ? -14.189 -8.660 43.907 1.00 94.50 530 GLU A C 1
ATOM 4101 O O . GLU A 1 530 ? -13.193 -9.319 44.217 1.00 94.50 530 GLU A O 1
ATOM 4106 N N . LEU A 1 531 ? -14.072 -7.366 43.584 1.00 94.94 531 LEU A N 1
ATOM 4107 C CA . LEU A 1 531 ? -12.788 -6.652 43.594 1.00 94.94 531 LEU A CA 1
ATOM 4108 C C . LEU A 1 531 ? -12.192 -6.545 45.004 1.00 94.94 531 LEU A C 1
ATOM 4110 O O . LEU A 1 531 ? -10.982 -6.734 45.161 1.00 94.94 531 LEU A O 1
ATOM 4114 N N . ILE A 1 532 ? -13.015 -6.297 46.031 1.00 93.19 532 ILE A N 1
ATOM 4115 C CA . ILE A 1 532 ? -12.580 -6.306 47.440 1.00 93.19 532 ILE A CA 1
ATOM 4116 C C . ILE A 1 532 ? -12.025 -7.684 47.810 1.00 93.19 532 ILE A C 1
ATOM 4118 O O . ILE A 1 532 ? -10.909 -7.788 48.323 1.00 93.19 532 ILE A O 1
ATOM 4122 N N . LYS A 1 533 ? -12.773 -8.748 47.502 1.00 93.81 533 LYS A N 1
ATOM 4123 C CA . LYS A 1 533 ? -12.388 -10.137 47.786 1.00 93.81 533 LYS A CA 1
ATOM 4124 C C . LYS A 1 533 ? -11.052 -10.513 47.138 1.00 93.81 533 LYS A C 1
ATOM 4126 O O . LYS A 1 533 ? -10.239 -11.192 47.761 1.00 93.81 533 LYS A O 1
ATOM 4131 N N . ASN A 1 534 ? -10.791 -10.016 45.928 1.00 91.88 534 ASN A N 1
ATOM 4132 C CA . ASN A 1 534 ? -9.541 -10.238 45.194 1.00 91.88 534 ASN A CA 1
ATOM 4133 C C . ASN A 1 534 ? -8.441 -9.194 45.495 1.00 91.88 534 ASN A C 1
ATOM 4135 O O . ASN A 1 534 ? -7.401 -9.195 44.831 1.00 91.88 534 ASN A O 1
ATOM 4139 N N . LYS A 1 535 ? -8.645 -8.306 46.484 1.00 92.62 535 LYS A N 1
ATOM 4140 C CA . LYS A 1 535 ? -7.710 -7.240 46.902 1.00 92.62 535 LYS A CA 1
ATOM 4141 C C . LYS A 1 535 ? -7.308 -6.274 45.773 1.00 92.62 535 LYS A C 1
ATOM 4143 O O . LYS A 1 535 ? -6.188 -5.774 45.736 1.00 92.62 535 LYS A O 1
ATOM 4148 N N . GLN A 1 536 ? -8.219 -5.994 44.845 1.00 92.56 536 GLN A N 1
ATOM 4149 C CA . GLN A 1 536 ? -7.975 -5.175 43.652 1.00 92.56 536 GLN A CA 1
ATOM 4150 C C . GLN A 1 536 ? -8.368 -3.703 43.870 1.00 92.56 536 GLN A C 1
ATOM 4152 O O . GLN A 1 536 ? -9.214 -3.164 43.155 1.00 92.56 536 GLN A O 1
ATOM 4157 N N . LEU A 1 537 ? -7.758 -3.042 44.860 1.00 92.06 537 LEU A N 1
ATOM 4158 C CA . LEU A 1 537 ? -8.142 -1.685 45.292 1.00 92.06 537 LEU A CA 1
ATOM 4159 C C . LEU A 1 537 ? -8.023 -0.636 44.171 1.00 92.06 537 LEU A C 1
ATOM 4161 O O . LEU A 1 537 ? -8.966 0.115 43.926 1.00 92.06 537 LEU A O 1
ATOM 4165 N N . GLY A 1 538 ? -6.935 -0.663 43.396 1.00 92.19 538 GLY A N 1
ATOM 4166 C CA . GLY A 1 538 ? -6.760 0.252 42.262 1.00 92.19 538 GLY A CA 1
ATOM 4167 C C . GLY A 1 538 ? -7.816 0.081 41.158 1.00 92.19 538 GLY A C 1
ATOM 4168 O O . GLY A 1 538 ? -8.323 1.067 40.622 1.00 92.19 538 GLY A O 1
ATOM 4169 N N . ARG A 1 539 ? -8.219 -1.159 40.847 1.00 94.56 539 ARG A N 1
ATOM 4170 C CA . ARG A 1 539 ? -9.302 -1.437 39.882 1.00 94.56 539 ARG A CA 1
ATOM 4171 C C . ARG A 1 539 ? -10.663 -1.010 40.426 1.00 94.56 539 ARG A C 1
ATOM 4173 O O . ARG A 1 539 ? -11.499 -0.525 39.674 1.00 94.56 539 ARG A O 1
ATOM 4180 N N . ARG A 1 540 ? -10.866 -1.105 41.739 1.00 95.94 540 ARG A N 1
ATOM 4181 C CA . ARG A 1 540 ? -12.071 -0.611 42.414 1.00 95.94 540 ARG A CA 1
ATOM 4182 C C . ARG A 1 540 ? -12.269 0.891 42.193 1.00 95.94 540 ARG A C 1
ATOM 4184 O O . ARG A 1 540 ? -13.362 1.328 41.844 1.00 95.94 540 ARG A O 1
ATOM 4191 N N . VAL A 1 541 ? -11.189 1.667 42.301 1.00 95.31 541 VAL A N 1
ATOM 4192 C CA . VAL A 1 541 ? -11.190 3.101 41.972 1.00 95.31 541 VAL A CA 1
ATOM 4193 C C . VAL A 1 541 ? -11.551 3.336 40.502 1.00 95.31 541 VAL A C 1
ATOM 4195 O O . VAL A 1 541 ? -12.400 4.177 40.207 1.00 95.31 541 VAL A O 1
ATOM 4198 N N . GLN A 1 542 ? -10.951 2.582 39.577 1.00 96.06 542 GLN A N 1
ATOM 4199 C CA . GLN A 1 542 ? -11.235 2.705 38.142 1.00 96.06 542 GLN A CA 1
ATOM 4200 C C . GLN A 1 542 ? -12.697 2.366 37.801 1.00 96.06 542 GLN A C 1
ATOM 4202 O O . GLN A 1 542 ? -13.315 3.081 37.011 1.00 96.06 542 GLN A O 1
ATOM 4207 N N . LEU A 1 543 ? -13.263 1.330 38.433 1.00 96.50 543 LEU A N 1
ATOM 4208 C CA . LEU A 1 543 ? -14.665 0.935 38.283 1.00 96.50 543 LEU A CA 1
ATOM 4209 C C . LEU A 1 543 ? -15.612 2.074 38.634 1.00 96.50 543 LEU A C 1
ATOM 4211 O O . LEU A 1 543 ? -16.371 2.538 37.780 1.00 96.50 543 LEU A O 1
ATOM 4215 N N . TRP A 1 544 ? -15.540 2.551 39.875 1.00 95.94 544 TRP A N 1
ATOM 4216 C CA . TRP A 1 544 ? -16.442 3.599 40.332 1.00 95.94 544 TRP A CA 1
ATOM 4217 C C . TRP A 1 544 ? -16.216 4.916 39.605 1.00 95.94 544 TRP A C 1
ATOM 4219 O O . TRP A 1 544 ? -17.180 5.624 39.334 1.00 95.94 544 TRP A O 1
ATOM 4229 N N . SER A 1 545 ? -14.974 5.224 39.223 1.00 94.94 545 SER A N 1
ATOM 4230 C CA . SER A 1 545 ? -14.666 6.417 38.437 1.00 94.94 545 SER A CA 1
ATOM 4231 C C . SER A 1 545 ? -15.355 6.381 37.071 1.00 94.94 545 SER A C 1
ATOM 4233 O O . SER A 1 545 ? -16.002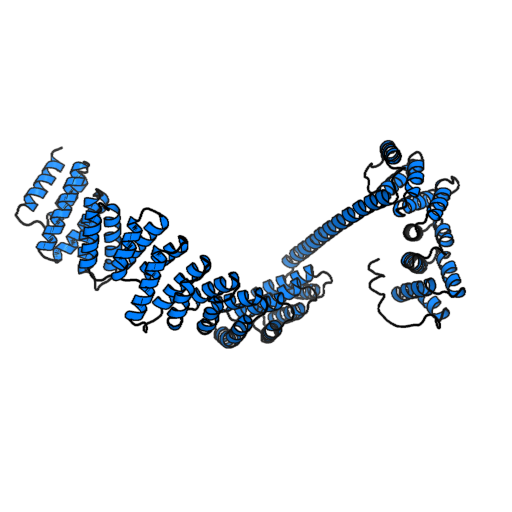 7.360 36.697 1.00 94.94 545 SER A O 1
ATOM 4235 N N . ARG A 1 546 ? -15.290 5.248 36.353 1.00 95.12 546 ARG A N 1
ATOM 4236 C CA . ARG A 1 546 ? -15.942 5.108 35.043 1.00 95.12 546 ARG A CA 1
ATOM 4237 C C . ARG A 1 546 ? -17.466 5.137 35.148 1.00 95.12 546 ARG A C 1
ATOM 4239 O O . ARG A 1 546 ? -18.110 5.815 34.348 1.00 95.12 546 ARG A O 1
ATOM 4246 N N . VAL A 1 547 ? -18.030 4.399 36.105 1.00 94.44 547 VAL A N 1
ATOM 4247 C CA . VAL A 1 547 ? -19.484 4.320 36.315 1.00 94.44 547 VAL A CA 1
ATOM 4248 C C . VAL A 1 547 ? -20.041 5.688 36.705 1.00 94.44 547 VAL A C 1
ATOM 4250 O O . VAL A 1 547 ? -20.992 6.151 36.080 1.00 94.44 547 VAL A O 1
ATOM 4253 N N . TYR A 1 548 ? -19.405 6.370 37.663 1.00 93.88 548 TYR A N 1
ATOM 4254 C CA . TYR A 1 548 ? -19.792 7.719 38.068 1.00 93.88 548 TYR A CA 1
ATOM 4255 C C . TYR A 1 548 ? -19.775 8.682 36.880 1.00 93.88 548 TYR A C 1
ATOM 4257 O O . TYR A 1 548 ? -20.801 9.288 36.595 1.00 93.88 548 TYR A O 1
ATOM 4265 N N . ALA A 1 549 ? -18.667 8.756 36.133 1.00 92.94 549 ALA A N 1
ATOM 4266 C CA . ALA A 1 549 ? -18.547 9.661 34.990 1.00 92.94 549 ALA A CA 1
ATOM 4267 C C . ALA A 1 549 ? -19.661 9.452 33.944 1.00 92.94 549 ALA A C 1
ATOM 4269 O O . ALA A 1 549 ? -20.252 10.415 33.471 1.00 92.94 549 ALA A O 1
ATOM 4270 N N . ARG A 1 550 ? -19.996 8.194 33.621 1.00 91.31 550 ARG A N 1
ATOM 4271 C CA . ARG A 1 550 ? -21.060 7.854 32.656 1.00 91.31 550 ARG A CA 1
ATOM 4272 C C . ARG A 1 550 ? -22.467 8.175 33.163 1.00 91.31 550 ARG A C 1
ATOM 4274 O O . ARG A 1 550 ? -23.333 8.537 32.370 1.00 91.31 550 ARG A O 1
ATOM 4281 N N . TRP A 1 551 ? -22.735 7.958 34.447 1.00 92.94 551 TRP A N 1
ATOM 4282 C CA . TRP A 1 551 ? -24.071 8.146 35.021 1.00 92.94 551 TRP A CA 1
ATOM 4283 C C . TRP A 1 551 ? -24.351 9.600 35.394 1.00 92.94 551 TRP A C 1
ATOM 4285 O O . TRP A 1 551 ? -25.495 10.034 35.319 1.00 92.94 551 TRP A O 1
ATOM 4295 N N . GLU A 1 552 ? -23.313 10.358 35.734 1.00 90.75 552 GLU A N 1
ATOM 4296 C CA . GLU A 1 552 ? -23.363 11.799 35.987 1.00 90.75 552 GLU A CA 1
ATOM 4297 C C . GLU A 1 552 ? -23.928 12.577 34.786 1.00 90.75 552 GLU A C 1
ATOM 4299 O O . GLU A 1 552 ? -24.760 13.469 34.944 1.00 90.75 552 GLU A O 1
ATOM 4304 N N . GLU A 1 553 ? -23.526 12.196 33.570 1.00 89.12 553 GLU A N 1
ATOM 4305 C CA . GLU A 1 553 ? -23.989 12.806 32.315 1.00 89.12 553 GLU A CA 1
ATOM 4306 C C . GLU A 1 553 ? -25.475 12.521 32.017 1.00 89.12 553 GLU A C 1
ATOM 4308 O O . GLU A 1 553 ? -26.078 13.146 31.141 1.00 89.12 553 GLU A O 1
ATOM 4313 N N . ARG A 1 554 ? -26.092 11.579 32.739 1.00 86.69 554 ARG A N 1
ATOM 4314 C CA . ARG A 1 554 ? -27.436 11.067 32.472 1.00 86.69 554 ARG A CA 1
ATOM 4315 C C . ARG A 1 554 ? -28.448 11.566 33.496 1.00 86.69 554 ARG A C 1
ATOM 4317 O O . ARG A 1 554 ? -28.462 11.153 34.654 1.00 86.69 554 ARG A O 1
ATOM 4324 N N . ALA A 1 555 ? -29.383 12.400 33.040 1.00 80.12 555 ALA A N 1
ATOM 4325 C CA . ALA A 1 555 ? -30.442 12.946 33.891 1.00 80.12 555 ALA A CA 1
ATOM 4326 C C . ALA A 1 555 ? -31.319 11.860 34.547 1.00 80.12 555 ALA A C 1
ATOM 4328 O O . ALA A 1 555 ? -31.770 12.045 35.676 1.00 80.12 555 ALA A O 1
ATOM 4329 N N . ASP A 1 556 ? -31.521 10.724 33.872 1.00 84.31 556 ASP A N 1
ATOM 4330 C CA . ASP A 1 556 ? -32.298 9.582 34.366 1.00 84.31 556 ASP A CA 1
ATOM 4331 C C . ASP A 1 556 ? -31.563 8.740 35.425 1.00 84.31 556 ASP A C 1
ATOM 4333 O O . ASP A 1 556 ? -32.176 7.880 36.048 1.00 84.31 556 ASP A O 1
ATOM 4337 N N . GLN A 1 557 ? -30.266 8.981 35.650 1.00 84.00 557 GLN A N 1
ATOM 4338 C CA . GLN A 1 557 ? -29.421 8.199 36.558 1.00 84.00 557 GLN A CA 1
ATOM 4339 C C . GLN A 1 557 ? -28.904 9.006 37.759 1.00 84.00 557 GLN A C 1
ATOM 4341 O O . GLN A 1 557 ? -28.010 8.535 38.451 1.00 84.00 557 GLN A O 1
ATOM 4346 N N . ARG A 1 558 ? -29.450 10.192 38.067 1.00 83.31 558 ARG A N 1
ATOM 4347 C CA . ARG A 1 558 ? -28.933 11.074 39.144 1.00 83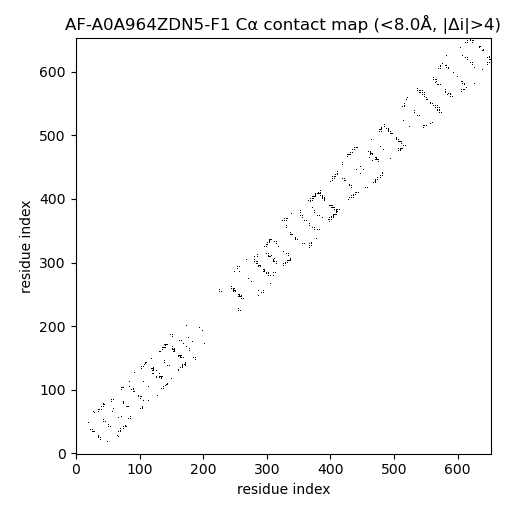.31 558 ARG A CA 1
ATOM 4348 C C . ARG A 1 558 ? -28.800 10.404 40.516 1.00 83.31 558 ARG A C 1
ATOM 4350 O O . ARG A 1 558 ? -27.816 10.629 41.224 1.00 83.31 558 ARG A O 1
ATOM 4357 N N . GLU A 1 559 ? -29.778 9.588 40.901 1.00 84.06 559 GLU A N 1
ATOM 4358 C CA . GLU A 1 559 ? -29.739 8.866 42.178 1.00 84.06 559 GLU A CA 1
ATOM 4359 C C . GLU A 1 559 ? -28.619 7.818 42.173 1.00 84.06 559 GLU A C 1
ATOM 4361 O O . GLU A 1 559 ? -27.767 7.802 43.061 1.00 84.06 559 GLU A O 1
ATOM 4366 N N . ASN A 1 560 ? -28.552 7.019 41.109 1.00 87.69 560 ASN A N 1
ATOM 4367 C CA . ASN A 1 560 ? -27.502 6.029 40.897 1.00 87.69 560 ASN A CA 1
ATOM 4368 C C . ASN A 1 560 ? -26.108 6.673 40.799 1.00 87.69 560 ASN A C 1
ATOM 4370 O O . ASN A 1 560 ? -25.153 6.137 41.351 1.00 87.69 560 ASN A O 1
ATOM 4374 N N . ALA A 1 561 ? -25.978 7.846 40.173 1.00 89.00 561 ALA A N 1
ATOM 4375 C CA . ALA A 1 561 ? -24.737 8.617 40.102 1.00 89.00 561 ALA A CA 1
ATOM 4376 C C . ALA A 1 561 ? -24.283 9.088 41.491 1.00 89.00 561 ALA A C 1
ATOM 4378 O O . ALA A 1 561 ? -23.099 9.026 41.811 1.00 89.00 561 ALA A O 1
ATOM 4379 N N . THR A 1 562 ? -25.217 9.491 42.357 1.00 88.94 562 THR A N 1
ATOM 4380 C CA . THR A 1 562 ? -24.906 9.841 43.753 1.00 88.94 562 THR A CA 1
ATOM 4381 C C . THR A 1 562 ? -24.409 8.623 44.536 1.00 88.94 562 THR A C 1
ATOM 4383 O O . THR A 1 562 ? -23.446 8.728 45.297 1.00 88.94 562 THR A O 1
ATOM 4386 N N . GLN A 1 563 ? -24.997 7.445 44.310 1.00 89.50 563 GLN A N 1
ATOM 4387 C CA . GLN A 1 563 ? -24.521 6.199 44.922 1.00 89.50 563 GLN A CA 1
ATOM 4388 C C . GLN A 1 563 ? -23.162 5.760 44.349 1.00 89.50 563 GLN A C 1
ATOM 4390 O O . GLN A 1 563 ? -22.280 5.359 45.106 1.00 89.50 563 GLN A O 1
ATOM 4395 N N . ALA A 1 564 ? -22.935 5.936 43.046 1.00 91.88 564 ALA A N 1
ATOM 4396 C CA . ALA A 1 564 ? -21.643 5.685 42.413 1.00 91.88 564 ALA A CA 1
ATOM 4397 C C . ALA A 1 564 ? -20.543 6.633 42.921 1.00 91.88 564 ALA A C 1
ATOM 4399 O O . ALA A 1 564 ? -19.412 6.198 43.134 1.00 91.88 564 ALA A O 1
ATOM 4400 N N . LEU A 1 565 ? -20.874 7.902 43.191 1.00 92.88 565 LEU A N 1
ATOM 4401 C CA . LEU A 1 565 ? -19.968 8.857 43.833 1.00 92.88 565 LEU A CA 1
ATOM 4402 C C . LEU A 1 565 ? -19.591 8.399 45.247 1.00 92.88 565 LEU A C 1
ATOM 4404 O O . LEU A 1 565 ? -18.418 8.447 45.613 1.00 92.88 565 LEU A O 1
ATOM 4408 N N . ALA A 1 566 ? -20.557 7.901 46.027 1.00 91.75 566 ALA A N 1
ATOM 4409 C CA . ALA A 1 566 ? -20.279 7.314 47.337 1.00 91.75 566 ALA A CA 1
ATOM 4410 C C . ALA A 1 566 ? -19.346 6.097 47.237 1.00 91.75 566 ALA A C 1
ATOM 4412 O O . ALA A 1 566 ? -18.392 5.995 48.011 1.00 91.75 566 ALA A O 1
ATOM 4413 N N . GLY A 1 567 ? -19.576 5.222 46.254 1.00 92.62 567 GLY A N 1
ATOM 4414 C CA . GLY A 1 567 ? -18.692 4.099 45.939 1.00 92.62 567 GLY A CA 1
ATOM 4415 C C . GLY A 1 567 ? -17.269 4.545 45.590 1.00 92.62 567 GLY A C 1
ATOM 4416 O O . GLY A 1 567 ? -16.307 4.005 46.134 1.00 92.62 567 GLY A O 1
ATOM 4417 N N . LEU A 1 568 ? -17.119 5.593 44.770 1.00 95.31 568 LEU A N 1
ATOM 4418 C CA . LEU A 1 568 ? -15.820 6.153 44.381 1.00 95.31 568 LEU A CA 1
ATOM 4419 C C . LEU A 1 568 ? -15.054 6.738 45.572 1.00 95.31 568 LEU A C 1
ATOM 4421 O O . LEU A 1 568 ? -13.864 6.463 45.732 1.00 95.31 568 LEU A O 1
ATOM 4425 N N . VAL A 1 569 ? -15.730 7.516 46.421 1.00 94.56 569 VAL A N 1
ATOM 4426 C CA . VAL A 1 569 ? -15.145 8.063 47.655 1.00 94.56 569 VAL A CA 1
ATOM 4427 C C . VAL A 1 569 ? -14.685 6.924 48.565 1.00 94.56 569 VAL A C 1
ATOM 4429 O O . VAL A 1 569 ? -13.560 6.956 49.068 1.00 94.56 569 VAL A O 1
ATOM 4432 N N . GLY A 1 570 ? -15.517 5.892 48.731 1.00 92.94 570 GLY A N 1
ATOM 4433 C CA . GLY A 1 570 ? -15.162 4.689 49.483 1.00 92.94 570 GLY A CA 1
ATOM 4434 C C . GLY A 1 570 ? -13.922 3.999 48.915 1.00 92.94 570 GLY A C 1
ATOM 4435 O O . GLY A 1 570 ? -12.968 3.759 49.649 1.00 92.94 570 GLY A O 1
ATOM 4436 N N . ALA A 1 571 ? -13.889 3.765 47.602 1.00 94.25 571 ALA A N 1
ATOM 4437 C CA . ALA A 1 571 ? -12.777 3.101 46.930 1.00 94.25 571 ALA A CA 1
ATOM 4438 C C . ALA A 1 571 ? -11.454 3.876 47.036 1.00 94.25 571 ALA A C 1
ATOM 4440 O O . ALA A 1 571 ? -10.426 3.267 47.312 1.00 94.25 571 ALA A O 1
ATOM 4441 N N . GLN A 1 572 ? -11.471 5.204 46.879 1.00 94.00 572 GLN A N 1
ATOM 4442 C CA . GLN A 1 572 ? -10.279 6.053 47.046 1.00 94.00 572 GLN A CA 1
ATOM 4443 C C . GLN A 1 572 ? -9.770 6.044 48.492 1.00 94.00 572 GLN A C 1
ATOM 4445 O O . GLN A 1 572 ? -8.564 6.021 48.733 1.00 94.00 572 GLN A O 1
ATOM 4450 N N . THR A 1 573 ? -10.693 6.030 49.456 1.00 91.69 573 THR A N 1
ATOM 4451 C CA . THR A 1 573 ? -10.363 5.956 50.885 1.00 91.69 573 THR A CA 1
ATOM 4452 C C . THR A 1 573 ? -9.748 4.596 51.234 1.00 91.69 573 THR A C 1
ATOM 4454 O O . THR A 1 573 ? -8.758 4.534 51.958 1.00 91.69 573 THR A O 1
ATOM 4457 N N . ASP A 1 574 ? -10.294 3.503 50.692 1.00 90.12 574 ASP A N 1
ATOM 4458 C CA . ASP A 1 574 ? -9.758 2.150 50.876 1.00 90.12 574 ASP A CA 1
ATOM 4459 C C . ASP A 1 574 ? -8.388 1.959 50.201 1.00 90.12 574 ASP A C 1
ATOM 4461 O O . ASP A 1 574 ? -7.540 1.261 50.748 1.00 90.12 574 ASP A O 1
ATOM 4465 N N . ASP A 1 575 ? -8.144 2.613 49.059 1.00 90.19 575 ASP A N 1
ATOM 4466 C CA . ASP A 1 575 ? -6.854 2.614 48.341 1.00 90.19 575 ASP A CA 1
ATOM 4467 C C . ASP A 1 575 ? -5.790 3.525 48.990 1.00 90.19 575 ASP A C 1
ATOM 4469 O O . ASP A 1 575 ? -4.684 3.662 48.473 1.00 90.19 575 ASP A O 1
ATOM 4473 N N . GLY A 1 576 ? -6.100 4.181 50.115 1.00 88.81 576 GLY A N 1
ATOM 4474 C CA . GLY A 1 576 ? -5.157 5.052 50.826 1.00 88.81 576 GLY A CA 1
ATOM 4475 C C . GLY A 1 576 ? -5.063 6.486 50.283 1.00 88.81 576 GLY A C 1
ATOM 4476 O O . GLY A 1 576 ? -4.353 7.312 50.851 1.00 88.81 576 GLY A O 1
ATOM 4477 N N . LYS A 1 577 ? -5.787 6.820 49.210 1.00 90.38 577 LYS A N 1
ATOM 4478 C CA . LYS A 1 577 ? -5.684 8.090 48.469 1.00 90.38 577 LYS A CA 1
ATOM 4479 C C . LYS A 1 577 ? -6.682 9.131 48.968 1.00 90.38 577 LYS A C 1
ATOM 4481 O O . LYS A 1 577 ? -7.548 9.608 48.227 1.00 90.38 577 LYS A O 1
ATOM 4486 N N . TRP A 1 578 ? -6.567 9.514 50.236 1.00 91.75 578 TRP A N 1
ATOM 4487 C CA . TRP A 1 578 ? -7.505 10.455 50.852 1.00 91.75 578 TRP A CA 1
ATOM 4488 C C . TRP A 1 578 ? -7.502 11.838 50.172 1.00 91.75 578 TRP A C 1
ATOM 4490 O O . TRP A 1 578 ? -8.552 12.475 50.109 1.00 91.75 578 TRP A O 1
ATOM 4500 N N . GLN A 1 579 ? -6.379 12.274 49.582 1.00 92.75 579 GLN A N 1
ATOM 4501 C CA . GLN A 1 579 ? -6.276 13.545 48.848 1.00 92.75 579 GLN A CA 1
ATOM 4502 C C . GLN A 1 579 ? -7.195 13.575 47.617 1.00 92.75 579 GLN A C 1
ATOM 4504 O O . GLN A 1 579 ? -7.751 14.618 47.281 1.00 92.75 579 GLN A O 1
ATOM 4509 N N . ALA A 1 580 ? -7.379 12.429 46.953 1.00 91.19 580 ALA A N 1
ATOM 4510 C CA . ALA A 1 580 ? -8.315 12.289 45.840 1.00 91.19 580 ALA A CA 1
ATOM 4511 C C . ALA A 1 580 ? -9.763 12.097 46.328 1.00 91.19 580 ALA A C 1
ATOM 4513 O O . ALA A 1 580 ? -10.704 12.528 45.662 1.00 91.19 580 ALA A O 1
ATOM 4514 N N . ALA A 1 581 ? -9.953 11.472 47.497 1.00 91.88 581 ALA A N 1
ATOM 4515 C CA . ALA A 1 581 ? -11.269 11.218 48.081 1.00 91.88 581 ALA A CA 1
ATOM 4516 C C . ALA A 1 581 ? -11.940 12.482 48.654 1.00 91.88 581 ALA A C 1
ATOM 4518 O O . ALA A 1 581 ? -13.155 12.627 48.538 1.00 91.88 581 ALA A O 1
ATOM 4519 N N . ALA A 1 582 ? -11.176 13.399 49.255 1.00 90.19 582 ALA A N 1
ATOM 4520 C CA . ALA A 1 582 ? -11.702 14.571 49.960 1.00 90.19 582 ALA A CA 1
ATOM 4521 C C . ALA A 1 582 ? -12.591 15.509 49.105 1.00 90.19 582 ALA A C 1
ATOM 4523 O O . ALA A 1 582 ? -13.732 15.755 49.509 1.00 90.19 582 ALA A O 1
ATOM 4524 N N . PRO A 1 583 ? -12.172 15.985 47.910 1.00 92.25 583 PRO A N 1
ATOM 4525 C CA . PRO A 1 583 ? -13.025 16.850 47.081 1.00 92.25 583 PRO A CA 1
ATOM 4526 C C . PRO A 1 583 ? -14.283 16.129 46.561 1.00 92.25 583 PRO A C 1
ATOM 4528 O O . PRO A 1 583 ? -15.357 16.725 46.430 1.00 92.25 583 PRO A O 1
ATOM 4531 N N . LEU A 1 584 ? -14.186 14.820 46.309 1.00 92.94 584 LEU A N 1
ATOM 4532 C CA . LEU A 1 584 ? -15.333 13.993 45.927 1.00 92.94 584 LEU A CA 1
ATOM 4533 C C . LEU A 1 584 ? -16.307 13.815 47.102 1.00 92.94 584 LEU A C 1
ATOM 4535 O O . LEU A 1 584 ? -17.519 13.870 46.910 1.00 92.94 584 LEU A O 1
ATOM 4539 N N . GLY A 1 585 ? -15.787 13.672 48.324 1.00 90.44 585 GLY A N 1
ATOM 4540 C CA . GLY A 1 585 ? -16.567 13.589 49.557 1.00 90.44 585 GLY A CA 1
ATOM 4541 C C . GLY A 1 585 ? -17.364 14.863 49.851 1.00 90.44 585 GLY A C 1
ATOM 4542 O O . GLY A 1 585 ? -18.517 14.772 50.264 1.00 90.44 585 GLY A O 1
ATOM 4543 N N . GLN A 1 586 ? -16.806 16.045 49.574 1.00 88.81 586 GLN A N 1
ATOM 4544 C CA . GLN A 1 586 ? -17.551 17.314 49.624 1.00 88.81 586 GLN A CA 1
ATOM 4545 C C . GLN A 1 586 ? -18.709 17.348 48.642 1.00 88.81 586 GLN A C 1
ATOM 4547 O O . GLN A 1 586 ? -19.834 17.691 49.003 1.00 88.81 586 GLN A O 1
ATOM 4552 N N . THR A 1 587 ? -18.432 16.962 47.398 1.00 90.25 587 THR A N 1
ATOM 4553 C CA . THR A 1 587 ? -19.455 16.901 46.352 1.00 90.25 587 THR A CA 1
ATOM 4554 C C . THR A 1 587 ? -20.574 15.940 46.761 1.00 90.25 587 THR A C 1
ATOM 4556 O O . THR A 1 587 ? -21.757 16.247 46.605 1.00 90.25 587 THR A O 1
ATOM 4559 N N . LEU A 1 588 ? -20.213 14.801 47.359 1.00 90.69 588 LEU A N 1
ATOM 4560 C CA . LEU A 1 588 ? -21.159 13.823 47.882 1.00 90.69 588 LEU A CA 1
ATOM 4561 C C . LEU A 1 588 ? -21.989 14.365 49.051 1.00 90.69 588 LEU A C 1
ATOM 4563 O O . LEU A 1 588 ? -23.185 14.090 49.114 1.00 90.69 588 LEU A O 1
ATOM 4567 N N . LEU A 1 589 ? -21.385 15.132 49.962 1.00 88.94 589 LEU A N 1
ATOM 4568 C CA . LEU A 1 589 ? -22.065 15.711 51.123 1.00 88.94 589 LEU A CA 1
ATOM 4569 C C . LEU A 1 589 ? -23.213 16.627 50.706 1.00 88.94 589 LEU A C 1
ATOM 4571 O O . LEU A 1 589 ? -24.317 16.494 51.235 1.00 88.94 589 LEU A O 1
ATOM 4575 N N . VAL A 1 590 ? -22.967 17.495 49.721 1.00 87.31 590 VAL A N 1
ATOM 4576 C CA . VAL A 1 590 ? -23.985 18.401 49.173 1.00 87.31 590 VAL A CA 1
ATOM 4577 C C . VAL A 1 590 ? -25.161 17.608 48.596 1.00 87.31 590 VAL A C 1
ATOM 4579 O O . VAL A 1 590 ? -26.310 17.925 48.881 1.00 87.31 590 VAL A O 1
ATOM 4582 N N . ARG A 1 591 ? -24.897 16.522 47.859 1.00 86.50 591 ARG A N 1
ATOM 4583 C CA . ARG A 1 591 ? -25.955 15.677 47.270 1.00 86.50 591 ARG A CA 1
ATOM 4584 C C . ARG A 1 591 ? -26.719 14.856 48.305 1.00 86.50 591 ARG A C 1
ATOM 4586 O O . ARG A 1 591 ? -27.936 14.724 48.231 1.00 86.50 591 ARG A O 1
ATOM 4593 N N . CYS A 1 592 ? -26.016 14.303 49.289 1.00 84.12 592 CYS A N 1
ATOM 4594 C CA . CYS A 1 592 ? -26.616 13.492 50.347 1.00 84.12 592 CYS A CA 1
ATOM 4595 C C . CYS A 1 592 ? -27.434 14.322 51.345 1.00 84.12 592 CYS A C 1
ATOM 4597 O O . CYS A 1 592 ? -28.284 13.765 52.042 1.00 84.12 592 CYS A O 1
ATOM 4599 N N . ALA A 1 593 ? -27.205 15.635 51.427 1.00 76.31 593 ALA A N 1
ATOM 4600 C CA . ALA A 1 593 ? -28.014 16.537 52.239 1.00 76.31 593 ALA A CA 1
ATOM 4601 C C . ALA A 1 593 ? -29.504 16.463 51.877 1.00 76.31 593 ALA A C 1
ATOM 4603 O O . ALA A 1 593 ? -30.351 16.501 52.772 1.00 76.31 593 ALA A O 1
ATOM 4604 N N . GLU A 1 594 ? -29.794 16.279 50.589 1.00 69.25 594 GLU A N 1
ATOM 4605 C CA . GLU A 1 594 ? -31.137 16.232 50.007 1.00 69.25 594 GLU A CA 1
ATOM 4606 C C . GLU A 1 594 ? -31.731 14.805 49.982 1.00 69.25 594 GLU A C 1
ATOM 4608 O O . GLU A 1 594 ? -32.941 14.645 49.851 1.00 69.25 594 GLU A O 1
ATOM 4613 N N . ALA A 1 595 ? -30.909 13.760 50.169 1.00 65.31 595 ALA A N 1
ATOM 4614 C CA . ALA A 1 595 ? -31.258 12.347 49.934 1.00 65.31 595 ALA A CA 1
ATOM 4615 C C . ALA A 1 595 ? -31.650 11.531 51.195 1.00 65.31 595 ALA A C 1
ATOM 4617 O O . ALA A 1 595 ? -31.666 10.299 51.169 1.00 65.31 595 ALA A O 1
ATOM 4618 N N . GLY A 1 596 ? -31.968 12.195 52.313 1.00 73.19 596 GLY A N 1
ATOM 4619 C CA . GLY A 1 596 ? -32.447 11.561 53.554 1.00 73.19 596 GLY A CA 1
ATOM 4620 C C . GLY A 1 596 ? -31.362 11.159 54.572 1.00 73.19 596 GLY A C 1
ATOM 4621 O O . GLY A 1 596 ? -30.159 11.182 54.305 1.00 73.19 596 GLY A O 1
ATOM 4622 N N . GLU A 1 597 ? -31.791 10.794 55.786 1.00 78.75 597 GLU A N 1
ATOM 4623 C CA . GLU A 1 597 ? -30.919 10.629 56.967 1.00 78.75 597 GLU A CA 1
ATOM 4624 C C . GLU A 1 597 ? -29.884 9.498 56.827 1.00 78.75 597 GLU A C 1
ATOM 4626 O O . GLU A 1 597 ? -28.710 9.672 57.161 1.00 78.75 597 GLU A O 1
ATOM 4631 N N . ALA A 1 598 ? -30.276 8.351 56.265 1.00 79.62 598 ALA A N 1
ATOM 4632 C CA . ALA A 1 598 ? -29.380 7.206 56.090 1.00 79.62 598 ALA A CA 1
ATOM 4633 C C . ALA A 1 598 ? -28.250 7.482 55.077 1.00 79.62 598 ALA A C 1
ATOM 4635 O O . ALA A 1 598 ? -27.103 7.082 55.296 1.00 79.62 598 ALA A O 1
ATOM 4636 N N . ALA A 1 599 ? -28.546 8.187 53.979 1.00 78.12 599 ALA A N 1
ATOM 4637 C CA . ALA A 1 599 ? -27.547 8.589 52.987 1.00 78.12 599 ALA A CA 1
ATOM 4638 C C . ALA A 1 599 ? -26.556 9.600 53.581 1.00 78.12 599 ALA A C 1
ATOM 4640 O O . ALA A 1 599 ? -25.341 9.421 53.464 1.00 78.12 599 ALA A O 1
ATOM 4641 N N . ARG A 1 600 ? -27.073 10.591 54.318 1.00 83.94 600 ARG A N 1
ATOM 4642 C CA . ARG A 1 600 ? -26.267 11.573 55.051 1.00 83.94 600 ARG A CA 1
ATOM 4643 C C . ARG A 1 600 ? -25.344 10.910 56.074 1.00 83.94 600 ARG A C 1
ATOM 4645 O O . ARG A 1 600 ? -24.150 11.192 56.082 1.00 83.94 600 ARG A O 1
ATOM 4652 N N . SER A 1 601 ? -25.856 9.973 56.875 1.00 85.94 601 SER A N 1
ATOM 4653 C CA . SER A 1 601 ? -25.058 9.229 57.862 1.00 85.94 601 SER A CA 1
ATOM 4654 C C . SER A 1 601 ? -23.907 8.446 57.215 1.00 85.94 601 SER A C 1
ATOM 4656 O O . SER A 1 601 ? -22.777 8.483 57.705 1.00 85.94 601 SER A O 1
ATOM 4658 N N . ARG A 1 602 ? -24.149 7.782 56.073 1.00 84.94 602 ARG A N 1
ATOM 4659 C CA . ARG A 1 602 ? -23.098 7.075 55.316 1.00 84.94 602 ARG A CA 1
ATOM 4660 C C . ARG A 1 602 ? -22.027 8.024 54.774 1.00 84.94 602 ARG A C 1
ATOM 4662 O O . ARG A 1 602 ? -20.842 7.731 54.911 1.00 84.94 602 ARG A O 1
ATOM 4669 N N . CYS A 1 603 ? -22.428 9.163 54.211 1.00 88.00 603 CYS A N 1
ATOM 4670 C CA . CYS A 1 603 ? -21.498 10.178 53.712 1.00 88.00 603 CYS A CA 1
ATOM 4671 C C . CYS A 1 603 ? -20.609 10.743 54.831 1.00 88.00 603 CYS A C 1
ATOM 4673 O O . CYS A 1 603 ? -19.395 10.850 54.671 1.00 88.00 603 CYS A O 1
ATOM 4675 N N . LEU A 1 604 ? -21.204 11.060 55.984 1.00 90.50 604 LEU A N 1
ATOM 4676 C CA . LEU A 1 604 ? -20.479 11.575 57.146 1.00 90.50 604 LEU A CA 1
ATOM 4677 C C . LEU A 1 604 ? -19.437 10.571 57.657 1.00 90.50 604 LEU A C 1
ATOM 4679 O O . LEU A 1 604 ? -18.314 10.964 57.955 1.00 90.50 604 LEU A O 1
ATOM 4683 N N . LYS A 1 605 ? -19.756 9.272 57.678 1.00 91.38 605 LYS A N 1
ATOM 4684 C CA . LYS A 1 605 ? -18.791 8.216 58.036 1.00 91.38 605 LYS A CA 1
ATOM 4685 C C . LYS A 1 605 ? -17.597 8.151 57.077 1.00 91.38 605 LYS A C 1
ATOM 4687 O O . LYS A 1 605 ? -16.468 7.969 57.526 1.00 91.38 605 LYS A O 1
ATOM 4692 N N . LEU A 1 606 ? -17.825 8.319 55.771 1.00 91.31 606 LEU A N 1
ATOM 4693 C CA . LEU A 1 606 ? -16.744 8.360 54.778 1.00 91.31 606 LEU A CA 1
ATOM 4694 C C . LEU A 1 606 ? -15.840 9.585 54.977 1.00 91.31 606 LEU A C 1
ATOM 4696 O O . LEU A 1 606 ? -14.621 9.440 55.032 1.00 91.31 606 LEU A O 1
ATOM 4700 N N . LEU A 1 607 ? -16.426 10.772 55.161 1.00 93.06 607 LEU A N 1
ATOM 4701 C CA . LEU A 1 607 ? -15.677 12.006 55.428 1.00 93.06 607 LEU A CA 1
ATOM 4702 C C . LEU A 1 607 ? -14.891 11.947 56.737 1.00 93.06 607 LEU A C 1
ATOM 4704 O O . LEU A 1 607 ? -13.756 12.414 56.795 1.00 93.06 607 LEU A O 1
ATOM 4708 N N . LEU A 1 608 ? -15.453 11.321 57.770 1.00 93.50 608 LEU A N 1
ATOM 4709 C CA . LEU A 1 608 ? -14.755 11.104 59.030 1.00 93.50 608 LEU A CA 1
ATOM 4710 C C . LEU A 1 608 ? -13.533 10.197 58.847 1.00 93.50 608 LEU A C 1
ATOM 4712 O O . LEU A 1 608 ? -12.484 10.432 59.443 1.00 93.50 608 LEU A O 1
ATOM 4716 N N . ARG A 1 609 ? -13.643 9.163 58.008 1.00 94.56 609 ARG A N 1
ATOM 4717 C CA . ARG A 1 609 ? -12.517 8.279 57.691 1.00 94.56 609 ARG A CA 1
ATOM 4718 C C . ARG A 1 609 ? -11.420 9.011 56.913 1.00 94.56 609 ARG A C 1
ATOM 4720 O O . ARG A 1 609 ? -10.251 8.860 57.254 1.00 94.56 609 ARG A O 1
ATOM 4727 N N . ILE A 1 610 ? -11.791 9.856 55.948 1.00 93.56 610 ILE A N 1
ATOM 4728 C CA . ILE A 1 610 ? -10.856 10.744 55.233 1.00 93.56 610 ILE A CA 1
ATOM 4729 C C . ILE A 1 610 ? -10.155 11.688 56.217 1.00 93.56 610 ILE A C 1
ATOM 4731 O O . ILE A 1 610 ? -8.936 11.814 56.168 1.00 93.56 610 ILE A O 1
ATOM 4735 N N . ALA A 1 611 ? -10.893 12.299 57.150 1.00 92.75 611 ALA A N 1
ATOM 4736 C CA . ALA A 1 611 ? -10.324 13.186 58.163 1.00 92.75 611 ALA A CA 1
ATOM 4737 C C . ALA A 1 611 ? -9.323 12.458 59.077 1.00 92.75 611 ALA A C 1
ATOM 4739 O O . ALA A 1 611 ? -8.258 12.992 59.371 1.00 92.75 611 ALA A O 1
ATOM 4740 N N . HIS A 1 612 ? -9.604 11.216 59.480 1.00 94.31 612 HIS A N 1
ATOM 4741 C CA . HIS A 1 612 ? -8.640 10.406 60.229 1.00 94.31 612 HIS A CA 1
ATOM 4742 C C . HIS A 1 612 ? -7.362 10.109 59.431 1.00 94.31 612 HIS A C 1
ATOM 4744 O O . HIS A 1 612 ? -6.273 10.168 59.995 1.00 94.31 612 HIS A O 1
ATOM 4750 N N . MET A 1 613 ? -7.478 9.811 58.133 1.00 93.06 613 MET A N 1
ATOM 4751 C CA . MET A 1 613 ? -6.317 9.561 57.269 1.00 93.06 613 MET A CA 1
ATOM 4752 C C . MET A 1 613 ? -5.488 10.828 57.045 1.00 93.06 613 MET A C 1
ATOM 4754 O O . MET A 1 613 ? -4.273 10.796 57.201 1.00 93.06 613 MET A O 1
ATOM 4758 N N . ALA A 1 614 ? -6.140 11.960 56.768 1.00 92.00 614 ALA A N 1
ATOM 4759 C CA . ALA A 1 614 ? -5.472 13.253 56.645 1.00 92.00 614 ALA A CA 1
ATOM 4760 C C . ALA A 1 614 ? -4.753 13.647 57.945 1.00 92.00 614 ALA A C 1
ATOM 4762 O O . ALA A 1 614 ? -3.641 14.168 57.901 1.00 92.00 614 ALA A O 1
ATOM 4763 N N . LEU A 1 615 ? -5.360 13.358 59.103 1.00 92.50 615 LEU A N 1
ATOM 4764 C CA . LEU A 1 615 ? -4.739 13.568 60.409 1.00 92.50 615 LEU A CA 1
ATOM 4765 C C . LEU A 1 615 ? -3.505 12.675 60.604 1.00 92.50 615 LEU A C 1
ATOM 4767 O O . LEU A 1 615 ? -2.491 13.162 61.098 1.00 92.50 615 LEU A O 1
ATOM 4771 N N . ALA A 1 616 ? -3.577 11.401 60.208 1.00 91.69 616 ALA A N 1
ATOM 4772 C CA . ALA A 1 616 ? -2.451 10.467 60.283 1.00 91.69 616 ALA A CA 1
ATOM 4773 C C . ALA A 1 616 ? -1.271 10.897 59.391 1.00 91.69 616 ALA A C 1
ATOM 4775 O O . ALA A 1 616 ? -0.121 10.770 59.803 1.00 91.69 616 ALA A O 1
ATOM 4776 N N . ASP A 1 617 ? -1.558 11.488 58.228 1.00 91.00 617 ASP A N 1
ATOM 4777 C CA . ASP A 1 617 ? -0.564 12.076 57.320 1.00 91.00 617 ASP A CA 1
ATOM 4778 C C . ASP A 1 617 ? -0.111 13.493 57.743 1.00 91.00 617 ASP A C 1
ATOM 4780 O O . ASP A 1 617 ? 0.665 14.143 57.042 1.00 91.00 617 ASP A O 1
ATOM 4784 N N . GLY A 1 618 ? -0.598 14.010 58.879 1.00 90.19 618 GLY A N 1
ATOM 4785 C CA . GLY A 1 618 ? -0.224 15.321 59.420 1.00 90.19 618 GLY A CA 1
ATOM 4786 C C . GLY A 1 618 ? -0.867 16.528 58.722 1.00 90.19 618 GLY A C 1
ATOM 4787 O O . GLY A 1 618 ? -0.522 17.671 59.031 1.00 90.19 618 GLY A O 1
ATOM 4788 N N . ASN A 1 619 ? -1.826 16.329 57.811 1.00 91.50 619 ASN A N 1
ATOM 4789 C CA . ASN A 1 619 ? -2.505 17.411 57.094 1.00 91.50 619 ASN A CA 1
ATOM 4790 C C . ASN A 1 619 ? -3.674 17.999 57.903 1.00 91.50 619 ASN A C 1
ATOM 4792 O O . ASN A 1 619 ? -4.855 17.803 57.610 1.00 91.50 619 ASN A O 1
ATOM 4796 N N . LYS A 1 620 ? -3.327 18.762 58.941 1.00 90.38 620 LYS A N 1
ATOM 4797 C CA . LYS A 1 620 ? -4.281 19.382 59.875 1.00 90.38 620 LYS A CA 1
ATOM 4798 C C . LYS A 1 620 ? -5.241 20.364 59.197 1.00 90.38 620 LYS A C 1
ATOM 4800 O O . LYS A 1 620 ? -6.404 20.444 59.588 1.00 90.38 620 LYS A O 1
ATOM 4805 N N . SER A 1 621 ? -4.781 21.098 58.179 1.00 91.00 621 SER A N 1
ATOM 4806 C CA . SER A 1 621 ? -5.621 22.072 57.471 1.00 91.00 621 SER A CA 1
ATOM 4807 C C . SER A 1 621 ? -6.795 21.405 56.763 1.00 91.00 621 SER A C 1
ATOM 4809 O O . SER A 1 621 ? -7.908 21.924 56.823 1.00 91.00 621 SER A O 1
ATOM 4811 N N . GLU A 1 622 ? -6.575 20.235 56.156 1.00 90.56 622 GLU A N 1
ATOM 4812 C CA . GLU A 1 622 ? -7.660 19.494 55.521 1.00 90.56 622 GLU A CA 1
ATOM 4813 C C . GLU A 1 622 ? -8.647 18.935 56.550 1.00 90.56 622 GLU A C 1
ATOM 4815 O O . GLU A 1 622 ? -9.858 19.010 56.353 1.00 90.56 622 GLU A O 1
ATOM 4820 N N . VAL A 1 623 ? -8.152 18.439 57.687 1.00 91.00 623 VAL A N 1
ATOM 4821 C CA . VAL A 1 623 ? -9.006 17.934 58.773 1.00 91.00 623 VAL A CA 1
ATOM 4822 C C . VAL A 1 623 ? -9.962 19.017 59.273 1.00 91.00 623 VAL A C 1
ATOM 4824 O O . VAL A 1 623 ? -11.167 18.787 59.375 1.00 91.00 623 VAL A O 1
ATOM 4827 N N . LEU A 1 624 ? -9.440 20.215 59.551 1.00 91.94 624 LEU A N 1
ATOM 4828 C CA . LEU A 1 624 ? -10.251 21.348 60.001 1.00 91.94 624 LEU A CA 1
ATOM 4829 C C . LEU A 1 624 ? -11.257 21.791 58.935 1.00 91.94 624 LEU A C 1
ATOM 4831 O O . LEU A 1 624 ? -12.392 22.131 59.275 1.00 91.94 624 LEU A O 1
ATOM 4835 N N . ARG A 1 625 ? -10.870 21.741 57.656 1.00 92.25 625 ARG A N 1
ATOM 4836 C CA . ARG A 1 625 ? -11.757 22.041 56.530 1.00 92.25 625 ARG A CA 1
ATOM 4837 C C . ARG A 1 625 ? -12.927 21.060 56.453 1.00 92.25 625 ARG A C 1
ATOM 4839 O O . ARG A 1 625 ? -14.072 21.505 56.448 1.00 92.25 625 ARG A O 1
ATOM 4846 N N . ILE A 1 626 ? -12.654 19.753 56.491 1.00 90.81 626 ILE A N 1
ATOM 4847 C CA . ILE A 1 626 ? -13.688 18.706 56.474 1.00 90.81 626 ILE A CA 1
ATOM 4848 C C . ILE A 1 626 ? -14.648 18.886 57.656 1.00 90.81 626 ILE A C 1
ATOM 4850 O O . ILE A 1 626 ? -15.862 18.874 57.462 1.00 90.81 626 ILE A O 1
ATOM 4854 N N . VAL A 1 627 ? -14.129 19.099 58.874 1.00 91.19 627 VAL A N 1
ATOM 4855 C CA . VAL A 1 627 ? -14.961 19.315 60.074 1.00 91.19 627 VAL A CA 1
ATOM 4856 C C . VAL A 1 627 ? -15.863 20.543 59.920 1.00 91.19 627 VAL A C 1
ATOM 4858 O O . VAL A 1 627 ? -17.040 20.504 60.286 1.00 91.19 627 VAL A O 1
ATOM 4861 N N . GLN A 1 628 ? -15.330 21.634 59.368 1.00 91.12 628 GLN A N 1
ATOM 4862 C CA . GLN A 1 628 ? -16.095 22.857 59.146 1.00 91.12 628 GLN A CA 1
ATOM 4863 C C . GLN A 1 628 ? -17.221 22.652 58.121 1.00 91.12 628 GLN A C 1
ATOM 4865 O O . GLN A 1 628 ? -18.325 23.157 58.323 1.00 91.12 628 GLN A O 1
ATOM 4870 N N . GLU A 1 629 ? -16.970 21.891 57.056 1.00 89.06 629 GLU A N 1
ATOM 4871 C CA . GLU A 1 629 ? -17.947 21.601 56.000 1.00 89.06 629 GLU A CA 1
ATOM 4872 C C . GLU A 1 629 ? -19.071 20.666 56.466 1.00 89.06 629 GLU A C 1
ATOM 4874 O O . GLU A 1 629 ? -20.230 20.876 56.107 1.00 89.06 629 GLU A O 1
ATOM 4879 N N . VAL A 1 630 ? -18.773 19.662 57.303 1.00 90.94 630 VAL A N 1
ATOM 4880 C CA . VAL A 1 630 ? -19.798 18.727 57.808 1.00 90.94 630 VAL A CA 1
ATOM 4881 C C . VAL A 1 630 ? -20.674 19.318 58.911 1.00 90.94 630 VAL A C 1
ATOM 4883 O O . VAL A 1 630 ? -21.765 18.805 59.154 1.00 90.94 630 VAL A O 1
ATOM 4886 N N . ARG A 1 631 ? -20.241 20.401 59.570 1.00 87.81 631 ARG A N 1
ATOM 4887 C CA . ARG A 1 631 ? -20.896 20.972 60.761 1.00 87.81 631 ARG A CA 1
ATOM 4888 C C . ARG A 1 631 ? -22.381 21.281 60.560 1.00 87.81 631 ARG A C 1
ATOM 4890 O O . ARG A 1 631 ? -23.169 21.052 61.470 1.00 87.81 631 ARG A O 1
ATOM 4897 N N . GLY A 1 632 ? -22.761 21.762 59.376 1.00 85.25 632 GLY A N 1
ATOM 4898 C CA . GLY A 1 632 ? -24.157 22.068 59.030 1.00 85.25 632 GLY A CA 1
ATOM 4899 C C . GLY A 1 632 ? -25.049 20.838 58.820 1.00 85.25 632 GLY A C 1
ATOM 4900 O O . GLY A 1 632 ? -26.266 20.974 58.736 1.00 85.25 632 GLY A O 1
ATOM 4901 N N . TYR A 1 633 ? -24.459 19.644 58.744 1.00 85.31 633 TYR A N 1
ATOM 4902 C CA . TYR A 1 633 ? -25.141 18.386 58.435 1.00 85.31 633 TYR A CA 1
ATOM 4903 C C . TYR A 1 633 ? -25.142 17.392 59.607 1.00 85.31 633 TYR A C 1
ATOM 4905 O O . TYR A 1 633 ? -25.782 16.341 59.512 1.00 85.31 633 TYR A O 1
ATOM 4913 N N . LEU A 1 634 ? -24.428 17.705 60.694 1.00 85.50 634 LEU A N 1
ATOM 4914 C CA . LEU A 1 634 ? -24.315 16.873 61.888 1.00 85.50 634 LEU A CA 1
ATOM 4915 C C . LEU A 1 634 ? -25.552 17.005 62.785 1.00 85.50 634 LEU A C 1
ATOM 4917 O O . LEU A 1 634 ? -26.003 18.105 63.095 1.00 85.50 634 LEU A O 1
ATOM 4921 N N . MET A 1 635 ? -26.065 15.862 63.240 1.00 82.25 635 MET A N 1
ATOM 4922 C CA . MET A 1 635 ? -27.112 15.773 64.261 1.00 82.25 635 MET A CA 1
ATOM 4923 C C . MET A 1 635 ? -26.485 15.361 65.603 1.00 82.25 635 MET A C 1
ATOM 4925 O O . MET A 1 635 ? -25.463 14.666 65.599 1.00 82.25 635 MET A O 1
ATOM 4929 N N . PRO A 1 636 ? -27.066 15.742 66.757 1.00 81.25 636 PRO A N 1
ATOM 4930 C CA . PRO A 1 636 ? -26.579 15.297 68.062 1.00 81.25 636 PRO A CA 1
ATOM 4931 C C . PRO A 1 636 ? -26.463 13.767 68.119 1.00 81.25 636 PRO A C 1
ATOM 4933 O O . PRO A 1 636 ? -27.424 13.063 67.812 1.00 81.25 636 PRO A O 1
ATOM 4936 N N . GLY A 1 637 ? -25.285 13.252 68.474 1.00 85.56 637 GLY A N 1
ATOM 4937 C CA . GLY A 1 637 ? -25.022 11.814 68.501 1.00 85.56 637 GLY A CA 1
ATOM 4938 C C . GLY A 1 637 ? -23.548 11.445 68.290 1.00 85.56 637 GLY A C 1
ATOM 4939 O O . GLY A 1 637 ? -22.699 12.334 68.195 1.00 85.56 637 GLY A O 1
ATOM 4940 N N . PRO A 1 638 ? -23.244 10.139 68.157 1.00 86.50 638 PRO A N 1
ATOM 4941 C CA . PRO A 1 638 ? -21.876 9.607 68.189 1.00 86.50 638 PRO A CA 1
ATOM 4942 C C . PRO A 1 638 ? -20.953 10.199 67.119 1.00 86.50 638 PRO A C 1
ATOM 4944 O O . PRO A 1 638 ? -19.810 10.542 67.393 1.00 86.50 638 PRO A O 1
ATOM 4947 N N . LEU A 1 639 ? -21.467 10.404 65.900 1.00 87.12 639 LEU A N 1
ATOM 4948 C CA . LEU A 1 639 ? -20.683 10.987 64.806 1.00 87.12 639 LEU A CA 1
ATOM 4949 C C . LEU A 1 639 ? -20.218 12.414 65.118 1.00 87.12 639 LEU A C 1
ATOM 4951 O O . LEU A 1 639 ? -19.108 12.786 64.751 1.00 87.12 639 LEU A O 1
ATOM 4955 N N . THR A 1 640 ? -21.044 13.208 65.803 1.00 89.62 640 THR A N 1
ATOM 4956 C CA . THR A 1 640 ? -20.686 14.579 66.193 1.00 89.62 640 THR A CA 1
ATOM 4957 C C . THR A 1 640 ? -19.544 14.573 67.205 1.00 89.62 640 THR A C 1
ATOM 4959 O O . THR A 1 640 ? -18.609 15.359 67.069 1.00 89.62 640 THR A O 1
ATOM 4962 N N . GLU A 1 641 ? -19.569 13.648 68.167 1.00 90.88 641 GLU A N 1
ATOM 4963 C CA . GLU A 1 641 ? -18.481 13.462 69.134 1.00 90.88 641 GLU A CA 1
ATOM 4964 C C . GLU A 1 641 ? -17.185 13.002 68.453 1.00 90.88 641 GLU A C 1
ATOM 4966 O O . GLU A 1 641 ? -16.107 13.507 68.767 1.00 90.88 641 GLU A O 1
ATOM 4971 N N . GLU A 1 642 ? -17.277 12.097 67.475 1.00 92.88 642 GLU A N 1
ATOM 4972 C CA . GLU A 1 642 ? -16.116 11.609 66.727 1.00 92.88 642 GLU A CA 1
ATOM 4973 C C . GLU A 1 642 ? -15.467 12.708 65.866 1.00 92.88 642 GLU A C 1
ATOM 4975 O O . GLU A 1 642 ? -14.243 12.861 65.884 1.00 92.88 642 GLU A O 1
ATOM 4980 N N . PHE A 1 643 ? -16.255 13.530 65.161 1.00 93.00 643 PHE A N 1
ATOM 4981 C CA . PHE A 1 643 ? -15.723 14.678 64.412 1.00 93.00 643 PHE A CA 1
ATOM 4982 C C . PHE A 1 643 ? -15.092 15.731 65.332 1.00 93.00 643 PHE A C 1
ATOM 4984 O O . PHE A 1 643 ? -14.045 16.290 65.000 1.00 93.00 643 PHE A O 1
ATOM 4991 N N . GLU A 1 644 ? -15.683 15.977 66.502 1.00 89.94 644 GLU A N 1
ATOM 4992 C CA . GLU A 1 644 ? -15.117 16.869 67.516 1.00 89.94 644 GLU A CA 1
ATOM 4993 C C . GLU A 1 644 ? -13.797 16.334 68.087 1.00 89.94 644 GLU A C 1
ATOM 4995 O O . GLU A 1 644 ? -12.827 17.083 68.225 1.00 89.94 644 GLU A O 1
ATOM 5000 N N . ALA A 1 645 ? -13.700 15.027 68.336 1.00 91.06 645 ALA A N 1
ATOM 5001 C CA . ALA A 1 645 ? -12.460 14.394 68.776 1.00 91.06 645 ALA A CA 1
ATOM 5002 C C . ALA A 1 645 ? -11.337 14.538 67.733 1.00 91.06 645 ALA A C 1
ATOM 5004 O O . ALA A 1 645 ? -10.197 14.853 68.089 1.00 91.06 645 ALA A O 1
ATOM 5005 N N . VAL A 1 646 ? -11.652 14.353 66.446 1.00 92.12 646 VAL A N 1
ATOM 5006 C CA . VAL A 1 646 ? -10.700 14.545 65.339 1.00 92.12 646 VAL A CA 1
ATOM 5007 C C . VAL A 1 646 ? -10.290 16.015 65.203 1.00 92.12 646 VAL A C 1
ATOM 5009 O O . VAL A 1 646 ? -9.099 16.301 65.062 1.00 92.12 646 VAL A O 1
ATOM 5012 N N . ARG A 1 647 ? -11.234 16.957 65.342 1.00 92.94 647 ARG A N 1
ATOM 5013 C CA . ARG A 1 647 ? -10.959 18.405 65.365 1.00 92.94 647 ARG A CA 1
ATOM 5014 C C . ARG A 1 647 ? -9.987 18.776 66.480 1.00 92.94 647 ARG A C 1
ATOM 5016 O O . ARG A 1 647 ? -8.984 19.435 66.230 1.00 92.94 647 ARG A O 1
ATOM 5023 N N . MET A 1 648 ? -10.263 18.323 67.703 1.00 89.62 648 MET A N 1
ATOM 5024 C CA . MET A 1 648 ? -9.441 18.625 68.875 1.00 89.62 648 MET A CA 1
ATOM 5025 C C . MET A 1 648 ? -8.018 18.087 68.731 1.00 89.62 648 MET A C 1
ATOM 5027 O O . MET A 1 648 ? -7.081 18.764 69.144 1.00 89.62 648 MET A O 1
ATOM 5031 N N . LYS A 1 649 ? -7.838 16.906 68.126 1.00 89.19 649 LYS A N 1
ATOM 5032 C CA . LYS A 1 649 ? -6.506 16.363 67.818 1.00 89.19 649 LYS A CA 1
ATOM 5033 C C . LYS A 1 649 ? -5.773 17.198 66.766 1.00 89.19 649 LYS A C 1
ATOM 5035 O O . LYS A 1 649 ? -4.602 17.496 66.957 1.00 89.19 649 LYS A O 1
ATOM 5040 N N . ALA A 1 650 ? -6.459 17.637 65.710 1.00 88.75 650 ALA A N 1
ATOM 5041 C CA . ALA A 1 650 ? -5.867 18.509 64.693 1.00 88.75 650 ALA A CA 1
ATOM 5042 C C . ALA A 1 650 ? -5.496 19.911 65.222 1.00 88.75 650 ALA A C 1
ATOM 5044 O O . ALA A 1 650 ? -4.648 20.568 64.628 1.00 88.75 650 ALA A O 1
ATOM 5045 N N . SER A 1 651 ? -6.123 20.371 66.313 1.00 84.31 651 SER A N 1
ATOM 5046 C CA . SER A 1 651 ? -5.879 21.685 66.935 1.00 84.31 651 SER A CA 1
ATOM 5047 C C . SER A 1 651 ? -4.913 21.684 68.134 1.00 84.31 651 SER A C 1
ATOM 5049 O O . SER A 1 651 ? -4.601 22.766 68.627 1.00 84.31 651 SER A O 1
ATOM 5051 N N . ARG A 1 652 ? -4.496 20.520 68.663 1.00 70.31 652 ARG A N 1
ATOM 5052 C CA . ARG A 1 652 ? -3.732 20.402 69.933 1.00 70.31 652 ARG A CA 1
ATOM 5053 C C . ARG A 1 652 ? -2.218 20.208 69.790 1.00 70.31 652 ARG A C 1
ATOM 5055 O O . ARG A 1 652 ? -1.530 20.174 70.805 1.00 70.31 652 ARG A O 1
ATOM 5062 N N . GLU A 1 653 ? -1.706 20.147 68.573 1.00 51.84 653 GLU A N 1
ATOM 5063 C CA . GLU A 1 653 ? -0.276 20.131 68.225 1.00 51.84 653 GLU A CA 1
ATOM 5064 C C . GLU A 1 653 ? -0.053 21.083 67.057 1.00 51.84 653 GLU A C 1
ATOM 5066 O O . GLU A 1 653 ? 1.114 21.375 66.729 1.00 51.84 653 GLU A O 1
#

Secondary structure (DSSP, 8-state):
-HHHHTT--S----TT---HHHHHHHHH-TT-HHHHHHHHHHHHH---HHHHHHHHHHTT-TT-HHHHHHHHHHHHHHT-GGGHHHHHHHTT-S-HHHHHHHHHHHHHT--HHHHHHHHHHHH-TTS-HHHHHHHHHHHHHS--HHHHHHHHHTTTS-HHHHHHHHHHHHHHH----TT-HHHHHHHHHHHTT--HHHHHHHHHHHHHHHHHHHHHHHHHHHHHHHHHHHHHHHHS-HHHHHHHHHHHHT-SSHHHHHHHHHHHHHHHHH---HHHHHHHHHHHHHHTT-SSHHHHHHHHHHHTT--SHHHHHHHHHHTT-SSHHHHHHHHHHHHHHH-SSSHHHHHHHHHHHHHHHHHTT-SSHHHHHHHHHHHHHHT-GGGHHHHHHHTT-SSHHHHHHHHHHHHHH--GGGHHHHHHHTT-S-HHHHHHHHHHHHHHHHS-S---HHHHHHHHHHHHHHHHH-S-HHHHHHHHHHHHHH--GGGHHHHHHHHHS-S-HHHHHHHHHHHHHHHHH---HHHHHHHHHHHHHTT-HHHHHHHHHHHHHHHHT-GGGHHHHHHHHHHHHHHHHHTT-HHHHHHHHHHHHHHHHHS-HHHHHHHHHHHHHHHHHHHHTT-HHHHHHHHHHHGGGPPSSHHHHHHHHHHHHHH--

Foldseek 3Di:
DVVLVVPPDDDDDDLPDDPLVVLLVQLPDPVCLPSNLVSLLSLLPHPDPVSVVSLLVQLQPVVDLSSNLSNLVSCLVVLPPPNLVSLLVQLLDPDPSSLQSSLVSLLSNQDPVSLVVLLCLLPDPPHDPSSNLSSLLSLLSNLDLSSLVSLLVQCPPPPSSNQSSQVSVCSNQVDDPHSDSVVSVVVCVVPVPPDPVRSVVSVVVNVVVVVVVVVVVVVVVVVVVLVVLVVVLVPDDLVVNLVSLVVQLPDPDLVSNLVSLVVLLVNLVVDPDPVSLVSSLVSLLSQCPDPDPSSVLSSLLSLLSRDDPSSVVSLLVQCPPPDPSSVLSSLQSLLSNLDDDDPSSPVSCVVNLVSLLVQCPDPDPSSVLSSLLSLLRNLVLVCLVSLLVQLPPPDPSSLLSSLQSLLSNPALVCLVSLLVSCPDPDPSNLQSSLSSNLVNLVPDPPDDPVNLVVSLVSLLCQLVPPPDPSSNLSSLQSCLRRNEPVCLVSLVCQLPVPDDDSSNVSSLNSNLSRLLPDLDLVSLVVVLVVCVVVVVLVSQLVNLVSNLVSQVVPPVRVVVNLVSLLSNLVSCLVVLNLVVNLVSLLVSCVVQLPVDDVSNVSSLVSLLSSLVSCVVVVNLVSLCVSLVSCVVVDDPDDSVVSSVVSNCSSVVD

Solvent-accessible surface area (backbone atoms only — not comparable to full-atom values): 34350 Å² total; per-residue (Å²): 112,73,86,60,68,78,64,79,82,82,86,91,74,72,97,82,76,74,59,63,66,60,37,51,53,33,31,68,36,84,92,38,67,64,49,15,40,50,28,24,37,53,35,65,69,43,87,48,70,68,36,46,52,51,51,54,51,41,46,64,40,77,86,44,60,65,45,29,48,26,38,43,49,27,33,37,74,67,56,53,68,89,52,51,64,42,42,59,61,39,40,72,48,98,40,74,67,57,31,50,52,36,29,57,27,51,18,62,53,54,42,76,68,52,46,53,56,40,46,53,50,50,70,39,83,86,50,55,68,70,40,28,44,45,40,38,44,20,40,13,58,33,68,48,73,74,33,50,61,57,34,57,66,30,43,79,48,58,71,76,47,18,53,40,18,39,52,12,46,28,64,38,58,57,53,87,60,66,88,42,53,65,57,52,49,53,52,42,72,77,49,70,79,58,50,73,64,59,52,49,51,46,42,50,54,38,52,54,55,48,49,55,51,52,52,52,49,51,52,52,52,50,53,50,51,50,50,50,52,52,60,48,56,74,68,47,54,78,81,53,46,57,63,52,38,59,61,25,61,79,38,91,53,59,72,49,26,36,47,29,44,54,52,39,55,54,48,57,75,73,57,83,51,66,68,62,49,48,52,43,44,53,53,33,60,54,37,50,68,44,90,47,66,66,35,15,34,50,13,37,41,49,39,24,77,51,93,51,69,69,48,51,54,50,35,59,57,30,58,71,41,92,48,58,67,41,19,25,26,16,42,46,12,52,38,54,45,26,54,66,87,48,73,67,21,51,53,43,35,70,61,44,50,63,54,37,58,57,33,52,74,44,93,43,67,66,27,22,36,38,18,31,44,31,40,23,72,64,42,41,45,89,48,38,67,63,36,54,57,35,57,71,46,90,51,64,70,45,18,32,34,18,24,52,15,34,42,56,18,40,46,56,91,45,43,70,57,44,60,58,47,58,72,49,92,48,56,71,31,29,37,29,30,51,49,15,47,45,46,10,64,74,74,48,91,82,73,50,72,66,60,51,48,55,54,52,52,50,40,50,47,38,40,75,65,51,91,42,66,68,39,16,30,50,26,26,44,38,44,15,75,75,46,49,80,89,48,44,65,63,34,48,52,51,48,67,62,80,81,51,71,70,42,22,54,34,17,48,52,14,45,41,46,28,56,33,69,51,88,55,64,71,58,55,51,52,52,49,50,52,30,58,76,69,67,35,43,72,58,40,31,52,45,25,49,46,32,21,61,53,24,62,77,31,84,94,30,52,69,59,20,54,53,26,44,52,48,25,30,50,26,26,48,75,58,69,38,36,83,70,15,49,67,51,39,53,58,45,45,64,57,24,69,78,62,46,71,70,47,34,54,54,46,50,55,52,49,51,52,39,33,54,51,32,46,75,73,64,39,36,70,58,29,50,50,54,50,62,68,47,56,89,75,60,59,96,52,71,68,46,54,51,50,49,53,53,45,52,60,54,72,74,118